Protein 4LYY (pdb70)

Secondary structure (DSSP, 8-state):
-----EEEE---HHHHHHHHHHHHHHHHHHTTT-SEE--BPTTTTS---TTGGG--SEE-----B------BSS--SS--TTSEEEEEEEEESS-HHHHHHH--GGG--SEEEEEEEEE-GGG--S----SEEEEE--S--EEBTTB-SSS-STT-SS-EEEEE-/-EEE---HHHHHHHHHHHHHHHHHHTTT-S-B--B-TTTTS---TTGGG--SSB-----EE----EESS--SS--TTSEEEEEEEEESS-HHHHHHH--GGG--SEEEEEEEEE-GGG--S----SEEEEE--S--EEBTTB-BTTBSTT-SS-EEEE-/---EE---HHHHHHHHHHHHHHHHHHTTT-SEE--B-TTTTS---TTGGG--SEE-----B------BSS--SS--TTSEEEEEEEEESS-HHHHHHH--GGG--SEEEEEEEEE-GGG--S-----EEEEE--S--EEBTTB-BTTBSTT-SS-EEE-/--EEE---HHHHHHHHHHHHHHHHHHTTT-SEE--B-TTTTS---TTGGG--SEE-----B-------BSS--SS--TT-EEEEEEEEESS-HHHHHHH--GGG--SEEEEEEEEE-GGG-SS----SEEEEE--S--EEBTTB-BTTBSTT-SS-EEEE-

CATH classification: 3.40.50.2020

Nearest PDB structures (foldseek):
  4lyy-assembly1_C  TM=1.004E+00  e=2.464E-32  Shewanella pealeana ATCC 700345
  1grv-assembly1_A  TM=9.743E-01  e=3.471E-24  Escherichia coli
  3ohp-assembly1_D  TM=9.693E-01  e=1.942E-23  Vibrio cholerae
  3acc-assembly1_A-2  TM=9.401E-01  e=2.828E-17  Thermus thermophilus HB8
  6igs-assembly2_C  TM=8.859E-01  e=1.058E-15  Francisella tularensis

Foldseek 3Di:
DDDDKWDWAFQALVVLLVLLLVLQVVVQVVCVVPQEEEEEEPDQQVLCVSNVVSHDHHYYYWYYWDPVPTHPPDDTPDQAAQAHYEYEYAEDFQCSNVVNVQCSVVSHHVYYAYEYAEYAPVRYNDDDDHDYYRDYDHPAQKAASRRDDVPPRRHHSTIIGIGTD/DDKDFQDLVVLLVLLLVLQVVVQVVCVPFQEEEEEEPDQQVLCVSNVVSHDDHYYYWYYWDDVDTHPPDDTPDQQAAHHYEYEYAEDFQCVNVVVVQCSVVSHHPYYAYAYAEYAPVRHNDDDDHDYYRYYDHPFAKAACRRDDVNPRPDHSTIIGDDD/DKDKDFQALVVLLVLLLVQQVLQQVVCVPFQEEEEEEPDQQVLCVSNVVSHDHHYYYWYYWDVQDIGPPDDTPDQAAQAHYEYEYAEDFQCRHVVNVVVSVVSHHVYYAYAYAEYAPVRHNDDDDHDYYRDYDHPFQKAACRRDDVPPRPDHSTIIGMD/DKDKAFQDLVVLLVLLLVQQVQQQVVCVVPQEEEEEEPPQQVLCVSNVVSHDHHYYYWYYWDPDVDTHPPDDTPDQQAAHHYEYEYAEDFQCVNVQVVQCSVVSHHPHYAYEYAEYADVRHNDDDDHDYYRDYDHPFQKAACRRDDVNPHRDHSTMIGMDD

B-factor: mean 31.17, std 11.78, range [14.94, 93.63]

Solvent-accessible surface area: 27746 Å² total

Sequence (644 aa):
YFQSKKHTTEVITAEEIDQKLDILAEQINAHYADSDRLLVGLLKGSSVVVFADLCRRIKGHVEIDFSSVSSRDVKILKDVQSEIQGRDVLIVEDLIDSGNTLNKVRDLLLREPKSLALCTTLLDKPERREVDVPVDFIGFTIPDEFIVGYGIDYAEQYRNLPYIAKVVPLHTTEVITAEEIDQKLLDILAEQINAHYADSDRLLVGLLKGSVVVFADLCRRIKGHHVEIDFSVSSRDVKILKDVQSEIQGRDVLIVEDLIIDSGNTLNKVRDLLLREPKSLALCTLLDKPERREVDVPVDFIGFTIPDEFIVGYGIDYAEQYRNLPYIAKVVPKHTTEVITAEEIDQKLDILAEQINAHYADSDRLLVGLLKGSVVFADLCRRIKGHVEIDFSVSSRDVKKILKDVQSEIQGRDVLIVEDLIDSGNTLNKVRDLLLREPKSLALCTLLDKPERREVDVPVDFIGFTIPDEFIVGYGIDYAEQYRNLPYIAKVVKHTTEVITAEEIDQKLDILAEQINAHYADSDRLLVGLLKGSSVVFADLCRRIKGHVEIDFSVSSYRDVKILKDVQSEIQGRDVLIVEDLIDSGNTLNKVRDLLLREPKSLALCTLLDKPERREVDVPVDFIGFTIPDEFIVGYGIDYAEQYRNLPYIAKVVP

Organism: Shewanella pealeana (strain ATCC 700345 / ANG-SQ1) (NCBI:txid398579)

Radius of gyration: 26.73 Å; Cα contacts (8 Å, |Δi|>4): 1447; chains: 4; bounding box: 70×60×70 Å

Structure (mmCIF, N/CA/C/O backbone):
data_4LYY
#
_entry.id   4LYY
#
_cell.length_a   51.514
_cell.length_b   101.173
_cell.length_c   73.844
_cell.angle_alpha   90.000
_cell.angle_beta   107.380
_cell.angle_gamma   90.000
#
_symmetry.space_group_name_H-M   'P 1 21 1'
#
loop_
_entity.id
_entity.type
_entity.pdbx_description
1 polymer 'Hypoxanthine phosphoribosyltransferase'
2 non-polymer 'PHOSPHATE ION'
3 water water
#
loop_
_atom_site.group_PDB
_atom_site.id
_atom_site.type_symbol
_atom_site.label_atom_id
_atom_site.label_alt_id
_atom_site.label_comp_id
_atom_site.label_asym_id
_atom_site.label_entity_id
_atom_site.label_seq_id
_atom_site.pdbx_PDB_ins_code
_atom_site.Cartn_x
_atom_site.Cartn_y
_atom_site.Cartn_z
_atom_site.occupancy
_atom_site.B_iso_or_equiv
_atom_site.auth_seq_id
_atom_site.auth_comp_id
_atom_site.auth_asym_id
_atom_site.auth_atom_id
_atom_site.pdbx_PDB_model_num
ATOM 1 N N . TYR A 1 19 ? 23.295 32.879 92.064 1.00 53.93 -3 TYR A N 1
ATOM 2 C CA . TYR A 1 19 ? 23.384 31.449 91.636 1.00 51.61 -3 TYR A CA 1
ATOM 3 C C . TYR A 1 19 ? 22.044 30.972 91.080 1.00 49.04 -3 TYR A C 1
ATOM 4 O O . TYR A 1 19 ? 20.978 31.195 91.681 1.00 47.32 -3 TYR A O 1
ATOM 13 N N . PHE A 1 20 ? 22.086 30.344 89.909 1.00 44.58 -2 PHE A N 1
ATOM 14 C CA . PHE A 1 20 ? 20.886 29.678 89.404 1.00 38.42 -2 PHE A CA 1
ATOM 15 C C . PHE A 1 20 ? 20.914 28.233 89.843 1.00 37.39 -2 PHE A C 1
ATOM 16 O O . PHE A 1 20 ? 21.931 27.542 89.682 1.00 40.04 -2 PHE A O 1
ATOM 24 N N . GLN A 1 21 ? 19.802 27.764 90.402 1.00 36.61 -1 GLN A N 1
ATOM 25 C CA . GLN A 1 21 ? 19.733 26.376 90.831 1.00 36.24 -1 GLN A CA 1
ATOM 26 C C . GLN A 1 21 ? 18.998 25.559 89.789 1.00 32.16 -1 GLN A C 1
ATOM 27 O O . GLN A 1 21 ? 17.819 25.790 89.550 1.00 32.12 -1 GLN A O 1
ATOM 33 N N . SER A 1 22 ? 19.733 24.658 89.136 1.00 31.85 0 SER A N 1
ATOM 34 C CA . SER A 1 22 ? 19.177 23.745 88.133 1.00 31.47 0 SER A CA 1
ATOM 35 C C . SER A 1 22 ? 18.328 22.702 88.843 1.00 29.48 0 SER A C 1
ATOM 36 O O . SER A 1 22 ? 18.553 22.450 90.027 1.00 28.36 0 SER A O 1
ATOM 47 N N . LYS A 1 24 ? 17.330 19.332 90.278 1.00 32.62 2 LYS A N 1
ATOM 48 C CA A LYS A 1 24 ? 18.202 18.286 90.808 0.50 34.48 2 LYS A CA 1
ATOM 49 C CA B LYS A 1 24 ? 18.193 18.285 90.832 0.50 34.11 2 LYS A CA 1
ATOM 50 C C . LYS A 1 24 ? 17.484 16.932 90.871 1.00 33.68 2 LYS A C 1
ATOM 51 O O . LYS A 1 24 ? 18.119 15.884 90.981 1.00 34.13 2 LYS A O 1
ATOM 62 N N . HIS A 1 25 ? 16.163 16.956 90.792 1.00 32.64 3 HIS A N 1
ATOM 63 C CA . HIS A 1 25 ? 15.399 15.706 90.753 1.00 34.19 3 HIS A CA 1
ATOM 64 C C . HIS A 1 25 ? 14.139 15.881 89.924 1.00 33.28 3 HIS A C 1
ATOM 65 O O . HIS A 1 25 ? 13.768 16.999 89.540 1.00 32.38 3 HIS A O 1
ATOM 72 N N . THR A 1 26 ? 13.472 14.765 89.659 1.00 32.71 4 THR A N 1
ATOM 73 C CA . THR A 1 26 ? 12.142 14.810 89.103 1.00 32.80 4 THR A CA 1
ATOM 74 C C . THR A 1 26 ? 11.238 13.845 89.904 1.00 31.93 4 THR A C 1
ATOM 75 O O . THR A 1 26 ? 11.670 13.251 90.894 1.00 29.77 4 THR A O 1
ATOM 79 N N . THR A 1 27 ? 9.988 13.722 89.493 1.00 34.23 5 THR A N 1
ATOM 80 C CA . THR A 1 27 ? 9.058 12.821 90.184 1.00 33.24 5 THR A CA 1
ATOM 81 C C . THR A 1 27 ? 8.503 11.877 89.141 1.00 33.76 5 THR A C 1
ATOM 82 O O . THR A 1 27 ? 8.236 12.295 88.019 1.00 35.52 5 THR A O 1
ATOM 86 N N . GLU A 1 28 ? 8.356 10.607 89.492 1.00 32.95 6 GLU A N 1
ATOM 87 C CA . GLU A 1 28 ? 7.718 9.661 88.582 1.00 34.54 6 GLU A CA 1
ATOM 88 C C . GLU A 1 28 ? 6.593 8.925 89.301 1.00 32.26 6 GLU A C 1
ATOM 89 O O . GLU A 1 28 ? 6.799 8.388 90.388 1.00 29.63 6 GLU A O 1
ATOM 95 N N . VAL A 1 29 ? 5.425 8.893 88.667 1.00 32.05 7 VAL A N 1
ATOM 96 C CA . VAL A 1 29 ? 4.230 8.254 89.243 1.00 31.67 7 VAL A CA 1
ATOM 97 C C . VAL A 1 29 ? 4.543 6.831 89.685 1.00 30.39 7 VAL A C 1
ATOM 98 O O . VAL A 1 29 ? 5.124 6.041 88.926 1.00 30.04 7 VAL A O 1
ATOM 110 N N . ILE A 1 31 ? 2.029 5.360 92.185 1.00 23.32 9 ILE A N 1
ATOM 111 C CA . ILE A 1 31 ? 0.638 4.922 92.364 1.00 22.93 9 ILE A CA 1
ATOM 112 C C . ILE A 1 31 ? -0.280 5.989 91.783 1.00 22.41 9 ILE A C 1
ATOM 113 O O . ILE A 1 31 ? -0.238 7.129 92.230 1.00 23.16 9 ILE A O 1
ATOM 118 N N . THR A 1 32 ? -1.106 5.637 90.797 1.00 21.19 10 THR A N 1
ATOM 119 C CA . THR A 1 32 ? -1.885 6.664 90.079 1.00 21.80 10 THR A CA 1
ATOM 120 C C . THR A 1 32 ? -3.071 7.102 90.912 1.00 21.56 10 THR A C 1
ATOM 121 O O . THR A 1 32 ? -3.479 6.385 91.834 1.00 20.84 10 THR A O 1
ATOM 125 N N . ALA A 1 33 ? -3.649 8.248 90.548 1.00 20.89 11 ALA A N 1
ATOM 126 C CA . ALA A 1 33 ? -4.858 8.739 91.200 1.00 20.70 11 ALA A CA 1
ATOM 127 C C . ALA A 1 33 ? -5.962 7.686 91.110 1.00 22.12 11 ALA A C 1
ATOM 128 O O . ALA A 1 33 ? -6.705 7.488 92.047 1.00 20.20 11 ALA A O 1
ATOM 130 N N . GLU A 1 34 ? -6.050 7.000 89.967 1.00 23.11 12 GLU A N 1
ATOM 131 C CA . GLU A 1 34 ? -7.082 5.980 89.810 1.00 23.68 12 GLU A CA 1
ATOM 132 C C . GLU A 1 34 ? -6.874 4.802 90.757 1.00 22.32 12 GLU A C 1
ATOM 133 O O . GLU A 1 34 ? -7.851 4.301 91.317 1.00 22.33 12 GLU A O 1
ATOM 139 N N . GLU A 1 35 ? -5.627 4.360 90.942 1.00 21.68 13 GLU A N 1
ATOM 140 C CA . GLU A 1 35 ? -5.315 3.257 91.865 1.00 22.11 13 GLU A CA 1
ATOM 141 C C . GLU A 1 35 ? -5.646 3.629 93.307 1.00 19.83 13 GLU A C 1
ATOM 142 O O . GLU A 1 35 ? -6.109 2.789 94.076 1.00 17.95 13 GLU A O 1
ATOM 148 N N . ILE A 1 36 ? -5.362 4.888 93.670 1.00 19.66 14 ILE A N 1
ATOM 149 C CA . ILE A 1 36 ? -5.704 5.398 94.995 1.00 18.69 14 ILE A CA 1
ATOM 150 C C . ILE A 1 36 ? -7.223 5.383 95.193 1.00 19.33 14 ILE A C 1
ATOM 151 O O . ILE A 1 36 ? -7.706 4.899 96.221 1.00 19.99 14 ILE A O 1
ATOM 156 N N . ASP A 1 37 ? -7.959 5.900 94.210 1.00 20.02 15 ASP A N 1
ATOM 157 C CA . ASP A 1 37 ? -9.423 5.850 94.216 1.00 22.14 15 ASP A CA 1
ATOM 158 C C . ASP A 1 37 ? -9.940 4.423 94.469 1.00 22.52 15 ASP A C 1
ATOM 159 O O . ASP A 1 37 ? -10.872 4.229 95.265 1.00 20.90 15 ASP A O 1
ATOM 164 N N . GLN A 1 38 ? -9.334 3.439 93.791 1.00 23.61 16 GLN A N 1
ATOM 165 C CA . GLN A 1 38 ? -9.707 2.024 93.952 1.00 23.19 16 GLN A CA 1
ATOM 166 C C . GLN A 1 38 ? -9.482 1.542 95.376 1.00 21.44 16 GLN A C 1
ATOM 167 O O . GLN A 1 38 ? -10.346 0.884 95.961 1.00 21.35 16 GLN A O 1
ATOM 173 N N . LYS A 1 39 ? -8.318 1.876 95.914 1.00 21.01 17 LYS A N 1
ATOM 174 C CA . LYS A 1 39 ? -7.959 1.484 97.271 1.00 21.68 17 LYS A CA 1
ATOM 175 C C . LYS A 1 39 ? -8.905 2.107 98.304 1.00 21.01 17 LYS A C 1
ATOM 176 O O . LYS A 1 39 ? -9.269 1.453 99.288 1.00 20.55 17 LYS A O 1
ATOM 182 N N . LEU A 1 40 ? -9.300 3.355 98.074 1.00 21.50 18 LEU A N 1
ATOM 183 C CA . LEU A 1 40 ? -10.238 4.037 98.979 1.00 22.54 18 LEU A CA 1
ATOM 184 C C . LEU A 1 40 ? -11.585 3.341 98.993 1.00 21.41 18 LEU A C 1
ATOM 185 O O . LEU A 1 40 ? -12.236 3.255 100.047 1.00 19.52 18 LEU A O 1
ATOM 190 N N . ASP A 1 41 ? -12.026 2.871 97.828 1.00 21.93 19 ASP A N 1
ATOM 191 C CA . ASP A 1 41 ? -13.267 2.058 97.776 1.00 24.69 19 ASP A CA 1
ATOM 192 C C . ASP A 1 41 ? -13.169 0.807 98.643 1.00 25.47 19 ASP A C 1
ATOM 193 O O . ASP A 1 41 ? -14.102 0.482 99.394 1.00 24.86 19 ASP A O 1
ATOM 198 N N . ILE A 1 42 ? -12.029 0.114 98.554 1.00 24.89 20 ILE A N 1
ATOM 199 C CA . ILE A 1 42 ? -11.767 -1.051 99.387 1.00 25.10 20 ILE A CA 1
ATOM 200 C C . ILE A 1 42 ? -11.696 -0.712 100.873 1.00 23.25 20 ILE A C 1
ATOM 201 O O . ILE A 1 42 ? -12.297 -1.393 101.702 1.00 23.12 20 ILE A O 1
ATOM 206 N N . LEU A 1 43 ? -10.937 0.325 101.221 1.00 21.25 21 LEU A N 1
ATOM 207 C CA . LEU A 1 43 ? -10.815 0.689 102.626 1.00 20.35 21 LEU A CA 1
ATOM 208 C C . LEU A 1 43 ? -12.179 1.061 103.192 1.00 19.65 21 LEU A C 1
ATOM 209 O O . LEU A 1 43 ? -12.515 0.682 104.319 1.00 19.65 21 LEU A O 1
ATOM 214 N N . ALA A 1 44 ? -12.974 1.770 102.401 1.00 19.37 22 ALA A N 1
ATOM 215 C CA . ALA A 1 44 ? -14.293 2.219 102.861 1.00 20.34 22 ALA A CA 1
ATOM 216 C C . ALA A 1 44 ? -15.204 1.004 103.106 1.00 20.58 22 ALA A C 1
ATOM 217 O O . ALA A 1 44 ? -15.923 0.969 104.092 1.00 19.30 22 ALA A O 1
ATOM 219 N N . GLU A 1 45 ? -15.155 0.013 102.211 1.00 22.99 23 GLU A N 1
ATOM 220 C CA . GLU A 1 45 ? -15.926 -1.244 102.399 1.00 25.85 23 GLU A CA 1
ATOM 221 C C . GLU A 1 45 ? -15.508 -1.898 103.712 1.00 24.27 23 GLU A C 1
ATOM 222 O O . GLU A 1 45 ? -16.354 -2.288 104.489 1.00 23.18 23 GLU A O 1
ATOM 228 N N . GLN A 1 46 ? -14.199 -1.942 103.989 1.00 24.40 24 GLN A N 1
ATOM 229 C CA . GLN A 1 46 ? -13.688 -2.561 105.222 1.00 23.96 24 GLN A CA 1
ATOM 230 C C . GLN A 1 46 ? -14.109 -1.775 106.474 1.00 21.86 24 GLN A C 1
ATOM 231 O O . GLN A 1 46 ? -14.559 -2.351 107.464 1.00 22.05 24 GLN A O 1
ATOM 237 N N . ILE A 1 47 ? -13.976 -0.451 106.422 1.00 20.41 25 ILE A N 1
ATOM 238 C CA . ILE A 1 47 ? -14.337 0.407 107.552 1.00 19.70 25 ILE A CA 1
ATOM 239 C C . ILE A 1 47 ? -15.846 0.366 107.815 1.00 19.39 25 ILE A C 1
ATOM 240 O O . ILE A 1 47 ? -16.278 0.175 108.973 1.00 19.89 25 ILE A O 1
ATOM 245 N N . ASN A 1 48 ? -16.638 0.500 106.749 1.00 19.23 26 ASN A N 1
ATOM 246 C CA . ASN A 1 48 ? -18.107 0.482 106.867 1.00 21.56 26 ASN A CA 1
ATOM 247 C C . ASN A 1 48 ? -18.599 -0.843 107.441 1.00 23.11 26 ASN A C 1
ATOM 248 O O . ASN A 1 48 ? -19.480 -0.866 108.285 1.00 26.27 26 ASN A O 1
ATOM 253 N N . ALA A 1 49 ? -17.997 -1.935 106.999 1.00 23.30 27 ALA A N 1
ATOM 254 C CA . ALA A 1 49 ? -18.315 -3.265 107.537 1.00 24.46 27 ALA A CA 1
ATOM 255 C C . ALA A 1 49 ? -17.932 -3.370 109.011 1.00 23.86 27 ALA A C 1
ATOM 256 O O . ALA A 1 49 ? -18.678 -3.907 109.832 1.00 22.96 27 ALA A O 1
ATOM 258 N N . HIS A 1 50 ? -16.757 -2.856 109.343 1.00 23.06 28 HIS A N 1
ATOM 259 C CA . HIS A 1 50 ? -16.224 -2.907 110.695 1.00 24.81 28 HIS A CA 1
ATOM 260 C C . HIS A 1 50 ? -17.088 -2.110 111.680 1.00 26.22 28 HIS A C 1
ATOM 261 O O . HIS A 1 50 ? -17.270 -2.527 112.831 1.00 27.69 28 HIS A O 1
ATOM 268 N N . TYR A 1 51 ? -17.618 -0.979 111.234 1.00 25.96 29 TYR A N 1
ATOM 269 C CA . TYR A 1 51 ? -18.479 -0.134 112.075 1.00 27.90 29 TYR A CA 1
ATOM 270 C C . TYR A 1 51 ? -19.991 -0.287 111.839 1.00 32.46 29 TYR A C 1
ATOM 271 O O . TYR A 1 51 ? -20.770 0.608 112.191 1.00 34.63 29 TYR A O 1
ATOM 280 N N . ALA A 1 52 ? -20.401 -1.415 111.266 1.00 36.24 30 ALA A N 1
ATOM 281 C CA . ALA A 1 52 ? -21.817 -1.676 110.948 1.00 39.33 30 ALA A CA 1
ATOM 282 C C . ALA A 1 52 ? -22.756 -1.439 112.145 1.00 43.72 30 ALA A C 1
ATOM 283 O O . ALA A 1 52 ? -23.816 -0.823 112.004 1.00 45.01 30 ALA A O 1
ATOM 285 N N . ASP A 1 53 ? -22.338 -1.902 113.319 1.00 45.11 31 ASP A N 1
ATOM 286 C CA . ASP A 1 53 ? -23.162 -1.844 114.523 1.00 49.78 31 ASP A CA 1
ATOM 287 C C . ASP A 1 53 ? -22.923 -0.564 115.317 1.00 49.61 31 ASP A C 1
ATOM 288 O O . ASP A 1 53 ? -23.440 -0.392 116.425 1.00 49.13 31 ASP A O 1
ATOM 293 N N . SER A 1 54 ? -22.131 0.328 114.742 1.00 48.82 32 SER A N 1
ATOM 294 C CA . SER A 1 54 ? -21.856 1.616 115.342 1.00 49.80 32 SER A CA 1
ATOM 295 C C . SER A 1 54 ? -22.682 2.660 114.606 1.00 52.73 32 SER A C 1
ATOM 296 O O . SER A 1 54 ? -22.775 2.633 113.377 1.00 55.90 32 SER A O 1
ATOM 299 N N . ASP A 1 55 ? -23.287 3.568 115.364 1.00 55.58 33 ASP A N 1
ATOM 300 C CA . ASP A 1 55 ? -24.096 4.647 114.793 1.00 60.06 33 ASP A CA 1
ATOM 301 C C . ASP A 1 55 ? -23.294 5.927 114.513 1.00 57.66 33 ASP A C 1
ATOM 302 O O . ASP A 1 55 ? -23.534 6.605 113.511 1.00 57.63 33 ASP A O 1
ATOM 307 N N . ARG A 1 56 ? -22.348 6.247 115.399 1.00 51.80 34 ARG A N 1
ATOM 308 C CA . ARG A 1 56 ? -21.515 7.446 115.264 1.00 42.68 34 ARG A CA 1
ATOM 309 C C . ARG A 1 56 ? -20.029 7.072 115.240 1.00 37.17 34 ARG A C 1
ATOM 310 O O . ARG A 1 56 ? -19.583 6.190 115.991 1.00 38.95 34 ARG A O 1
ATOM 318 N N . LEU A 1 57 ? -19.283 7.726 114.357 1.00 29.42 35 LEU A N 1
ATOM 319 C CA . LEU A 1 57 ? -17.836 7.513 114.212 1.00 25.81 35 LEU A CA 1
ATOM 320 C C . LEU A 1 57 ? -17.154 8.877 114.144 1.00 23.32 35 LEU A C 1
ATOM 321 O O . LEU A 1 57 ? -17.615 9.775 113.429 1.00 24.09 35 LEU A O 1
ATOM 326 N N . LEU A 1 58 ? -16.076 9.029 114.905 1.00 21.01 36 LEU A N 1
ATOM 327 C CA . LEU A 1 58 ? -15.266 10.228 114.858 1.00 19.98 36 LEU A CA 1
ATOM 328 C C . LEU A 1 58 ? -13.948 9.875 114.160 1.00 20.43 36 LEU A C 1
ATOM 329 O O . LEU A 1 58 ? -13.200 9.011 114.629 1.00 20.77 36 LEU A O 1
ATOM 342 N N . VAL A 1 60 ? -10.319 11.092 113.050 1.00 16.05 38 VAL A N 1
ATOM 343 C CA . VAL A 1 60 ? -9.302 12.062 113.489 1.00 16.91 38 VAL A CA 1
ATOM 344 C C . VAL A 1 60 ? -8.079 11.969 112.571 1.00 18.61 38 VAL A C 1
ATOM 345 O O . VAL A 1 60 ? -7.404 10.928 112.487 1.00 19.36 38 VAL A O 1
ATOM 349 N N . GLY A 1 61 ? -7.777 13.064 111.887 1.00 19.54 39 GLY A N 1
ATOM 350 C CA . GLY A 1 61 ? -6.618 13.072 110.998 1.00 19.31 39 GLY A CA 1
ATOM 351 C C . GLY A 1 61 ? -5.459 13.807 111.629 1.00 20.76 39 GLY A C 1
ATOM 352 O O . GLY A 1 61 ? -5.667 14.778 112.358 1.00 20.34 39 GLY A O 1
ATOM 353 N N . LEU A 1 62 ? -4.238 13.348 111.360 1.00 19.72 40 LEU A N 1
ATOM 354 C CA . LEU A 1 62 ? -3.067 14.073 111.830 1.00 21.93 40 LEU A CA 1
ATOM 355 C C . LEU A 1 62 ? -2.621 15.034 110.733 1.00 21.73 40 LEU A C 1
ATOM 356 O O . LEU A 1 62 ? -2.406 14.624 109.606 1.00 22.11 40 LEU A O 1
ATOM 361 N N . LEU A 1 63 ? -2.486 16.303 111.067 1.00 19.91 41 LEU A N 1
ATOM 362 C CA . LEU A 1 63 ? -2.019 17.317 110.111 1.00 20.49 41 LEU A CA 1
ATOM 363 C C . LEU A 1 63 ? -0.496 17.230 109.907 1.00 22.85 41 LEU A C 1
ATOM 364 O O . LEU A 1 63 ? 0.205 16.781 110.817 1.00 23.86 41 LEU A O 1
ATOM 369 N N . LYS A 1 64 ? 0.034 17.626 108.734 1.00 21.50 42 LYS A N 1
ATOM 370 C CA . LYS A 1 64 ? -0.739 18.076 107.577 1.00 22.37 42 LYS A CA 1
ATOM 371 C C . LYS A 1 64 ? -1.037 16.896 106.662 1.00 22.36 42 LYS A C 1
ATOM 372 O O . LYS A 1 64 ? -1.850 16.996 105.753 1.00 23.97 42 LYS A O 1
ATOM 378 N N . GLY A 1 65 ? -0.353 15.786 106.887 1.00 22.16 43 GLY A N 1
ATOM 379 C CA . GLY A 1 65 ? -0.271 14.738 105.865 1.00 24.48 43 GLY A CA 1
ATOM 380 C C . GLY A 1 65 ? -1.538 13.967 105.569 1.00 26.14 43 GLY A C 1
ATOM 381 O O . GLY A 1 65 ? -1.674 13.378 104.490 1.00 29.44 43 GLY A O 1
ATOM 382 N N . SER A 1 66 ? -2.473 13.966 106.513 1.00 22.57 44 SER A N 1
ATOM 383 C CA A SER A 1 66 ? -3.672 13.138 106.421 0.50 21.45 44 SER A CA 1
ATOM 384 C CA B SER A 1 66 ? -3.650 13.122 106.363 0.50 22.05 44 SER A CA 1
ATOM 385 C C . SER A 1 66 ? -4.815 13.828 105.684 1.00 20.10 44 SER A C 1
ATOM 386 O O . SER A 1 66 ? -5.816 13.198 105.394 1.00 19.75 44 SER A O 1
ATOM 391 N N . VAL A 1 67 ? -4.678 15.124 105.415 1.00 17.90 45 VAL A N 1
ATOM 392 C CA A VAL A 1 67 ? -5.819 15.922 104.962 0.50 18.48 45 VAL A CA 1
ATOM 393 C CA B VAL A 1 67 ? -5.822 15.928 104.967 0.50 18.43 45 VAL A CA 1
ATOM 394 C C . VAL A 1 67 ? -6.443 15.438 103.651 1.00 18.34 45 VAL A C 1
ATOM 395 O O . VAL A 1 67 ? -7.663 15.342 103.549 1.00 18.14 45 VAL A O 1
ATOM 402 N N . VAL A 1 68 ? -5.609 15.161 102.659 1.00 17.84 46 VAL A N 1
ATOM 403 C CA . VAL A 1 68 ? -6.128 14.716 101.354 1.00 17.34 46 VAL A CA 1
ATOM 404 C C . VAL A 1 68 ? -6.812 13.356 101.489 1.00 16.63 46 VAL A C 1
ATOM 405 O O . VAL A 1 68 ? -7.967 13.154 101.064 1.00 16.59 46 VAL A O 1
ATOM 409 N N . PHE A 1 69 ? -6.112 12.425 102.120 1.00 16.03 47 PHE A N 1
ATOM 410 C CA . PHE A 1 69 ? -6.670 11.099 102.372 1.00 16.76 47 PHE A CA 1
ATOM 411 C C . PHE A 1 69 ? -7.975 11.179 103.177 1.00 16.99 47 PHE A C 1
ATOM 412 O O . PHE A 1 69 ? -8.950 10.519 102.821 1.00 16.50 47 PHE A O 1
ATOM 428 N N . ALA A 1 71 ? -10.100 13.708 103.516 1.00 18.05 49 ALA A N 1
ATOM 429 C CA . ALA A 1 71 ? -11.136 14.308 102.665 1.00 18.62 49 ALA A CA 1
ATOM 430 C C . ALA A 1 71 ? -11.776 13.279 101.716 1.00 18.78 49 ALA A C 1
ATOM 431 O O . ALA A 1 71 ? -13.014 13.194 101.617 1.00 19.08 49 ALA A O 1
ATOM 433 N N . ASP A 1 72 ? -10.948 12.491 101.034 1.00 17.87 50 ASP A N 1
ATOM 434 C CA . ASP A 1 72 ? -11.479 11.487 100.124 1.00 18.22 50 ASP A CA 1
ATOM 435 C C . ASP A 1 72 ? -12.197 10.335 100.835 1.00 18.41 50 ASP A C 1
ATOM 436 O O . ASP A 1 72 ? -13.291 9.927 100.414 1.00 19.01 50 ASP A O 1
ATOM 441 N N . LEU A 1 73 ? -11.585 9.818 101.897 1.00 17.61 51 LEU A N 1
ATOM 442 C CA . LEU A 1 73 ? -12.129 8.666 102.603 1.00 17.68 51 LEU A CA 1
ATOM 443 C C . LEU A 1 73 ? -13.432 8.999 103.313 1.00 17.51 51 LEU A C 1
ATOM 444 O O . LEU A 1 73 ? -14.398 8.211 103.247 1.00 18.81 51 LEU A O 1
ATOM 449 N N . CYS A 1 74 ? -13.469 10.152 103.999 1.00 16.53 52 CYS A N 1
ATOM 450 C CA . CYS A 1 74 ? -14.626 10.463 104.816 1.00 17.53 52 CYS A CA 1
ATOM 451 C C . CYS A 1 74 ? -15.907 10.516 103.966 1.00 17.27 52 CYS A C 1
ATOM 452 O O . CYS A 1 74 ? -16.974 10.164 104.433 1.00 18.09 52 CYS A O 1
ATOM 455 N N . ARG A 1 75 ? -15.778 10.944 102.719 1.00 16.90 53 ARG A N 1
ATOM 456 C CA . ARG A 1 75 ? -16.915 11.000 101.789 1.00 18.51 53 ARG A CA 1
ATOM 457 C C . ARG A 1 75 ? -17.466 9.634 101.400 1.00 20.67 53 ARG A C 1
ATOM 458 O O . ARG A 1 75 ? -18.535 9.560 100.800 1.00 22.59 53 ARG A O 1
ATOM 466 N N . ARG A 1 76 ? -16.767 8.557 101.775 1.00 19.58 54 ARG A N 1
ATOM 467 C CA . ARG A 1 76 ? -17.226 7.207 101.485 1.00 20.01 54 ARG A CA 1
ATOM 468 C C . ARG A 1 76 ? -17.649 6.456 102.722 1.00 19.72 54 ARG A C 1
ATOM 469 O O . ARG A 1 76 ? -18.032 5.316 102.624 1.00 20.47 54 ARG A O 1
ATOM 477 N N . ILE A 1 77 ? -17.544 7.077 103.889 1.00 19.22 55 ILE A N 1
ATOM 478 C CA . ILE A 1 77 ? -17.928 6.376 105.126 1.00 20.90 55 ILE A CA 1
ATOM 479 C C . ILE A 1 77 ? -19.377 6.645 105.470 1.00 21.99 55 ILE A C 1
ATOM 480 O O . ILE A 1 77 ? -19.841 7.787 105.421 1.00 23.22 55 ILE A O 1
ATOM 485 N N . LYS A 1 78 ? -20.098 5.588 105.820 1.00 22.99 56 LYS A N 1
ATOM 486 C CA . LYS A 1 78 ? -21.537 5.714 106.033 1.00 25.91 56 LYS A CA 1
ATOM 487 C C . LYS A 1 78 ? -21.861 6.078 107.481 1.00 26.61 56 LYS A C 1
ATOM 488 O O . LYS A 1 78 ? -21.015 5.928 108.374 1.00 27.13 56 LYS A O 1
ATOM 494 N N . GLY A 1 79 ? -23.072 6.588 107.706 1.00 27.51 57 GLY A N 1
ATOM 495 C CA . GLY A 1 79 ? -23.564 6.836 109.062 1.00 27.86 57 GLY A CA 1
ATOM 496 C C . GLY A 1 79 ? -23.315 8.235 109.585 1.00 27.58 57 GLY A C 1
ATOM 497 O O . GLY A 1 79 ? -23.045 9.156 108.816 1.00 27.59 57 GLY A O 1
ATOM 498 N N . HIS A 1 80 ? -23.429 8.411 110.892 1.00 26.84 58 HIS A N 1
ATOM 499 C CA . HIS A 1 80 ? -23.162 9.712 111.466 1.00 31.25 58 HIS A CA 1
ATOM 500 C C . HIS A 1 80 ? -21.653 9.782 111.637 1.00 31.48 58 HIS A C 1
ATOM 501 O O . HIS A 1 80 ? -21.049 9.028 112.404 1.00 35.37 58 HIS A O 1
ATOM 508 N N . VAL A 1 81 ? -21.043 10.619 110.822 1.00 26.77 59 VAL A N 1
ATOM 509 C CA . VAL A 1 81 ? -19.608 10.734 110.803 1.00 24.57 59 VAL A CA 1
ATOM 510 C C . VAL A 1 81 ? -19.297 12.161 111.225 1.00 23.53 59 VAL A C 1
ATOM 511 O O . VAL A 1 81 ? -19.924 13.115 110.734 1.00 21.80 59 VAL A O 1
ATOM 515 N N . GLU A 1 82 ? -18.352 12.280 112.153 1.00 23.01 60 GLU A N 1
ATOM 516 C CA . GLU A 1 82 ? -17.741 13.572 112.499 1.00 23.90 60 GLU A CA 1
ATOM 517 C C . GLU A 1 82 ? -16.256 13.499 112.196 1.00 21.59 60 GLU A C 1
ATOM 518 O O . GLU A 1 82 ? -15.666 12.409 112.213 1.00 20.66 60 GLU A O 1
ATOM 524 N N . ILE A 1 83 ? -15.641 14.648 111.892 1.00 21.32 61 ILE A N 1
ATOM 525 C CA . ILE A 1 83 ? -14.212 14.642 111.570 1.00 21.48 61 ILE A CA 1
ATOM 526 C C . ILE A 1 83 ? -13.506 15.636 112.497 1.00 20.05 61 ILE A C 1
ATOM 527 O O . ILE A 1 83 ? -14.101 16.605 112.969 1.00 20.70 61 ILE A O 1
ATOM 532 N N . ASP A 1 84 ? -12.248 15.387 112.794 1.00 20.22 62 ASP A N 1
ATOM 533 C CA . ASP A 1 84 ? -11.467 16.340 113.596 1.00 20.90 62 ASP A CA 1
ATOM 534 C C . ASP A 1 84 ? -10.018 16.113 113.235 1.00 20.17 62 ASP A C 1
ATOM 535 O O . ASP A 1 84 ? -9.710 15.186 112.497 1.00 19.48 62 ASP A O 1
ATOM 540 N N . PHE A 1 85 ? -9.127 16.955 113.761 1.00 19.89 63 PHE A N 1
ATOM 541 C CA . PHE A 1 85 ? -7.709 16.909 113.399 1.00 19.34 63 PHE A CA 1
ATOM 542 C C . PHE A 1 85 ? -6.858 17.184 114.629 1.00 20.36 63 PHE A C 1
ATOM 543 O O . PHE A 1 85 ? -7.300 17.871 115.554 1.00 21.01 63 PHE A O 1
ATOM 559 N N A SER A 1 87 ? -2.556 18.151 115.537 0.50 23.23 65 SER A N 1
ATOM 560 N N B SER A 1 87 ? -2.544 18.147 115.526 0.50 20.65 65 SER A N 1
ATOM 561 C CA A SER A 1 87 ? -1.199 18.409 115.083 0.50 24.38 65 SER A CA 1
ATOM 562 C CA B SER A 1 87 ? -1.192 18.399 115.036 0.50 19.33 65 SER A CA 1
ATOM 563 C C A SER A 1 87 ? -0.273 17.985 116.209 0.50 22.92 65 SER A C 1
ATOM 564 C C B SER A 1 87 ? -0.244 18.028 116.168 0.50 20.57 65 SER A C 1
ATOM 565 O O A SER A 1 87 ? -0.420 18.436 117.355 0.50 21.79 65 SER A O 1
ATOM 566 O O B SER A 1 87 ? -0.356 18.555 117.280 0.50 19.88 65 SER A O 1
ATOM 571 N N . VAL A 1 88 ? 0.654 17.089 115.895 1.00 21.49 66 VAL A N 1
ATOM 572 C CA . VAL A 1 88 ? 1.660 16.685 116.884 1.00 22.70 66 VAL A CA 1
ATOM 573 C C . VAL A 1 88 ? 3.064 16.769 116.289 1.00 26.13 66 VAL A C 1
ATOM 574 O O . VAL A 1 88 ? 3.230 16.719 115.069 1.00 26.50 66 VAL A O 1
ATOM 578 N N . SER A 1 89 ? 4.074 16.893 117.146 1.00 29.51 67 SER A N 1
ATOM 579 C CA . SER A 1 89 ? 5.463 16.912 116.684 1.00 37.64 67 SER A CA 1
ATOM 580 C C . SER A 1 89 ? 5.953 15.477 116.561 1.00 43.03 67 SER A C 1
ATOM 581 O O . SER A 1 89 ? 5.576 14.624 117.365 1.00 48.55 67 SER A O 1
ATOM 584 N N . SER A 1 90 ? 6.794 15.217 115.566 1.00 46.46 68 SER A N 1
ATOM 585 C CA . SER A 1 90 ? 7.324 13.867 115.305 1.00 49.06 68 SER A CA 1
ATOM 586 C C . SER A 1 90 ? 8.186 13.321 116.451 1.00 46.25 68 SER A C 1
ATOM 587 O O . SER A 1 90 ? 8.878 14.081 117.134 1.00 47.22 68 SER A O 1
ATOM 590 N N . ARG A 1 99 ? 13.045 13.975 120.364 1.00 63.76 77 ARG A N 1
ATOM 591 C CA . ARG A 1 99 ? 11.835 14.772 120.538 1.00 61.54 77 ARG A CA 1
ATOM 592 C C . ARG A 1 99 ? 10.692 13.903 121.043 1.00 56.01 77 ARG A C 1
ATOM 593 O O . ARG A 1 99 ? 10.420 12.841 120.473 1.00 52.12 77 ARG A O 1
ATOM 601 N N . ASP A 1 100 ? 10.040 14.352 122.118 1.00 53.56 78 ASP A N 1
ATOM 602 C CA . ASP A 1 100 ? 8.791 13.749 122.580 1.00 53.22 78 ASP A CA 1
ATOM 603 C C . ASP A 1 100 ? 7.724 14.127 121.581 1.00 50.32 78 ASP A C 1
ATOM 604 O O . ASP A 1 100 ? 7.898 15.078 120.805 1.00 49.98 78 ASP A O 1
ATOM 609 N N . VAL A 1 101 ? 6.617 13.399 121.592 1.00 46.10 79 VAL A N 1
ATOM 610 C CA . VAL A 1 101 ? 5.482 13.817 120.797 1.00 42.42 79 VAL A CA 1
ATOM 611 C C . VAL A 1 101 ? 4.723 14.877 121.593 1.00 37.87 79 VAL A C 1
ATOM 612 O O . VAL A 1 101 ? 4.123 14.569 122.629 1.00 40.81 79 VAL A O 1
ATOM 616 N N . LYS A 1 102 ? 4.796 16.117 121.099 1.00 31.11 80 LYS A N 1
ATOM 617 C CA . LYS A 1 102 ? 4.103 17.277 121.675 1.00 29.19 80 LYS A CA 1
ATOM 618 C C . LYS A 1 102 ? 2.833 17.542 120.878 1.00 26.48 80 LYS A C 1
ATOM 619 O O . LYS A 1 102 ? 2.815 17.408 119.644 1.00 26.21 80 LYS A O 1
ATOM 625 N N . ILE A 1 103 ? 1.775 17.930 121.584 1.00 24.32 81 ILE A N 1
ATOM 626 C CA . ILE A 1 103 ? 0.510 18.273 120.960 1.00 21.90 81 ILE A CA 1
ATOM 627 C C . ILE A 1 103 ? 0.551 19.747 120.642 1.00 22.10 81 ILE A C 1
ATOM 628 O O . ILE A 1 103 ? 0.533 20.590 121.548 1.00 21.91 81 ILE A O 1
ATOM 633 N N . LEU A 1 104 ? 0.616 20.058 119.346 1.00 22.25 82 LEU A N 1
ATOM 634 C CA . LEU A 1 104 ? 0.533 21.416 118.846 1.00 21.51 82 LEU A CA 1
ATOM 635 C C . LEU A 1 104 ? -0.917 21.855 118.698 1.00 21.14 82 LEU A C 1
ATOM 636 O O . LEU A 1 104 ? -1.233 23.013 118.909 1.00 23.98 82 LEU A O 1
ATOM 641 N N . LYS A 1 105 ? -1.802 20.933 118.334 1.00 18.57 83 LYS A N 1
ATOM 642 C CA . LYS A 1 105 ? -3.230 21.216 118.353 1.00 19.09 83 LYS A CA 1
ATOM 643 C C . LYS A 1 105 ? -3.911 19.903 118.693 1.00 18.99 83 LYS A C 1
ATOM 644 O O . LYS A 1 105 ? -3.705 18.890 118.014 1.00 19.21 83 LYS A O 1
ATOM 650 N N . ASP A 1 106 ? -4.708 19.935 119.750 1.00 19.09 84 ASP A N 1
ATOM 651 C CA . ASP A 1 106 ? -5.458 18.776 120.196 1.00 19.68 84 ASP A CA 1
ATOM 652 C C . ASP A 1 106 ? -6.767 18.704 119.407 1.00 19.73 84 ASP A C 1
ATOM 653 O O . ASP A 1 106 ? -7.164 19.674 118.752 1.00 19.93 84 ASP A O 1
ATOM 658 N N . VAL A 1 107 ? -7.439 17.563 119.497 1.00 19.51 85 VAL A N 1
ATOM 659 C CA . VAL A 1 107 ? -8.779 17.430 118.893 1.00 23.30 85 VAL A CA 1
ATOM 660 C C . VAL A 1 107 ? -9.727 18.405 119.590 1.00 27.37 85 VAL A C 1
ATOM 661 O O . VAL A 1 107 ? -9.517 18.750 120.761 1.00 29.39 85 VAL A O 1
ATOM 665 N N . GLN A 1 108 ? -10.731 18.886 118.872 1.00 30.97 86 GLN A N 1
ATOM 666 C CA . GLN A 1 108 ? -11.717 19.756 119.490 1.00 33.75 86 GLN A CA 1
ATOM 667 C C . GLN A 1 108 ? -12.895 18.974 120.078 1.00 35.06 86 GLN A C 1
ATOM 668 O O . GLN A 1 108 ? -13.650 19.509 120.880 1.00 36.56 86 GLN A O 1
ATOM 674 N N . SER A 1 109 ? -13.030 17.708 119.686 1.00 35.31 87 SER A N 1
ATOM 675 C CA . SER A 1 109 ? -14.162 16.854 120.101 1.00 35.89 87 SER A CA 1
ATOM 676 C C . SER A 1 109 ? -13.843 16.081 121.371 1.00 35.26 87 SER A C 1
ATOM 677 O O . SER A 1 109 ? -12.685 15.769 121.632 1.00 31.87 87 SER A O 1
ATOM 680 N N . GLU A 1 110 ? -14.865 15.753 122.165 1.00 36.29 88 GLU A N 1
ATOM 681 C CA . GLU A 1 110 ? -14.675 14.788 123.248 1.00 37.17 88 GLU A CA 1
ATOM 682 C C . GLU A 1 110 ? -14.444 13.383 122.666 1.00 34.41 88 GLU A C 1
ATOM 683 O O . GLU A 1 110 ? -15.025 13.025 121.641 1.00 38.50 88 GLU A O 1
ATOM 689 N N . ILE A 1 111 ? -13.584 12.604 123.310 1.00 28.50 89 ILE A N 1
ATOM 690 C CA . ILE A 1 111 ? -13.201 11.265 122.861 1.00 28.48 89 ILE A CA 1
ATOM 691 C C . ILE A 1 111 ? -13.864 10.160 123.709 1.00 27.44 89 ILE A C 1
ATOM 692 O O . ILE A 1 111 ? -14.159 9.045 123.212 1.00 25.87 89 ILE A O 1
ATOM 697 N N . GLN A 1 112 ? -14.090 10.448 124.990 1.00 26.89 90 GLN A N 1
ATOM 698 C CA . GLN A 1 112 ? -14.529 9.394 125.913 1.00 27.12 90 GLN A CA 1
ATOM 699 C C . GLN A 1 112 ? -15.863 8.769 125.483 1.00 27.23 90 GLN A C 1
ATOM 700 O O . GLN A 1 112 ? -16.807 9.474 125.140 1.00 28.32 90 GLN A O 1
ATOM 706 N N . GLY A 1 113 ? -15.912 7.445 125.483 1.00 26.84 91 GLY A N 1
ATOM 707 C CA . GLY A 1 113 ? -17.130 6.722 125.107 1.00 27.97 91 GLY A CA 1
ATOM 708 C C . GLY A 1 113 ? -17.485 6.749 123.628 1.00 28.23 91 GLY A C 1
ATOM 709 O O . GLY A 1 113 ? -18.586 6.323 123.259 1.00 28.07 91 GLY A O 1
ATOM 710 N N . ARG A 1 114 ? -16.566 7.222 122.778 1.00 27.11 92 ARG A N 1
ATOM 711 C CA . ARG A 1 114 ? -16.816 7.317 121.325 1.00 26.64 92 ARG A CA 1
ATOM 712 C C . ARG A 1 114 ? -16.007 6.322 120.511 1.00 23.85 92 ARG A C 1
ATOM 713 O O . ARG A 1 114 ? -14.950 5.870 120.952 1.00 23.39 92 ARG A O 1
ATOM 721 N N . ASP A 1 115 ? -16.509 5.976 119.323 1.00 22.05 93 ASP A N 1
ATOM 722 C CA . ASP A 1 115 ? -15.757 5.137 118.398 1.00 23.51 93 ASP A CA 1
ATOM 723 C C . ASP A 1 115 ? -14.876 6.060 117.566 1.00 21.60 93 ASP A C 1
ATOM 724 O O . ASP A 1 115 ? -15.366 6.995 116.935 1.00 22.17 93 ASP A O 1
ATOM 729 N N . VAL A 1 116 ? -13.579 5.813 117.615 1.00 20.92 94 VAL A N 1
ATOM 730 C CA . VAL A 1 116 ? -12.624 6.750 117.058 1.00 20.16 94 VAL A CA 1
ATOM 731 C C . VAL A 1 116 ? -11.743 6.021 116.069 1.00 19.44 94 VAL A C 1
ATOM 732 O O . VAL A 1 116 ? -11.241 4.926 116.360 1.00 19.82 94 VAL A O 1
ATOM 736 N N . LEU A 1 117 ? -11.575 6.632 114.893 1.00 18.35 95 LEU A N 1
ATOM 737 C CA . LEU A 1 117 ? -10.713 6.101 113.864 1.00 18.12 95 LEU A CA 1
ATOM 738 C C . LEU A 1 117 ? -9.623 7.150 113.528 1.00 17.98 95 LEU A C 1
ATOM 739 O O . LEU A 1 117 ? -9.946 8.218 113.068 1.00 18.63 95 LEU A O 1
ATOM 744 N N . ILE A 1 118 ? -8.360 6.827 113.798 1.00 18.92 96 ILE A N 1
ATOM 745 C CA . ILE A 1 118 ? -7.252 7.714 113.438 1.00 20.03 96 ILE A CA 1
ATOM 746 C C . ILE A 1 118 ? -6.892 7.432 112.008 1.00 20.33 96 ILE A C 1
ATOM 747 O O . ILE A 1 118 ? -6.722 6.265 111.605 1.00 20.82 96 ILE A O 1
ATOM 752 N N . VAL A 1 119 ? -6.748 8.505 111.232 1.00 20.71 97 VAL A N 1
ATOM 753 C CA . VAL A 1 119 ? -6.519 8.365 109.815 1.00 20.53 97 VAL A CA 1
ATOM 754 C C . VAL A 1 119 ? -5.189 9.037 109.488 1.00 21.87 97 VAL A C 1
ATOM 755 O O . VAL A 1 119 ? -5.004 10.209 109.801 1.00 20.99 97 VAL A O 1
ATOM 759 N N . GLU A 1 120 ? -4.272 8.284 108.881 1.00 21.04 98 GLU A N 1
ATOM 760 C CA . GLU A 1 120 ? -2.901 8.766 108.645 1.00 25.03 98 GLU A CA 1
ATOM 761 C C . GLU A 1 120 ? -2.459 8.423 107.210 1.00 23.02 98 GLU A C 1
ATOM 762 O O . GLU A 1 120 ? -2.867 7.401 106.655 1.00 21.80 98 GLU A O 1
ATOM 768 N N . ASP A 1 121 ? -1.637 9.264 106.587 1.00 23.18 99 ASP A N 1
ATOM 769 C CA . ASP A 1 121 ? -1.260 8.967 105.204 1.00 25.34 99 ASP A CA 1
ATOM 770 C C . ASP A 1 121 ? -0.269 7.809 105.130 1.00 25.26 99 ASP A C 1
ATOM 771 O O . ASP A 1 121 ? -0.416 6.915 104.299 1.00 25.56 99 ASP A O 1
ATOM 776 N N . LEU A 1 122 ? 0.728 7.820 106.011 1.00 25.34 100 LEU A N 1
ATOM 777 C CA . LEU A 1 122 ? 1.828 6.870 105.906 1.00 26.12 100 LEU A CA 1
ATOM 778 C C . LEU A 1 122 ? 2.302 6.443 107.273 1.00 24.71 100 LEU A C 1
ATOM 779 O O . LEU A 1 122 ? 2.479 7.280 108.154 1.00 26.23 100 LEU A O 1
ATOM 784 N N . ILE A 1 123 ? 2.500 5.145 107.459 1.00 22.85 101 ILE A N 1
ATOM 785 C CA . ILE A 1 123 ? 3.187 4.671 108.655 1.00 23.42 101 ILE A CA 1
ATOM 786 C C . ILE A 1 123 ? 4.510 4.073 108.218 1.00 24.26 101 ILE A C 1
ATOM 787 O O . ILE A 1 123 ? 4.538 3.233 107.321 1.00 24.78 101 ILE A O 1
ATOM 792 N N . ASP A 1 124 ? 5.597 4.545 108.817 1.00 24.86 102 ASP A N 1
ATOM 793 C CA . ASP A 1 124 ? 6.892 3.916 108.592 1.00 28.00 102 ASP A CA 1
ATOM 794 C C . ASP A 1 124 ? 7.418 3.354 109.907 1.00 27.68 102 ASP A C 1
ATOM 795 O O . ASP A 1 124 ? 7.199 2.171 110.185 1.00 26.03 102 ASP A O 1
ATOM 800 N N . SER A 1 125 ? 8.053 4.187 110.734 1.00 29.36 103 SER A N 1
ATOM 801 C CA . SER A 1 125 ? 8.588 3.725 112.014 1.00 30.32 103 SER A CA 1
ATOM 802 C C . SER A 1 125 ? 7.474 3.333 112.989 1.00 30.04 103 SER A C 1
ATOM 803 O O . SER A 1 125 ? 7.639 2.402 113.775 1.00 29.89 103 SER A O 1
ATOM 806 N N . GLY A 1 126 ? 6.348 4.049 112.923 1.00 28.56 104 GLY A N 1
ATOM 807 C CA . GLY A 1 126 ? 5.243 3.839 113.851 1.00 27.75 104 GLY A CA 1
ATOM 808 C C . GLY A 1 126 ? 5.360 4.662 115.119 1.00 28.52 104 GLY A C 1
ATOM 809 O O . GLY A 1 126 ? 4.415 4.725 115.914 1.00 29.98 104 GLY A O 1
ATOM 810 N N . ASN A 1 127 ? 6.509 5.307 115.303 1.00 28.64 105 ASN A N 1
ATOM 811 C CA . ASN A 1 127 ? 6.816 5.968 116.563 1.00 31.88 105 ASN A CA 1
ATOM 812 C C . ASN A 1 127 ? 5.775 7.026 116.900 1.00 29.21 105 ASN A C 1
ATOM 813 O O . ASN A 1 127 ? 5.215 6.986 117.979 1.00 31.56 105 ASN A O 1
ATOM 818 N N . THR A 1 128 ? 5.463 7.907 115.953 1.00 26.79 106 THR A N 1
ATOM 819 C CA . THR A 1 128 ? 4.477 8.985 116.192 1.00 26.73 106 THR A CA 1
ATOM 820 C C . THR A 1 128 ? 3.070 8.466 116.442 1.00 26.38 106 THR A C 1
ATOM 821 O O . THR A 1 128 ? 2.441 8.829 117.436 1.00 23.70 106 THR A O 1
ATOM 825 N N . LEU A 1 129 ? 2.589 7.603 115.543 1.00 25.91 107 LEU A N 1
ATOM 826 C CA . LEU A 1 129 ? 1.284 7.001 115.679 1.00 26.32 107 LEU A CA 1
ATOM 827 C C . LEU A 1 129 ? 1.147 6.265 117.028 1.00 24.45 107 LEU A C 1
ATOM 828 O O . LEU A 1 129 ? 0.095 6.324 117.673 1.00 24.60 107 LEU A O 1
ATOM 833 N N . ASN A 1 130 ? 2.196 5.573 117.461 1.00 23.71 108 ASN A N 1
ATOM 834 C CA . ASN A 1 130 ? 2.102 4.833 118.723 1.00 25.31 108 ASN A CA 1
ATOM 835 C C . ASN A 1 130 ? 1.910 5.777 119.921 1.00 24.83 108 ASN A C 1
ATOM 836 O O . ASN A 1 130 ? 1.132 5.481 120.837 1.00 23.89 108 ASN A O 1
ATOM 841 N N . LYS A 1 131 ? 2.588 6.918 119.881 1.00 23.86 109 LYS A N 1
ATOM 842 C CA . LYS A 1 131 ? 2.482 7.891 120.970 1.00 25.79 109 LYS A CA 1
ATOM 843 C C . LYS A 1 131 ? 1.120 8.577 120.952 1.00 23.37 109 LYS A C 1
ATOM 844 O O . LYS A 1 131 ? 0.524 8.785 122.008 1.00 23.34 109 LYS A O 1
ATOM 850 N N . VAL A 1 132 ? 0.609 8.861 119.753 1.00 21.58 110 VAL A N 1
ATOM 851 C CA . VAL A 1 132 ? -0.737 9.415 119.609 1.00 22.49 110 VAL A CA 1
ATOM 852 C C . VAL A 1 132 ? -1.802 8.422 120.083 1.00 22.30 110 VAL A C 1
ATOM 853 O O . VAL A 1 132 ? -2.737 8.805 120.798 1.00 22.69 110 VAL A O 1
ATOM 857 N N . ARG A 1 133 ? -1.645 7.152 119.707 1.00 21.35 111 ARG A N 1
ATOM 858 C CA . ARG A 1 133 ? -2.558 6.099 120.170 1.00 22.76 111 ARG A CA 1
ATOM 859 C C . ARG A 1 133 ? -2.592 6.077 121.711 1.00 22.77 111 ARG A C 1
ATOM 860 O O . ARG A 1 133 ? -3.671 6.096 122.338 1.00 22.40 111 ARG A O 1
ATOM 868 N N . ASP A 1 134 ? -1.413 6.062 122.316 1.00 23.13 112 ASP A N 1
ATOM 869 C CA . ASP A 1 134 ? -1.314 5.982 123.779 1.00 25.34 112 ASP A CA 1
ATOM 870 C C . ASP A 1 134 ? -1.989 7.175 124.459 1.00 23.90 112 ASP A C 1
ATOM 871 O O . ASP A 1 134 ? -2.676 7.004 125.454 1.00 23.63 112 ASP A O 1
ATOM 884 N N . LEU A 1 136 ? -4.463 9.094 123.247 1.00 22.90 114 LEU A N 1
ATOM 885 C CA . LEU A 1 136 ? -5.914 8.995 123.065 1.00 22.76 114 LEU A CA 1
ATOM 886 C C . LEU A 1 136 ? -6.569 7.915 123.921 1.00 22.80 114 LEU A C 1
ATOM 887 O O . LEU A 1 136 ? -7.693 8.098 124.387 1.00 22.99 114 LEU A O 1
ATOM 892 N N . LEU A 1 137 ? -5.867 6.803 124.109 1.00 23.34 115 LEU A N 1
ATOM 893 C CA . LEU A 1 137 ? -6.377 5.687 124.909 1.00 23.95 115 LEU A CA 1
ATOM 894 C C . LEU A 1 137 ? -6.643 6.119 126.342 1.00 23.41 115 LEU A C 1
ATOM 895 O O . LEU A 1 137 ? -7.568 5.614 126.973 1.00 22.95 115 LEU A O 1
ATOM 900 N N . LEU A 1 138 ? -5.853 7.081 126.831 1.00 24.53 116 LEU A N 1
ATOM 901 C CA . LEU A 1 138 ? -6.062 7.662 128.162 1.00 25.35 116 LEU A CA 1
ATOM 902 C C . LEU A 1 138 ? -7.432 8.290 128.339 1.00 26.84 116 LEU A C 1
ATOM 903 O O . LEU A 1 138 ? -7.947 8.370 129.463 1.00 27.59 116 LEU A O 1
ATOM 908 N N . ARG A 1 139 ? -8.011 8.736 127.236 1.00 24.33 117 ARG A N 1
ATOM 909 C CA . ARG A 1 139 ? -9.306 9.403 127.257 1.00 24.17 117 ARG A CA 1
ATOM 910 C C . ARG A 1 139 ? -10.457 8.399 127.170 1.00 24.34 117 ARG A C 1
ATOM 911 O O . ARG A 1 139 ? -11.631 8.783 127.125 1.00 23.93 117 ARG A O 1
ATOM 919 N N . GLU A 1 140 ? -10.097 7.118 127.134 1.00 24.45 118 GLU A N 1
ATOM 920 C CA . GLU A 1 140 ? -11.045 6.001 127.205 1.00 26.12 118 GLU A CA 1
ATOM 921 C C . GLU A 1 140 ? -12.128 6.097 126.127 1.00 25.03 118 GLU A C 1
ATOM 922 O O . GLU A 1 140 ? -13.331 6.124 126.424 1.00 24.64 118 GLU A O 1
ATOM 928 N N . PRO A 1 141 ? -11.698 6.157 124.851 1.00 22.37 119 PRO A N 1
ATOM 929 C CA . PRO A 1 141 ? -12.697 5.977 123.802 1.00 21.63 119 PRO A CA 1
ATOM 930 C C . PRO A 1 141 ? -13.377 4.621 123.940 1.00 23.49 119 PRO A C 1
ATOM 931 O O . PRO A 1 141 ? -12.777 3.693 124.496 1.00 24.36 119 PRO A O 1
ATOM 935 N N . LYS A 1 142 ? -14.615 4.511 123.462 1.00 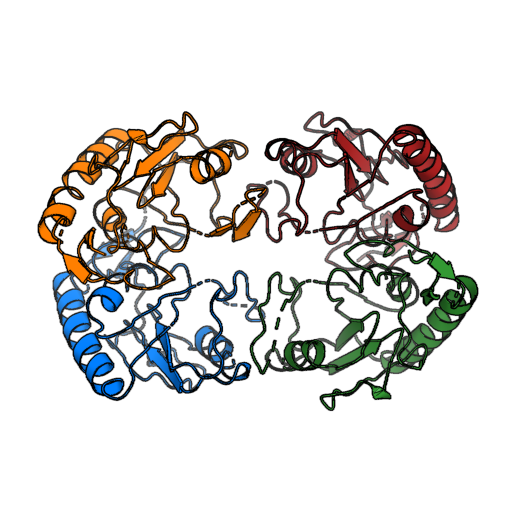24.14 120 LYS A N 1
ATOM 936 C CA . LYS A 1 142 ? -15.304 3.209 123.375 1.00 26.19 120 LYS A CA 1
ATOM 937 C C . LYS A 1 142 ? -14.474 2.247 122.527 1.00 26.99 120 LYS A C 1
ATOM 938 O O . LYS A 1 142 ? -14.309 1.075 122.866 1.00 28.51 120 LYS A O 1
ATOM 944 N N . SER A 1 143 ? -13.945 2.754 121.418 1.00 26.15 121 SER A N 1
ATOM 945 C CA . SER A 1 143 ? -13.014 1.994 120.591 1.00 25.01 121 SER A CA 1
ATOM 946 C C . SER A 1 143 ? -12.053 2.955 119.890 1.00 23.86 121 SER A C 1
ATOM 947 O O . SER A 1 143 ? -12.394 4.130 119.634 1.00 23.52 121 SER A O 1
ATOM 950 N N . LEU A 1 144 ? -10.857 2.444 119.593 1.00 22.85 122 LEU A N 1
ATOM 951 C CA . LEU A 1 144 ? -9.831 3.204 118.910 1.00 22.23 122 LEU A CA 1
ATOM 952 C C . LEU A 1 144 ? -9.254 2.322 117.812 1.00 23.91 122 LEU A C 1
ATOM 953 O O . LEU A 1 144 ? -8.825 1.187 118.075 1.00 25.36 122 LEU A O 1
ATOM 958 N N . ALA A 1 145 ? -9.299 2.817 116.576 1.00 21.90 123 ALA A N 1
ATOM 959 C CA . ALA A 1 145 ? -8.723 2.080 115.445 1.00 21.74 123 ALA A CA 1
ATOM 960 C C . ALA A 1 145 ? -7.852 3.016 114.620 1.00 20.87 123 ALA A C 1
ATOM 961 O O . ALA A 1 145 ? -7.997 4.235 114.710 1.00 19.11 123 ALA A O 1
ATOM 963 N N . LEU A 1 146 ? -6.973 2.431 113.816 1.00 21.52 124 LEU A N 1
ATOM 964 C CA . LEU A 1 146 ? -5.982 3.177 113.046 1.00 23.71 124 LEU A CA 1
ATOM 965 C C . LEU A 1 146 ? -6.078 2.759 111.599 1.00 23.51 124 LEU A C 1
ATOM 966 O O . LEU A 1 146 ? -6.159 1.563 111.305 1.00 24.80 124 LEU A O 1
ATOM 971 N N . CYS A 1 147 ? -6.052 3.742 110.699 1.00 22.91 125 CYS A N 1
ATOM 972 C CA . CYS A 1 147 ? -6.148 3.493 109.271 1.00 2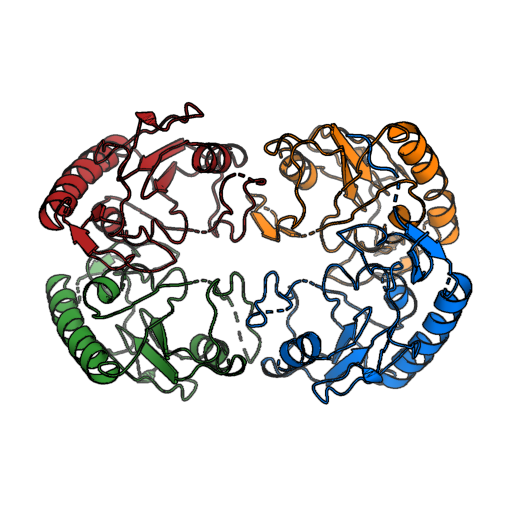0.89 125 CYS A CA 1
ATOM 973 C C . CYS A 1 147 ? -5.031 4.289 108.622 1.00 20.80 125 CYS A C 1
ATOM 974 O O . CYS A 1 147 ? -4.917 5.496 108.858 1.00 20.88 125 CYS A O 1
ATOM 977 N N . THR A 1 148 ? -4.216 3.602 107.835 1.00 21.40 126 THR A N 1
ATOM 978 C CA A THR A 1 148 ? -3.147 4.256 107.063 0.50 22.02 126 THR A CA 1
ATOM 979 C CA B THR A 1 148 ? -3.127 4.234 107.079 0.50 21.74 126 THR A CA 1
ATOM 980 C C . THR A 1 148 ? -3.255 3.902 105.591 1.00 21.99 126 THR A C 1
ATOM 981 O O . THR A 1 148 ? -3.424 2.744 105.232 1.00 23.45 126 THR A O 1
ATOM 988 N N . LEU A 1 149 ? -3.160 4.911 104.725 1.00 21.52 127 LEU A N 1
ATOM 989 C CA . LEU A 1 149 ? -3.179 4.621 103.285 1.00 21.12 127 LEU A CA 1
ATOM 990 C C . LEU A 1 149 ? -1.942 3.828 102.839 1.00 21.33 127 LEU A C 1
ATOM 991 O O . LEU A 1 149 ? -2.046 2.907 102.031 1.00 21.68 127 LEU A O 1
ATOM 996 N N . LEU A 1 150 ? -0.776 4.225 103.345 1.00 21.21 128 LEU A N 1
ATOM 997 C CA . LEU A 1 150 ? 0.496 3.617 102.956 1.00 21.80 128 LEU A CA 1
ATOM 998 C C . LEU A 1 150 ? 1.229 3.050 104.159 1.00 22.31 128 LEU A C 1
ATOM 999 O O . LEU A 1 150 ? 1.234 3.639 105.232 1.00 23.76 128 LEU A O 1
ATOM 1004 N N . ASP A 1 151 ? 1.866 1.900 103.967 1.00 22.47 129 ASP A N 1
ATOM 1005 C CA . ASP A 1 151 ? 2.621 1.274 105.037 1.00 23.29 129 ASP A CA 1
ATOM 1006 C C . ASP A 1 151 ? 3.948 0.791 104.473 1.00 23.21 129 ASP A C 1
ATOM 1007 O O . ASP A 1 151 ? 3.975 0.119 103.428 1.00 22.95 129 ASP A O 1
ATOM 1012 N N . LYS A 1 152 ? 5.033 1.178 105.149 1.00 23.88 130 LYS A N 1
ATOM 1013 C CA . LYS A 1 152 ? 6.374 0.640 104.906 1.00 25.25 130 LYS A CA 1
ATOM 1014 C C . LYS A 1 152 ? 6.725 -0.309 106.064 1.00 26.11 130 LYS A C 1
ATOM 1015 O O . LYS A 1 152 ? 7.314 0.105 107.059 1.00 24.68 130 LYS A O 1
ATOM 1021 N N . PRO A 1 153 ? 6.315 -1.586 105.966 1.00 29.34 131 PRO A N 1
ATOM 1022 C CA . PRO A 1 153 ? 6.484 -2.482 107.126 1.00 31.32 131 PRO A CA 1
ATOM 1023 C C . PRO A 1 153 ? 7.949 -2.716 107.504 1.00 33.13 131 PRO A C 1
ATOM 1024 O O . PRO A 1 153 ? 8.247 -3.018 108.662 1.00 34.02 131 PRO A O 1
ATOM 1028 N N . GLU A 1 154 ? 8.833 -2.554 106.524 1.00 34.53 132 GLU A N 1
ATOM 1029 C CA . GLU A 1 154 ? 10.277 -2.684 106.697 1.00 42.54 132 GLU A CA 1
ATOM 1030 C C . GLU A 1 154 ? 10.809 -1.684 107.717 1.00 41.70 132 GLU A C 1
ATOM 1031 O O . GLU A 1 154 ? 11.754 -1.979 108.457 1.00 41.63 132 GLU A O 1
ATOM 1037 N N . ARG A 1 155 ? 10.204 -0.499 107.748 1.00 37.35 133 ARG A N 1
ATOM 1038 C CA . ARG A 1 155 ? 10.690 0.583 108.597 1.00 36.20 133 ARG A CA 1
ATOM 1039 C C . ARG A 1 155 ? 10.224 0.527 110.053 1.00 33.49 133 ARG A C 1
ATOM 1040 O O . ARG A 1 155 ? 10.678 1.316 110.884 1.00 33.60 133 ARG A O 1
ATOM 1048 N N . ARG A 1 156 ? 9.339 -0.415 110.371 1.00 32.34 134 ARG A N 1
ATOM 1049 C CA . ARG A 1 156 ? 8.709 -0.443 111.698 1.00 32.25 134 ARG A CA 1
ATOM 1050 C C . ARG A 1 156 ? 9.701 -0.579 112.868 1.00 35.92 134 ARG A C 1
ATOM 1051 O O . ARG A 1 156 ? 10.579 -1.445 112.859 1.00 35.59 134 ARG A O 1
ATOM 1059 N N . GLU A 1 157 ? 9.540 0.277 113.874 1.00 35.60 135 GLU A N 1
ATOM 1060 C CA . GLU A 1 157 ? 10.408 0.275 115.055 1.00 38.50 135 GLU A CA 1
ATOM 1061 C C . GLU A 1 157 ? 9.638 -0.014 116.338 1.00 38.39 135 GLU A C 1
ATOM 1062 O O . GLU A 1 157 ? 10.223 -0.373 117.360 1.00 40.00 135 GLU A O 1
ATOM 1068 N N . VAL A 1 158 ? 8.321 0.132 116.285 1.00 33.72 136 VAL A N 1
ATOM 1069 C CA . VAL A 1 158 ? 7.479 -0.187 117.425 1.00 34.81 136 VAL A CA 1
ATOM 1070 C C . VAL A 1 158 ? 6.205 -0.878 116.927 1.00 36.29 136 VAL A C 1
ATOM 1071 O O . VAL A 1 158 ? 5.700 -0.540 115.860 1.00 35.91 136 VAL A O 1
ATOM 1075 N N . ASP A 1 159 ? 5.710 -1.853 117.684 1.00 38.36 137 ASP A N 1
ATOM 1076 C CA . ASP A 1 159 ? 4.582 -2.677 117.244 1.00 45.04 137 ASP A CA 1
ATOM 1077 C C . ASP A 1 159 ? 3.215 -2.009 117.477 1.00 43.76 137 ASP A C 1
ATOM 1078 O O . ASP A 1 159 ? 2.480 -2.363 118.400 1.00 46.40 137 ASP A O 1
ATOM 1083 N N . VAL A 1 160 ? 2.868 -1.057 116.625 1.00 39.52 138 VAL A N 1
ATOM 1084 C CA . VAL A 1 160 ? 1.579 -0.382 116.756 1.00 35.29 138 VAL A CA 1
ATOM 1085 C C . VAL A 1 160 ? 0.512 -1.089 115.896 1.00 33.10 138 VAL A C 1
ATOM 1086 O O . VAL A 1 160 ? 0.760 -1.406 114.734 1.00 31.55 138 VAL A O 1
ATOM 1090 N N . PRO A 1 161 ? -0.651 -1.407 116.492 1.00 31.75 139 PRO A N 1
ATOM 1091 C CA . PRO A 1 161 ? -1.653 -2.160 115.728 1.00 31.48 139 PRO A CA 1
ATOM 1092 C C . PRO A 1 161 ? -2.376 -1.254 114.745 1.00 30.97 139 PRO A C 1
ATOM 1093 O O . PRO A 1 161 ? -2.921 -0.217 115.137 1.00 30.69 139 PRO A O 1
ATOM 1097 N N . VAL A 1 162 ? -2.345 -1.625 113.473 1.00 29.66 140 VAL A N 1
ATOM 1098 C CA . VAL A 1 162 ? -3.021 -0.850 112.444 1.00 28.28 140 VAL A CA 1
ATOM 1099 C C . VAL A 1 162 ? -4.148 -1.701 111.872 1.00 26.65 140 VAL A C 1
ATOM 1100 O O . VAL A 1 162 ? -3.910 -2.793 111.369 1.00 27.59 140 VAL A O 1
ATOM 1104 N N . ASP A 1 163 ? -5.364 -1.193 111.982 1.00 24.37 141 ASP A N 1
ATOM 1105 C CA . ASP A 1 163 ? -6.567 -1.954 111.659 1.00 24.86 141 ASP A CA 1
ATOM 1106 C C . ASP A 1 163 ? -6.856 -2.020 110.158 1.00 22.97 141 ASP A C 1
ATOM 1107 O O . ASP A 1 163 ? -7.373 -3.029 109.658 1.00 22.52 141 ASP A O 1
ATOM 1112 N N . PHE A 1 164 ? -6.558 -0.939 109.441 1.00 21.11 142 PHE A N 1
ATOM 1113 C CA . PHE A 1 164 ? -6.886 -0.829 108.018 1.00 21.38 142 PHE A CA 1
ATOM 1114 C C . PHE A 1 164 ? -5.673 -0.264 107.287 1.00 23.18 142 PHE A C 1
ATOM 1115 O O . PHE A 1 164 ? -5.174 0.785 107.658 1.00 23.33 142 PHE A O 1
ATOM 1123 N N . ILE A 1 165 ? -5.210 -0.974 106.264 1.00 24.63 143 ILE A N 1
ATOM 1124 C CA . ILE A 1 165 ? -4.018 -0.592 105.516 1.00 26.14 143 ILE A CA 1
ATOM 1125 C C . ILE A 1 165 ? -4.340 -0.576 104.034 1.00 24.86 143 ILE A C 1
ATOM 1126 O O . ILE A 1 165 ? -4.894 -1.542 103.511 1.00 25.56 143 ILE A O 1
ATOM 1131 N N . GLY A 1 166 ? -4.001 0.519 103.362 1.00 24.99 144 GLY A N 1
ATOM 1132 C CA . GLY A 1 166 ? -4.178 0.611 101.922 1.00 23.87 144 GLY A CA 1
ATOM 1133 C C . GLY A 1 166 ? -3.109 -0.149 101.160 1.00 24.19 144 GLY A C 1
ATOM 1134 O O . GLY A 1 166 ? -3.280 -1.316 100.819 1.00 26.76 144 GLY A O 1
ATOM 1135 N N . PHE A 1 167 ? -1.990 0.514 100.898 1.00 22.91 145 PHE A N 1
ATOM 1136 C CA . PHE A 1 167 ? -0.932 -0.067 100.088 1.00 23.22 145 PHE A CA 1
ATOM 1137 C C . PHE A 1 167 ? 0.244 -0.424 100.963 1.00 25.14 145 PHE A C 1
ATOM 1138 O O . PHE A 1 167 ? 0.604 0.331 101.875 1.00 24.66 145 PHE A O 1
ATOM 1146 N N . THR A 1 168 ? 0.841 -1.583 100.697 1.00 25.91 146 THR A N 1
ATOM 1147 C CA . THR A 1 168 ? 2.128 -1.892 101.274 1.00 26.98 146 THR A CA 1
ATOM 1148 C C . THR A 1 168 ? 3.167 -1.527 100.226 1.00 28.36 146 THR A C 1
ATOM 1149 O O . THR A 1 168 ? 3.096 -2.009 99.096 1.00 30.49 146 THR A O 1
ATOM 1153 N N . ILE A 1 169 ? 4.115 -0.680 100.616 1.00 27.70 147 ILE A N 1
ATOM 1154 C CA . ILE A 1 169 ? 5.135 -0.136 99.703 1.00 29.63 147 ILE A CA 1
ATOM 1155 C C . ILE A 1 169 ? 6.564 -0.355 100.219 1.00 30.78 147 ILE A C 1
ATOM 1156 O O . ILE A 1 169 ? 6.783 -0.487 101.427 1.00 29.97 147 ILE A O 1
ATOM 1161 N N . PRO A 1 170 ? 7.554 -0.413 99.300 1.00 34.14 148 PRO A N 1
ATOM 1162 C CA . PRO A 1 170 ? 8.930 -0.494 99.781 1.00 33.95 148 PRO A CA 1
ATOM 1163 C C . PRO A 1 170 ? 9.401 0.860 100.313 1.00 34.29 148 PRO A C 1
ATOM 1164 O O . PRO A 1 170 ? 8.716 1.878 100.141 1.00 34.25 148 PRO A O 1
ATOM 1168 N N . ASP A 1 171 ? 10.561 0.877 100.959 1.00 35.46 149 ASP A N 1
ATOM 1169 C CA . ASP A 1 171 ? 11.076 2.099 101.549 1.00 37.08 149 ASP A CA 1
ATOM 1170 C C . ASP A 1 171 ? 11.650 3.051 100.483 1.00 37.77 149 ASP A C 1
ATOM 1171 O O . ASP A 1 171 ? 12.847 3.295 100.450 1.00 40.14 149 ASP A O 1
ATOM 1176 N N . GLU A 1 172 ? 10.773 3.581 99.634 1.00 36.29 150 GLU A N 1
ATOM 1177 C CA . GLU A 1 172 ? 11.160 4.502 98.568 1.00 37.33 150 GLU A CA 1
ATOM 1178 C C . GLU A 1 172 ? 10.980 5.944 99.038 1.00 33.74 150 GLU A C 1
ATOM 1179 O O . GLU A 1 172 ? 10.215 6.220 99.959 1.00 32.13 150 GLU A O 1
ATOM 1185 N N . PHE A 1 173 ? 11.696 6.859 98.398 1.00 31.75 151 PHE A N 1
ATOM 1186 C CA . PHE A 1 173 ? 11.536 8.284 98.639 1.00 31.37 151 PHE A CA 1
ATOM 1187 C C . PHE A 1 173 ? 10.255 8.714 97.914 1.00 31.94 151 PHE A C 1
ATOM 1188 O O . PHE A 1 173 ? 10.262 8.942 96.693 1.00 32.03 151 PHE A O 1
ATOM 1196 N N . ILE A 1 174 ? 9.155 8.830 98.653 1.00 32.24 152 ILE A N 1
ATOM 1197 C CA . ILE A 1 174 ? 7.858 9.114 98.019 1.00 30.70 152 ILE A CA 1
ATOM 1198 C C . ILE A 1 174 ? 7.192 10.438 98.445 1.00 26.47 152 ILE A C 1
ATOM 1199 O O . ILE A 1 174 ? 7.407 10.947 99.556 1.00 26.65 152 ILE A O 1
ATOM 1204 N N . VAL A 1 175 ? 6.399 10.985 97.531 1.00 23.75 153 VAL A N 1
ATOM 1205 C CA . VAL A 1 175 ? 5.675 12.228 97.761 1.00 22.66 153 VAL A CA 1
ATOM 1206 C C . VAL A 1 175 ? 4.304 12.143 97.108 1.00 21.25 153 VAL A C 1
ATOM 1207 O O . VAL A 1 175 ? 4.055 11.267 96.264 1.00 22.42 153 VAL A O 1
ATOM 1211 N N . GLY A 1 176 ? 3.418 13.053 97.486 1.00 19.18 154 GLY A N 1
ATOM 1212 C CA . GLY A 1 176 ? 2.143 13.181 96.796 1.00 18.17 154 GLY A CA 1
ATOM 1213 C C . GLY A 1 176 ? 1.016 12.781 97.715 1.00 18.18 154 GLY A C 1
ATOM 1214 O O . GLY A 1 176 ? 1.248 12.138 98.721 1.00 17.50 154 GLY A O 1
ATOM 1215 N N . TYR A 1 177 ? -0.198 13.191 97.353 1.00 18.96 155 TYR A N 1
ATOM 1216 C CA . TYR A 1 177 ? -1.412 12.792 98.071 1.00 20.12 155 TYR A CA 1
ATOM 1217 C C . TYR A 1 177 ? -1.256 13.021 99.568 1.00 20.91 155 TYR A C 1
ATOM 1218 O O . TYR A 1 177 ? -1.548 12.144 100.392 1.00 21.49 155 TYR A O 1
ATOM 1227 N N . GLY A 1 178 ? -0.765 14.210 99.908 1.00 23.25 156 GLY A N 1
ATOM 1228 C CA . GLY A 1 178 ? -0.551 14.598 101.295 1.00 23.10 156 GLY A CA 1
ATOM 1229 C C . GLY A 1 178 ? 0.876 14.511 101.812 1.00 25.52 156 GLY A C 1
ATOM 1230 O O . GLY A 1 178 ? 1.188 15.089 102.851 1.00 29.00 156 GLY A O 1
ATOM 1231 N N . ILE A 1 179 ? 1.740 13.778 101.111 1.00 23.33 157 ILE A N 1
ATOM 1232 C CA . ILE A 1 179 ? 3.120 13.619 101.556 1.00 24.98 157 ILE A CA 1
ATOM 1233 C C . ILE A 1 179 ? 3.991 14.655 100.865 1.00 24.27 157 ILE A C 1
ATOM 1234 O O . ILE A 1 179 ? 3.980 14.766 99.639 1.00 23.71 157 ILE A O 1
ATOM 1239 N N . ASP A 1 180 ? 4.749 15.410 101.654 1.00 24.74 158 ASP A N 1
ATOM 1240 C CA . ASP A 1 180 ? 5.595 16.455 101.100 1.00 26.92 158 ASP A CA 1
ATOM 1241 C C . ASP A 1 180 ? 7.054 16.023 101.016 1.00 28.43 158 ASP A C 1
ATOM 1242 O O . ASP A 1 180 ? 7.471 15.067 101.660 1.00 28.79 158 ASP A O 1
ATOM 1247 N N . TYR A 1 181 ? 7.816 16.770 100.226 1.00 30.74 159 TYR A N 1
ATOM 1248 C CA . TYR A 1 181 ? 9.252 16.844 100.397 1.00 33.18 159 TYR A CA 1
ATOM 1249 C C . TYR A 1 181 ? 9.612 18.325 100.492 1.00 34.34 159 TYR A C 1
ATOM 1250 O O . TYR A 1 181 ? 9.396 19.093 99.537 1.00 34.94 159 TYR A O 1
ATOM 1259 N N . ALA A 1 182 ? 10.134 18.729 101.649 1.00 38.29 160 ALA A N 1
ATOM 1260 C CA . ALA A 1 182 ? 10.492 20.126 101.888 1.00 40.26 160 ALA A CA 1
ATOM 1261 C C . ALA A 1 182 ? 9.284 21.005 101.611 1.00 39.85 160 ALA A C 1
ATOM 1262 O O . ALA A 1 182 ? 9.378 21.982 100.863 1.00 38.70 160 ALA A O 1
ATOM 1264 N N . GLU A 1 183 ? 8.142 20.616 102.183 1.00 41.87 161 GLU A N 1
ATOM 1265 C CA . GLU A 1 183 ? 6.849 21.249 101.897 1.00 44.18 161 GLU A CA 1
ATOM 1266 C C . GLU A 1 183 ? 6.612 21.488 100.390 1.00 43.87 161 GLU A C 1
ATOM 1267 O O . GLU A 1 183 ? 6.188 22.569 99.964 1.00 49.88 161 GLU A O 1
ATOM 1273 N N . GLN A 1 184 ? 6.932 20.492 99.573 1.00 33.47 162 GLN A N 1
ATOM 1274 C CA . GLN A 1 184 ? 6.527 20.535 98.179 1.00 28.11 162 GLN A CA 1
ATOM 1275 C C . GLN A 1 184 ? 5.860 19.206 97.899 1.00 22.94 162 GLN A C 1
ATOM 1276 O O . GLN A 1 184 ? 6.103 18.234 98.601 1.00 22.12 162 GLN A O 1
ATOM 1282 N N . TYR A 1 185 ? 5.013 19.181 96.875 1.00 21.86 163 TYR A N 1
ATOM 1283 C CA . TYR A 1 185 ? 4.412 17.958 96.329 1.00 21.14 163 TYR A CA 1
ATOM 1284 C C . TYR A 1 185 ? 3.241 17.403 97.115 1.00 20.91 163 TYR A C 1
ATOM 1285 O O . TYR A 1 185 ? 2.728 16.362 96.739 1.00 21.08 163 TYR A O 1
ATOM 1294 N N . ARG A 1 186 ? 2.841 18.060 98.203 1.00 19.86 164 ARG A N 1
ATOM 1295 C CA . ARG A 1 186 ? 1.708 17.562 99.000 1.00 21.72 164 ARG A CA 1
ATOM 1296 C C . ARG A 1 186 ? 0.419 17.480 98.181 1.00 20.69 164 ARG A C 1
ATOM 1297 O O . ARG A 1 186 ? -0.453 16.658 98.456 1.00 20.20 164 ARG A O 1
ATOM 1305 N N . ASN A 1 187 ? 0.284 18.362 97.202 1.00 19.48 165 ASN A N 1
ATOM 1306 C CA . ASN A 1 187 ? -0.921 18.428 96.390 1.00 21.58 165 ASN A CA 1
ATOM 1307 C C . ASN A 1 187 ? -0.934 17.576 95.118 1.00 23.11 165 ASN A C 1
ATOM 1308 O O . ASN A 1 187 ? -1.872 17.684 94.334 1.00 24.74 165 ASN A O 1
ATOM 1313 N N . LEU A 1 188 ? 0.096 16.774 94.872 1.00 21.82 166 LEU A N 1
ATOM 1314 C CA . LEU A 1 188 ? 0.029 15.847 93.738 1.00 22.36 166 LEU A CA 1
ATOM 1315 C C . LEU A 1 188 ? -1.128 14.885 93.937 1.00 21.02 166 LEU A C 1
ATOM 1316 O O . LEU A 1 188 ? -1.301 14.353 95.022 1.00 21.47 166 LEU A O 1
ATOM 1321 N N . PRO A 1 189 ? -1.924 14.660 92.883 1.00 20.36 167 PRO A N 1
ATOM 1322 C CA . PRO A 1 189 ? -3.094 13.773 92.991 1.00 19.93 167 PRO A CA 1
ATOM 1323 C C . PRO A 1 189 ? -2.706 12.281 92.934 1.00 20.15 167 PRO A C 1
ATOM 1324 O O . PRO A 1 189 ? -3.556 11.398 93.124 1.00 21.19 167 PRO A O 1
ATOM 1328 N N . TYR A 1 190 ? -1.428 12.011 92.726 1.00 21.39 168 TYR A N 1
ATOM 1329 C CA . TYR A 1 190 ? -0.914 10.644 92.706 1.00 22.60 168 TYR A CA 1
ATOM 1330 C C . TYR A 1 190 ? 0.269 10.556 93.670 1.00 22.99 168 TYR A C 1
ATOM 1331 O O . TYR A 1 190 ? 0.751 11.577 94.178 1.00 21.46 168 TYR A O 1
ATOM 1340 N N . ILE A 1 191 ? 0.762 9.345 93.882 1.00 21.92 169 ILE A N 1
ATOM 1341 C CA . ILE A 1 191 ? 1.958 9.128 94.680 1.00 21.22 169 ILE A CA 1
ATOM 1342 C C . ILE A 1 191 ? 3.132 8.872 93.745 1.00 23.18 169 ILE A C 1
ATOM 1343 O O . ILE A 1 191 ? 3.046 8.021 92.845 1.00 23.33 169 ILE A O 1
ATOM 1348 N N . ALA A 1 192 ? 4.208 9.644 93.943 1.00 23.41 170 ALA A N 1
ATOM 1349 C CA . ALA A 1 192 ? 5.377 9.582 93.072 1.00 24.09 170 ALA A CA 1
ATOM 1350 C C . ALA A 1 192 ? 6.639 9.287 93.872 1.00 25.07 170 ALA A C 1
ATOM 1351 O O . ALA A 1 192 ? 6.707 9.559 95.078 1.00 24.49 170 ALA A O 1
ATOM 1353 N N . LYS A 1 193 ? 7.656 8.724 93.223 1.00 25.67 171 LYS A N 1
ATOM 1354 C CA . LYS A 1 193 ? 8.923 8.674 93.923 1.00 29.07 171 LYS A CA 1
ATOM 1355 C C . LYS A 1 193 ? 9.743 9.831 93.384 1.00 28.18 171 LYS A C 1
ATOM 1356 O O . LYS A 1 193 ? 9.556 10.242 92.242 1.00 27.95 171 LYS A O 1
ATOM 1362 N N . VAL A 1 194 ? 10.579 10.383 94.242 1.00 27.41 172 VAL A N 1
ATOM 1363 C CA . VAL A 1 194 ? 11.446 11.490 93.867 1.00 28.03 172 VAL A CA 1
ATOM 1364 C C . VAL A 1 194 ? 12.710 10.830 93.351 1.00 29.96 172 VAL A C 1
ATOM 1365 O O . VAL A 1 194 ? 13.332 10.055 94.075 1.00 29.97 172 VAL A O 1
ATOM 1369 N N . VAL A 1 195 ? 13.065 11.111 92.097 1.00 32.34 173 VAL A N 1
ATOM 1370 C CA . VAL A 1 195 ? 14.206 10.450 91.444 1.00 34.66 173 VAL A CA 1
ATOM 1371 C C . VAL A 1 195 ? 15.295 11.470 91.027 1.00 37.36 173 VAL A C 1
ATOM 1372 O O . VAL A 1 195 ? 14.983 12.459 90.370 1.00 34.57 173 VAL A O 1
ATOM 1376 N N . PRO A 1 196 ? 16.568 11.244 91.434 1.00 42.02 174 PRO A N 1
ATOM 1377 C CA . PRO A 1 196 ? 17.657 12.147 90.994 1.00 43.84 174 PRO A CA 1
ATOM 1378 C C . PRO A 1 196 ? 17.839 12.117 89.471 1.00 43.70 174 PRO A C 1
ATOM 1379 O O . PRO A 1 196 ? 17.442 11.154 88.830 1.00 41.81 174 PRO A O 1
ATOM 1383 N N . LEU A 1 197 ? 18.423 13.172 88.899 1.00 48.64 175 LEU A N 1
ATOM 1384 C CA . LEU A 1 197 ? 18.710 13.207 87.455 1.00 50.73 175 LEU A CA 1
ATOM 1385 C C . LEU A 1 197 ? 19.566 12.022 87.003 1.00 54.00 175 LEU A C 1
ATOM 1386 O O . LEU A 1 197 ? 19.332 11.453 85.938 1.00 55.88 175 LEU A O 1
ATOM 1391 N N . HIS B 1 25 ? -35.726 17.873 110.622 1.00 51.52 3 HIS B N 1
ATOM 1392 C CA . HIS B 1 25 ? -35.242 18.334 109.286 1.00 52.71 3 HIS B CA 1
ATOM 1393 C C . HIS B 1 25 ? -34.949 17.176 108.326 1.00 50.64 3 HIS B C 1
ATOM 1394 O O . HIS B 1 25 ? -34.773 16.033 108.746 1.00 51.33 3 HIS B O 1
ATOM 1401 N N . THR B 1 26 ? -34.890 17.478 107.032 1.00 48.40 4 THR B N 1
ATOM 1402 C CA . THR B 1 26 ? -34.262 16.558 106.081 1.00 45.96 4 THR B CA 1
ATOM 1403 C C . THR B 1 26 ? -33.268 17.305 105.179 1.00 43.31 4 THR B C 1
ATOM 1404 O O . THR B 1 26 ? -33.099 18.515 105.316 1.00 43.55 4 THR B O 1
ATOM 1408 N N . THR B 1 27 ? -32.595 16.574 104.291 1.00 41.36 5 THR B N 1
ATOM 1409 C CA . THR B 1 27 ? -31.649 17.185 103.355 1.00 40.73 5 THR B CA 1
ATOM 1410 C C . THR B 1 27 ? -32.015 16.866 101.907 1.00 39.47 5 THR B C 1
ATOM 1411 O O . THR B 1 27 ? -32.650 15.844 101.614 1.00 39.27 5 THR B O 1
ATOM 1415 N N . GLU B 1 28 ? -31.609 17.761 101.012 1.00 37.63 6 GLU B N 1
ATOM 1416 C CA . GLU B 1 28 ? -31.912 17.680 99.600 1.00 39.07 6 GLU B CA 1
ATOM 1417 C C . GLU B 1 28 ? -30.732 18.314 98.862 1.00 36.95 6 GLU B C 1
ATOM 1418 O O . GLU B 1 28 ? -30.299 19.417 99.219 1.00 34.03 6 GLU B O 1
ATOM 1424 N N . VAL B 1 29 ? -30.214 17.607 97.854 1.00 35.87 7 VAL B N 1
ATOM 1425 C CA . VAL B 1 29 ? -29.063 18.086 97.074 1.00 34.93 7 VAL B CA 1
ATOM 1426 C C . VAL B 1 29 ? -29.371 19.450 96.471 1.00 33.95 7 VAL B C 1
ATOM 1427 O O . VAL B 1 29 ? -30.436 19.655 95.878 1.00 35.88 7 VAL B O 1
ATOM 1439 N N . ILE B 1 31 ? -26.227 21.396 95.298 1.00 25.82 9 ILE B N 1
ATOM 1440 C CA . ILE B 1 31 ? -25.139 21.367 94.325 1.00 25.31 9 ILE B CA 1
ATOM 1441 C C . ILE B 1 31 ? -24.523 19.975 94.355 1.00 25.91 9 ILE B C 1
ATOM 1442 O O . ILE B 1 31 ? -24.048 19.528 95.402 1.00 25.28 9 ILE B O 1
ATOM 1447 N N . THR B 1 32 ? -24.526 19.286 93.211 1.00 25.44 10 THR B N 1
ATOM 1448 C CA . THR B 1 32 ? -24.065 17.892 93.170 1.00 25.65 10 THR B CA 1
ATOM 1449 C C . THR B 1 32 ? -22.548 17.831 93.216 1.00 25.03 10 THR B C 1
ATOM 1450 O O . THR B 1 32 ? -21.881 18.827 92.896 1.00 23.32 10 THR B O 1
ATOM 1454 N N . ALA B 1 33 ? -22.018 16.664 93.597 1.00 25.10 11 ALA B N 1
ATOM 1455 C CA . ALA B 1 33 ? -20.563 16.416 93.565 1.00 25.83 11 ALA B CA 1
ATOM 1456 C C . ALA B 1 33 ? -19.983 16.688 92.180 1.00 25.55 11 ALA B C 1
ATOM 1457 O O . ALA B 1 33 ? -18.878 17.203 92.065 1.00 24.74 11 ALA B O 1
ATOM 1459 N N . GLU B 1 34 ? -20.719 16.310 91.128 1.00 25.52 12 GLU B N 1
ATOM 1460 C CA . GLU B 1 34 ? -20.255 16.563 89.764 1.00 26.50 12 GLU B CA 1
ATOM 1461 C C . GLU B 1 34 ? -20.198 18.085 89.474 1.00 23.64 12 GLU B C 1
ATOM 1462 O O . GLU B 1 34 ? -19.253 18.566 88.842 1.00 23.52 12 GLU B O 1
ATOM 1468 N N . GLU B 1 35 ? -21.209 18.828 89.923 1.00 22.81 13 GLU B N 1
ATOM 1469 C CA . GLU B 1 35 ? -21.246 20.283 89.742 1.00 23.37 13 GLU B CA 1
ATOM 1470 C C . GLU B 1 35 ? -20.072 20.955 90.471 1.00 22.02 13 GLU B C 1
ATOM 1471 O O . GLU B 1 35 ? -19.449 21.876 89.947 1.00 21.71 13 GLU B O 1
ATOM 1477 N N . ILE B 1 36 ? -19.772 20.465 91.667 1.00 21.70 14 ILE B N 1
ATOM 1478 C CA . ILE B 1 36 ? -18.653 21.014 92.439 1.00 21.24 14 ILE B CA 1
ATOM 1479 C C . ILE B 1 36 ? -17.357 20.761 91.681 1.00 21.15 14 ILE B C 1
ATOM 1480 O O . ILE B 1 36 ? -16.547 21.684 91.477 1.00 20.48 14 ILE B O 1
ATOM 1485 N N . ASP B 1 37 ? -17.190 19.512 91.245 1.00 21.80 15 ASP B N 1
ATOM 1486 C CA . ASP B 1 37 ? -16.053 19.107 90.434 1.00 24.79 15 ASP B CA 1
ATOM 1487 C C . ASP B 1 37 ? -15.840 20.000 89.197 1.00 23.74 15 ASP B C 1
ATOM 1488 O O . ASP B 1 37 ? -14.708 20.405 88.906 1.00 22.88 15 ASP B O 1
ATOM 1493 N N . GLN B 1 38 ? -16.919 20.305 88.470 1.00 22.45 16 GLN B N 1
ATOM 1494 C CA . GLN B 1 38 ? -16.819 21.151 87.282 1.00 21.09 16 GLN B CA 1
ATOM 1495 C C . GLN B 1 38 ? -16.349 22.545 87.669 1.00 20.65 16 GLN B C 1
ATOM 1496 O O . GLN B 1 38 ? -15.432 23.115 87.033 1.00 19.62 16 GLN B O 1
ATOM 1502 N N . LYS B 1 39 ? -16.909 23.056 88.763 1.00 19.12 17 LYS B N 1
ATOM 1503 C CA . LYS B 1 39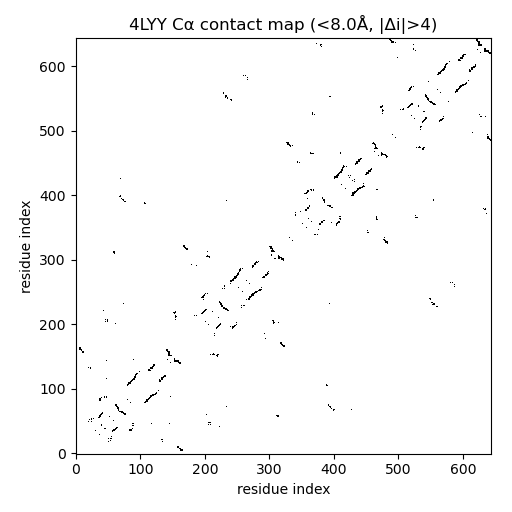 ? -16.557 24.396 89.213 1.00 19.59 17 LYS B CA 1
ATOM 1504 C C . LYS B 1 39 ? -15.102 24.447 89.699 1.00 19.47 17 LYS B C 1
ATOM 1505 O O . LYS B 1 39 ? -14.430 25.451 89.487 1.00 18.93 17 LYS B O 1
ATOM 1511 N N . LEU B 1 40 ? -14.613 23.375 90.326 1.00 20.41 18 LEU B N 1
ATOM 1512 C CA A LEU B 1 40 ? -13.223 23.359 90.801 0.50 22.26 18 LEU B CA 1
ATOM 1513 C CA B LEU B 1 40 ? -13.219 23.323 90.792 0.50 21.38 18 LEU B CA 1
ATOM 1514 C C . LEU B 1 40 ? -12.234 23.493 89.643 1.00 21.05 18 LEU B C 1
ATOM 1515 O O . LEU B 1 40 ? -11.176 24.115 89.792 1.00 19.00 18 LEU B O 1
ATOM 1524 N N . ASP B 1 41 ? -12.579 22.915 88.495 1.00 22.53 19 ASP B N 1
ATOM 1525 C CA . ASP B 1 41 ? -11.782 23.115 87.269 1.00 24.27 19 ASP B CA 1
ATOM 1526 C C . ASP B 1 41 ? -11.755 24.585 86.805 1.00 22.16 19 ASP B C 1
ATOM 1527 O O . ASP B 1 41 ? -10.714 25.089 86.364 1.00 20.43 19 ASP B O 1
ATOM 1532 N N . ILE B 1 42 ? -12.907 25.250 86.879 1.00 20.85 20 ILE B N 1
ATOM 1533 C CA . ILE B 1 42 ? -13.029 26.672 86.559 1.00 22.13 20 ILE B CA 1
ATOM 1534 C C . ILE B 1 42 ? -12.165 27.512 87.506 1.00 20.68 20 ILE B C 1
ATOM 1535 O O . ILE B 1 42 ? -11.391 28.377 87.059 1.00 19.62 20 ILE B O 1
ATOM 1540 N N . LEU B 1 43 ? -12.321 27.257 88.802 1.00 19.42 21 LEU B N 1
ATOM 1541 C CA . LEU B 1 43 ? -11.550 27.984 89.835 1.00 19.14 21 LEU B CA 1
ATOM 1542 C C . LEU B 1 43 ? -10.047 27.764 89.645 1.00 18.78 21 LEU B C 1
ATOM 1543 O O . LEU B 1 43 ? -9.256 28.730 89.691 1.00 19.16 21 LEU B O 1
ATOM 1548 N N . ALA B 1 44 ? -9.669 26.505 89.409 1.00 17.58 22 ALA B N 1
ATOM 1549 C CA . ALA B 1 44 ? -8.266 26.151 89.187 1.00 18.28 22 ALA B CA 1
ATOM 1550 C C . ALA B 1 44 ? -7.678 26.879 87.977 1.00 20.02 22 ALA B C 1
ATOM 1551 O O . ALA B 1 44 ? -6.543 27.357 88.034 1.00 19.67 22 ALA B O 1
ATOM 1553 N N . GLU B 1 45 ? -8.449 27.001 86.898 1.00 20.51 23 GLU B N 1
ATOM 1554 C CA . GLU B 1 45 ? -7.956 27.735 85.739 1.00 22.44 23 GLU B CA 1
ATOM 1555 C C . GLU B 1 45 ? -7.719 29.218 86.091 1.00 23.12 23 GLU B C 1
ATOM 1556 O O . GLU B 1 45 ? -6.703 29.795 85.710 1.00 24.48 23 GLU B O 1
ATOM 1562 N N . GLN B 1 46 ? -8.614 29.814 86.866 1.00 23.27 24 GLN B N 1
ATOM 1563 C CA . GLN B 1 46 ? -8.439 31.218 87.280 1.00 23.71 24 GLN B CA 1
ATOM 1564 C C . GLN B 1 46 ? -7.240 31.397 88.182 1.00 21.44 24 GLN B C 1
ATOM 1565 O O . GLN B 1 46 ? -6.478 32.354 88.011 1.00 21.23 24 GLN B O 1
ATOM 1571 N N . ILE B 1 47 ? -7.078 30.490 89.141 1.00 19.00 25 ILE B N 1
ATOM 1572 C CA . ILE B 1 47 ? -5.982 30.564 90.105 1.00 18.78 25 ILE B CA 1
ATOM 1573 C C . ILE B 1 47 ? -4.652 30.317 89.396 1.00 19.98 25 ILE B C 1
ATOM 1574 O O . ILE B 1 47 ? -3.682 31.042 89.611 1.00 21.49 25 ILE B O 1
ATOM 1579 N N . ASN B 1 48 ? -4.629 29.312 88.527 1.00 20.58 26 ASN B N 1
ATOM 1580 C CA . ASN B 1 48 ? -3.429 28.954 87.813 1.00 23.27 26 ASN B CA 1
ATOM 1581 C C . ASN B 1 48 ? -2.971 30.106 86.921 1.00 24.86 26 ASN B C 1
ATOM 1582 O O . ASN B 1 48 ? -1.769 30.343 86.818 1.00 27.02 26 ASN B O 1
ATOM 1587 N N . ALA B 1 49 ? -3.915 30.826 86.301 1.00 24.84 27 ALA B N 1
ATOM 1588 C CA . ALA B 1 49 ? -3.556 31.999 85.462 1.00 27.13 27 ALA B CA 1
ATOM 1589 C C . ALA B 1 49 ? -3.021 33.151 86.320 1.00 28.69 27 ALA B C 1
AT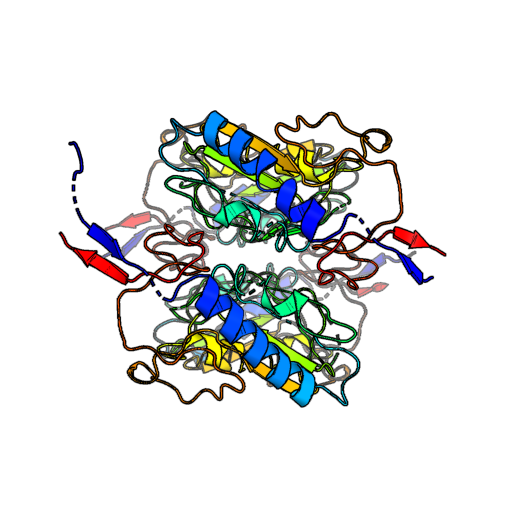OM 1590 O O . ALA B 1 49 ? -2.038 33.818 85.956 1.00 30.06 27 ALA B O 1
ATOM 1592 N N . HIS B 1 50 ? -3.686 33.390 87.444 1.00 27.56 28 HIS B N 1
ATOM 1593 C CA . HIS B 1 50 ? -3.292 34.439 88.387 1.00 29.72 28 HIS B CA 1
ATOM 1594 C C . HIS B 1 50 ? -1.904 34.202 88.979 1.00 30.32 28 HIS B C 1
ATOM 1595 O O . HIS B 1 50 ? -1.183 35.164 89.230 1.00 35.82 28 HIS B O 1
ATOM 1602 N N . TYR B 1 51 ? -1.519 32.947 89.212 1.00 29.03 29 TYR B N 1
ATOM 1603 C CA . TYR B 1 51 ? -0.237 32.672 89.852 1.00 32.06 29 TYR B CA 1
ATOM 1604 C C . TYR B 1 51 ? 0.814 32.038 88.961 1.00 39.76 29 TYR B C 1
ATOM 1605 O O . TYR B 1 51 ? 1.757 31.430 89.472 1.00 42.17 29 TYR B O 1
ATOM 1614 N N . ALA B 1 52 ? 0.651 32.163 87.645 1.00 44.92 30 ALA B N 1
ATOM 1615 C CA . ALA B 1 52 ? 1.568 31.531 86.694 1.00 48.63 30 ALA B CA 1
ATOM 1616 C C . ALA B 1 52 ? 3.013 31.940 86.977 1.00 56.25 30 ALA B C 1
ATOM 1617 O O . ALA B 1 52 ? 3.931 31.133 86.831 1.00 60.83 30 ALA B O 1
ATOM 1619 N N . ASP B 1 53 ? 3.185 33.182 87.432 1.00 59.12 31 ASP B N 1
ATOM 1620 C CA . ASP B 1 53 ? 4.496 33.777 87.681 1.00 62.36 31 ASP B CA 1
ATOM 1621 C C . ASP B 1 53 ? 4.974 33.636 89.130 1.00 58.67 31 ASP B C 1
ATOM 1622 O O . ASP B 1 53 ? 5.890 34.353 89.539 1.00 62.12 31 ASP B O 1
ATOM 1627 N N . SER B 1 54 ? 4.383 32.729 89.907 1.00 52.50 32 SER B N 1
ATOM 1628 C CA . SER B 1 54 ? 4.739 32.654 91.326 1.00 50.63 32 SER B CA 1
ATOM 1629 C C . SER B 1 54 ? 5.787 31.590 91.659 1.00 49.44 32 SER B C 1
ATOM 1630 O O . SER B 1 54 ? 5.745 30.474 91.152 1.00 50.89 32 SER B O 1
ATOM 1633 N N . ASP B 1 55 ? 6.715 31.958 92.535 1.00 49.65 33 ASP B N 1
ATOM 1634 C CA . ASP B 1 55 ? 7.841 31.114 92.922 1.00 51.42 33 ASP B CA 1
ATOM 1635 C C . ASP B 1 55 ? 7.382 30.040 93.916 1.00 49.65 33 ASP B C 1
ATOM 1636 O O . ASP B 1 55 ? 7.831 28.889 93.876 1.00 46.59 33 ASP B O 1
ATOM 1641 N N . ARG B 1 56 ? 6.482 30.442 94.811 1.00 48.28 34 ARG B N 1
ATOM 1642 C CA . ARG B 1 56 ? 5.939 29.585 95.849 1.00 48.10 34 ARG B CA 1
ATOM 1643 C C . ARG B 1 56 ? 4.503 30.031 96.095 1.00 43.33 34 ARG B C 1
ATOM 1644 O O . ARG B 1 56 ? 4.255 31.214 96.355 1.00 50.76 34 ARG B O 1
ATOM 1652 N N . LEU B 1 57 ? 3.549 29.117 96.007 1.00 31.42 35 LEU B N 1
ATOM 1653 C CA . LEU B 1 57 ? 2.205 29.470 96.448 1.00 26.14 35 LEU B CA 1
ATOM 1654 C C . LEU B 1 57 ? 1.911 28.707 97.723 1.00 23.83 35 LEU B C 1
ATOM 1655 O O . LEU B 1 57 ? 2.163 27.504 97.789 1.00 23.48 35 LEU B O 1
ATOM 1660 N N . LEU B 1 58 ? 1.409 29.413 98.737 1.00 20.87 36 LEU B N 1
ATOM 1661 C CA . LEU B 1 58 ? 0.955 28.770 99.969 1.00 19.52 36 LEU B CA 1
ATOM 1662 C C . LEU B 1 58 ? -0.549 28.896 100.074 1.00 19.76 36 LEU B C 1
ATOM 1663 O O . LEU B 1 58 ? -1.080 30.017 100.076 1.00 20.23 36 LEU B O 1
ATOM 1676 N N . VAL B 1 60 ? -3.800 28.370 102.315 1.00 18.03 38 VAL B N 1
ATOM 1677 C CA . VAL B 1 60 ? -4.086 28.250 103.747 1.00 18.09 38 VAL B CA 1
ATOM 1678 C C . VAL B 1 60 ? -5.577 28.070 103.941 1.00 18.28 38 VAL B C 1
ATOM 1679 O O . VAL B 1 60 ? -6.372 28.905 103.489 1.00 18.16 38 VAL B O 1
ATOM 1683 N N . GLY B 1 61 ? -5.976 26.978 104.585 1.00 19.76 39 GLY B N 1
ATOM 1684 C CA . GLY B 1 61 ? -7.399 26.782 104.909 1.00 21.17 39 GLY B CA 1
ATOM 1685 C C . GLY B 1 61 ? -7.717 26.957 106.386 1.00 22.72 39 GLY B C 1
ATOM 1686 O O . GLY B 1 61 ? -6.839 26.793 107.221 1.00 24.73 39 GLY B O 1
ATOM 1687 N N . LEU B 1 62 ? -8.965 27.310 106.709 1.00 19.95 40 LEU B N 1
ATOM 1688 C CA . LEU B 1 62 ? -9.400 27.343 108.105 1.00 21.31 40 LEU B CA 1
ATOM 1689 C C . LEU B 1 62 ? -10.009 25.995 108.460 1.00 21.73 40 LEU B C 1
ATOM 1690 O O . LEU B 1 62 ? -10.880 25.508 107.744 1.00 22.30 40 LEU B O 1
ATOM 1695 N N . LEU B 1 63 ? -9.551 25.386 109.555 1.00 19.75 41 LEU B N 1
ATOM 1696 C CA . LEU B 1 63 ? -10.194 24.167 110.068 1.00 21.14 41 LEU B CA 1
ATOM 1697 C C . LEU B 1 63 ? -11.547 24.482 110.707 1.00 24.37 41 LEU B C 1
ATOM 1698 O O . LEU B 1 63 ? -11.706 25.539 111.321 1.00 26.28 41 LEU B O 1
ATOM 1703 N N . LYS B 1 64 ? -12.538 23.597 110.581 1.00 22.44 42 LYS B N 1
ATOM 1704 C CA . LYS B 1 64 ? -12.457 22.319 109.875 1.00 23.08 42 LYS B CA 1
ATOM 1705 C C . LYS B 1 64 ? -13.086 22.393 108.486 1.00 22.21 42 LYS B C 1
ATOM 1706 O O . LYS B 1 64 ? -12.867 21.514 107.646 1.00 24.21 42 LYS B O 1
ATOM 1712 N N . GLY B 1 65 ? -13.864 23.437 108.256 1.00 21.71 43 GLY B N 1
ATOM 1713 C CA . GLY B 1 65 ? -14.734 23.507 107.082 1.00 24.02 43 GLY B CA 1
ATOM 1714 C C . GLY B 1 65 ? -14.039 23.500 105.735 1.00 25.03 43 GLY B C 1
ATOM 1715 O O . GLY B 1 65 ? -14.614 23.057 104.744 1.00 30.33 43 GLY B O 1
ATOM 1716 N N . SER B 1 66 ? -12.813 23.994 105.672 1.00 21.57 44 SER B N 1
ATOM 1717 C CA . SER B 1 66 ? -12.173 24.150 104.365 1.00 21.32 44 SER B CA 1
ATOM 1718 C C . SER B 1 66 ? -11.437 22.897 103.876 1.00 20.24 44 SER B C 1
ATOM 1719 O O . SER B 1 66 ? -10.928 22.878 102.741 1.00 21.40 44 SER B O 1
ATOM 1722 N N . VAL B 1 67 ? -11.361 21.855 104.703 1.00 18.95 45 VAL B N 1
ATOM 1723 C CA A VAL B 1 67 ? -10.462 20.723 104.422 0.50 18.40 45 VAL B CA 1
ATOM 1724 C CA B VAL B 1 67 ? -10.453 20.742 104.421 0.50 19.01 45 VAL B CA 1
ATOM 1725 C C . VAL B 1 67 ? -10.809 19.983 103.133 1.00 18.03 45 VAL B C 1
ATOM 1726 O O . VAL B 1 67 ? -9.921 19.621 102.366 1.00 17.25 45 VAL B O 1
ATOM 1733 N N . VAL B 1 68 ? -12.102 19.764 102.892 1.00 18.19 46 VAL B N 1
ATOM 1734 C CA . VAL B 1 68 ? -12.519 19.012 101.701 1.00 17.12 46 VAL B CA 1
ATOM 1735 C C . VAL B 1 68 ? -12.280 19.835 100.437 1.00 17.41 46 VAL B C 1
ATOM 1736 O O . VAL B 1 68 ? -11.682 19.362 99.469 1.00 17.43 46 VAL B O 1
ATOM 1740 N N . PHE B 1 69 ? -12.716 21.095 100.477 1.00 16.68 47 PHE B N 1
ATOM 1741 C CA . PHE B 1 69 ? -12.502 21.986 99.352 1.00 16.34 47 PHE B CA 1
ATOM 1742 C C . PHE B 1 69 ? -11.006 22.127 99.071 1.00 17.13 47 PHE B C 1
ATOM 1743 O O . PHE B 1 69 ? -10.558 22.048 97.916 1.00 16.96 47 PHE B O 1
ATOM 1759 N N . ALA B 1 71 ? -8.573 20.036 99.814 1.00 17.54 49 ALA B N 1
ATOM 1760 C CA . ALA B 1 71 ? -8.024 18.782 99.289 1.00 17.91 49 ALA B CA 1
ATOM 1761 C C . ALA B 1 71 ? -8.289 18.677 97.791 1.00 17.51 49 ALA B C 1
ATOM 1762 O O . ALA B 1 71 ? -7.380 18.345 97.000 1.00 18.44 49 ALA B O 1
ATOM 1764 N N . ASP B 1 72 ? -9.509 18.983 97.387 1.00 16.40 50 ASP B N 1
ATOM 1765 C CA . ASP B 1 72 ? -9.841 18.870 95.971 1.00 16.81 50 ASP B CA 1
ATOM 1766 C C . ASP B 1 72 ? -9.172 19.940 95.120 1.00 16.55 50 ASP B C 1
ATOM 1767 O O . ASP B 1 72 ? -8.689 19.647 94.023 1.00 17.06 50 ASP B O 1
ATOM 1772 N N . LEU B 1 73 ? -9.178 21.179 95.606 1.00 15.65 51 LEU B N 1
ATOM 1773 C CA . LEU B 1 73 ? -8.679 22.290 94.814 1.00 15.79 51 LEU B CA 1
ATOM 1774 C C . LEU B 1 73 ? -7.174 22.206 94.652 1.00 17.08 51 LEU B C 1
ATOM 1775 O O . LEU B 1 73 ? -6.679 22.441 93.557 1.00 18.58 51 LEU B O 1
ATOM 1780 N N . CYS B 1 74 ? -6.452 21.844 95.727 1.00 16.24 52 CYS B N 1
ATOM 1781 C CA . CYS B 1 74 ? -5.001 21.937 95.692 1.00 17.59 52 CYS B CA 1
ATOM 1782 C C . CYS B 1 74 ? -4.469 20.964 94.645 1.00 17.72 52 CYS B C 1
ATOM 1783 O O . CYS B 1 74 ? -3.443 21.222 94.006 1.00 17.15 52 CYS B O 1
ATOM 1786 N N . ARG B 1 75 ? -5.195 19.862 94.424 1.00 17.47 53 ARG B N 1
ATOM 1787 C CA . ARG B 1 75 ? -4.729 18.858 93.460 1.00 17.26 53 ARG B CA 1
ATOM 1788 C C . ARG B 1 75 ? -4.824 19.308 91.999 1.00 19.67 53 ARG B C 1
ATOM 1789 O O . ARG B 1 75 ? -4.403 18.578 91.096 1.00 21.77 53 ARG B O 1
ATOM 1797 N N . ARG B 1 76 ? -5.431 20.460 91.774 1.00 18.71 54 ARG B N 1
ATOM 1798 C CA . ARG B 1 76 ? -5.602 20.993 90.437 1.00 18.95 54 ARG B CA 1
ATOM 1799 C C . ARG B 1 76 ? -4.738 22.224 90.211 1.00 18.62 54 ARG B C 1
ATOM 1800 O O . ARG B 1 76 ? -4.782 22.822 89.147 1.00 19.64 54 ARG B O 1
ATOM 1808 N N . ILE B 1 77 ? -3.971 22.614 91.221 1.00 18.89 55 ILE B N 1
ATOM 1809 C CA . ILE B 1 77 ? -3.187 23.860 91.142 1.00 20.21 55 ILE B CA 1
ATOM 1810 C C . ILE B 1 77 ? -1.773 23.506 90.731 1.00 22.46 55 ILE B C 1
ATOM 1811 O O . ILE B 1 77 ? -1.157 22.615 91.331 1.00 22.27 55 ILE B O 1
ATOM 1816 N N . LYS B 1 78 ? -1.259 24.203 89.707 1.00 24.96 56 LYS B N 1
ATOM 1817 C CA . LYS B 1 78 ? 0.084 23.938 89.174 1.00 27.57 56 LYS B CA 1
ATOM 1818 C C . LYS B 1 78 ? 1.185 24.658 89.942 1.00 29.39 56 LYS B C 1
ATOM 1819 O O . LYS B 1 78 ? 0.928 25.604 90.687 1.00 28.75 56 LYS B O 1
ATOM 1825 N N . GLY B 1 79 ? 2.419 24.197 89.740 1.00 30.26 57 GLY B N 1
ATOM 1826 C CA . GLY B 1 79 ? 3.604 24.854 90.284 1.00 31.93 57 GLY B CA 1
ATOM 1827 C C . GLY B 1 79 ? 3.980 24.347 91.657 1.00 31.12 57 GLY B C 1
ATOM 1828 O O . GLY B 1 79 ? 3.509 23.289 92.086 1.00 29.17 57 GLY B O 1
ATOM 1829 N N . HIS B 1 80 ? 4.852 25.101 92.323 1.00 30.93 58 HIS B N 1
ATOM 1830 C CA A HIS B 1 80 ? 5.299 24.773 93.656 0.50 31.96 58 HIS B CA 1
ATOM 1831 C CA B HIS B 1 80 ? 5.310 24.774 93.668 0.50 31.24 58 HIS B CA 1
ATOM 1832 C C . HIS B 1 80 ? 4.181 25.177 94.619 1.00 31.39 58 HIS B C 1
ATOM 1833 O O . HIS B 1 80 ? 3.886 26.359 94.798 1.00 36.14 58 HIS B O 1
ATOM 1846 N N . VAL B 1 81 ? 3.522 24.197 95.206 1.00 26.71 59 VAL B N 1
ATOM 1847 C CA . VAL B 1 81 ? 2.392 24.521 96.075 1.00 23.97 59 VAL B CA 1
ATOM 1848 C C . VAL B 1 81 ? 2.664 23.905 97.428 1.00 24.57 59 VAL B C 1
ATOM 1849 O O . VAL B 1 81 ? 3.071 22.752 97.501 1.00 25.54 59 VAL B O 1
ATOM 1853 N N . GLU B 1 82 ? 2.450 24.687 98.487 1.00 24.39 60 GLU B N 1
ATOM 1854 C CA . GLU B 1 82 ? 2.409 24.153 99.849 1.00 25.05 60 GLU B CA 1
ATOM 1855 C C . GLU B 1 82 ? 1.009 24.413 100.387 1.00 22.29 60 GLU B C 1
ATOM 1856 O O . GLU B 1 82 ? 0.324 25.351 99.952 1.00 19.78 60 GLU B O 1
ATOM 1862 N N . ILE B 1 83 ? 0.549 23.576 101.315 1.00 22.47 61 ILE B N 1
ATOM 1863 C CA . ILE B 1 83 ? -0.741 23.797 101.944 1.00 21.91 61 ILE B CA 1
ATOM 1864 C C . ILE B 1 83 ? -0.473 23.927 103.437 1.00 22.83 61 ILE B C 1
ATOM 1865 O O . ILE B 1 83 ? 0.537 23.413 103.940 1.00 23.67 61 ILE B O 1
ATOM 1870 N N . ASP B 1 84 ? -1.354 24.639 104.126 1.00 20.88 62 ASP B N 1
ATOM 1871 C CA . ASP B 1 84 ? -1.269 24.785 105.585 1.00 20.82 62 ASP B CA 1
ATOM 1872 C C . ASP B 1 84 ? -2.660 25.128 106.092 1.00 19.91 62 ASP B C 1
ATOM 1873 O O . ASP B 1 84 ? -3.580 25.415 105.297 1.00 20.59 62 ASP B O 1
ATOM 1878 N N . PHE B 1 85 ? -2.821 25.133 107.410 1.00 19.64 63 PHE B N 1
ATOM 1879 C CA . PHE B 1 85 ? -4.132 25.236 108.025 1.00 21.58 63 PHE B CA 1
ATOM 1880 C C . PHE B 1 85 ? -4.052 26.107 109.265 1.00 21.62 63 PHE B C 1
ATOM 1881 O O . PHE B 1 85 ? -3.004 26.180 109.905 1.00 22.46 63 PHE B O 1
ATOM 1897 N N . SER B 1 87 ? -6.581 27.223 112.806 1.00 20.46 65 SER B N 1
ATOM 1898 C CA . SER B 1 87 ? -7.830 27.036 113.558 1.00 20.92 65 SER B CA 1
ATOM 1899 C C . SER B 1 87 ? -8.067 28.304 114.367 1.00 20.77 65 SER B C 1
ATOM 1900 O O . SER B 1 87 ? -7.216 28.705 115.170 1.00 20.90 65 SER B O 1
ATOM 1903 N N . VAL B 1 88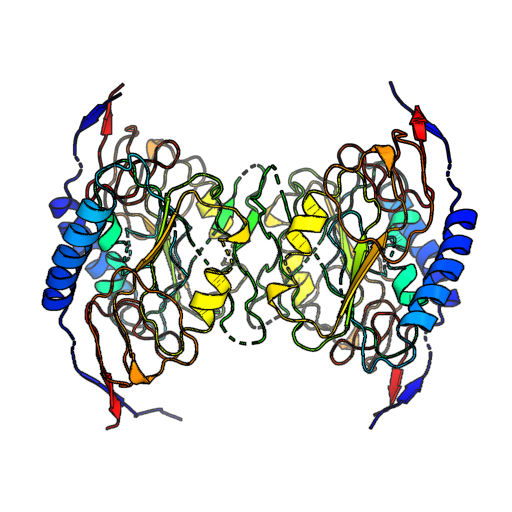 ? -9.200 28.950 114.127 1.00 21.26 66 VAL B N 1
ATOM 1904 C CA . VAL B 1 88 ? -9.506 30.190 114.832 1.00 24.29 66 VAL B CA 1
ATOM 1905 C C . VAL B 1 88 ? -10.894 30.072 115.440 1.00 28.57 66 VAL B C 1
ATOM 1906 O O . VAL B 1 88 ? -11.723 29.302 114.968 1.00 29.44 66 VAL B O 1
ATOM 1910 N N . SER B 1 89 ? -11.149 30.792 116.516 1.00 32.53 67 SER B N 1
ATOM 1911 C CA . SER B 1 89 ? -12.476 30.742 117.099 1.00 41.41 67 SER B CA 1
ATOM 1912 C C . SER B 1 89 ? -12.927 32.131 117.445 1.00 50.44 67 SER B C 1
ATOM 1913 O O . SER B 1 89 ? -12.173 32.905 118.062 1.00 48.07 67 SER B O 1
ATOM 1916 N N . SER B 1 90 ? -14.154 32.434 117.021 1.00 57.38 68 SER B N 1
ATOM 1917 C CA . SER B 1 90 ? -14.850 33.674 117.360 1.00 60.58 68 SER B CA 1
ATOM 1918 C C . SER B 1 90 ? -15.377 33.586 118.786 1.00 61.86 68 SER B C 1
ATOM 1919 O O . SER B 1 90 ? -15.036 34.411 119.624 1.00 61.85 68 SER B O 1
ATOM 1922 N N . ARG B 1 99 ? -17.122 38.558 120.229 1.00 64.67 77 ARG B N 1
ATOM 1923 C CA . ARG B 1 99 ? -15.936 37.866 120.731 1.00 63.85 77 ARG B CA 1
ATOM 1924 C C . ARG B 1 99 ? -14.786 37.945 119.716 1.00 56.46 77 ARG B C 1
ATOM 1925 O O . ARG B 1 99 ? -15.020 37.895 118.505 1.00 55.06 77 ARG B O 1
ATOM 1933 N N . ASP B 1 100 ? -13.553 38.068 120.215 1.00 50.07 78 ASP B N 1
ATOM 1934 C CA . ASP B 1 100 ? -12.365 38.211 119.364 1.00 46.71 78 ASP B CA 1
ATOM 1935 C C . ASP B 1 100 ? -12.105 36.951 118.568 1.00 42.70 78 ASP B C 1
ATOM 1936 O O . ASP B 1 100 ? -12.489 35.849 118.977 1.00 44.09 78 ASP B O 1
ATOM 1941 N N . VAL B 1 101 ? -11.410 37.100 117.454 1.00 36.12 79 VAL B N 1
ATOM 1942 C CA . VAL B 1 101 ? -10.933 35.934 116.728 1.00 33.43 79 VAL B CA 1
ATOM 1943 C C . VAL B 1 101 ? -9.575 35.501 117.298 1.00 34.24 79 VAL B C 1
ATOM 1944 O O . VAL B 1 101 ? -8.538 36.115 116.989 1.00 37.38 79 VAL B O 1
ATOM 1948 N N . LYS B 1 102 ? -9.598 34.444 118.112 1.00 29.45 80 LYS B N 1
ATOM 1949 C CA . LYS B 1 102 ? -8.395 33.879 118.738 1.00 28.09 80 LYS B CA 1
ATOM 1950 C C . LYS B 1 102 ? -7.832 32.750 117.893 1.00 25.00 80 LYS B C 1
ATOM 1951 O O . LYS B 1 102 ? -8.591 31.961 117.300 1.00 22.79 80 LYS B O 1
ATOM 1957 N N . ILE B 1 103 ? -6.506 32.667 117.889 1.00 22.27 81 ILE B N 1
ATOM 1958 C CA . ILE B 1 103 ? -5.789 31.679 117.085 1.00 21.96 81 ILE B CA 1
ATOM 1959 C C . ILE B 1 103 ? -5.515 30.475 117.957 1.00 21.34 81 ILE B C 1
ATOM 1960 O O . ILE B 1 103 ? -4.702 30.552 118.893 1.00 20.09 81 ILE B O 1
ATOM 1965 N N . LEU B 1 104 ? -6.230 29.389 117.660 1.00 21.82 82 LEU B N 1
ATOM 1966 C CA . LEU B 1 104 ? -6.065 28.107 118.335 1.00 22.37 82 LEU B CA 1
ATOM 1967 C C . LEU B 1 104 ? -4.884 27.319 117.769 1.00 20.15 82 LEU B C 1
ATOM 1968 O O . LEU B 1 104 ? -4.181 26.614 118.504 1.00 20.57 82 LEU B O 1
ATOM 1973 N N . LYS B 1 105 ? -4.645 27.484 116.478 1.00 18.26 83 LYS B N 1
ATOM 1974 C CA . LYS B 1 105 ? -3.485 26.904 115.810 1.00 19.75 83 LYS B CA 1
ATOM 1975 C C . LYS B 1 105 ? -3.132 27.824 114.651 1.00 19.96 83 LYS B C 1
ATOM 1976 O O . LYS B 1 105 ? -3.952 28.059 113.778 1.00 19.85 83 LYS B O 1
ATOM 1982 N N . ASP B 1 106 ? -1.911 28.361 114.666 1.00 19.86 84 ASP B N 1
ATOM 1983 C CA . ASP B 1 106 ? -1.465 29.239 113.598 1.00 19.80 84 ASP B CA 1
ATOM 1984 C C . ASP B 1 106 ? -0.927 28.370 112.483 1.00 19.83 84 ASP B C 1
ATOM 1985 O O . ASP B 1 106 ? -0.767 27.154 112.658 1.00 20.44 84 ASP B O 1
ATOM 1990 N N . VAL B 1 107 ? -0.599 28.994 111.352 1.00 20.69 85 VAL B N 1
ATOM 1991 C CA . VAL B 1 107 ? 0.083 28.267 110.285 1.00 25.17 85 VAL B CA 1
ATOM 1992 C C . VAL B 1 107 ? 1.461 27.801 110.758 1.00 27.00 85 VAL B C 1
ATOM 1993 O O . VAL B 1 107 ? 2.059 28.429 111.624 1.00 29.75 85 VAL B O 1
ATOM 1997 N N . GLN B 1 108 ? 1.949 26.682 110.233 1.00 27.52 86 GLN B N 1
ATOM 1998 C CA . GLN B 1 108 ? 3.333 26.271 110.521 1.00 30.85 86 GLN B CA 1
ATOM 1999 C C . GLN B 1 108 ? 4.307 26.920 109.530 1.00 30.75 86 GLN B C 1
ATOM 2000 O O . GLN B 1 108 ? 5.461 27.218 109.854 1.00 32.93 86 GLN B O 1
ATOM 2006 N N . SER B 1 109 ? 3.824 27.137 108.316 1.00 28.50 87 SER B N 1
ATOM 2007 C CA . SER B 1 109 ? 4.640 27.639 107.212 1.00 29.89 87 SER B CA 1
ATOM 2008 C C . SER B 1 109 ? 4.900 29.136 107.303 1.00 31.02 87 SER B C 1
ATOM 2009 O O . SER B 1 109 ? 4.120 29.892 107.897 1.00 29.19 87 SER B O 1
ATOM 2012 N N . GLU B 1 110 ? 6.007 29.556 106.696 1.00 32.92 88 GLU B N 1
ATOM 2013 C CA . GLU B 1 110 ? 6.364 30.966 106.601 1.00 35.71 88 GLU B CA 1
ATOM 2014 C C . GLU B 1 110 ? 5.481 31.705 105.582 1.00 31.78 88 GLU B C 1
ATOM 2015 O O . GLU B 1 110 ? 5.145 31.162 104.527 1.00 30.72 88 GLU B O 1
ATOM 2021 N N . ILE B 1 111 ? 5.064 32.918 105.945 1.00 29.84 89 ILE B N 1
ATOM 2022 C CA . ILE B 1 111 ? 4.186 33.783 105.131 1.00 28.87 89 ILE B CA 1
ATOM 2023 C C . ILE B 1 111 ? 4.996 34.905 104.441 1.00 30.33 89 ILE B C 1
ATOM 2024 O O . ILE B 1 111 ? 4.735 35.276 103.288 1.00 29.60 89 ILE B O 1
ATOM 2029 N N . GLN B 1 112 ? 5.995 35.434 105.144 1.00 29.26 90 GLN B N 1
ATOM 2030 C CA . GLN B 1 112 ? 6.759 36.597 104.662 1.00 30.29 90 GLN B CA 1
ATOM 2031 C C . GLN B 1 112 ? 7.365 36.403 103.279 1.00 29.18 90 GLN B C 1
ATOM 2032 O O . GLN B 1 112 ? 8.051 35.417 103.028 1.00 29.02 90 GLN B O 1
ATOM 2038 N N . GLY B 1 113 ? 7.061 37.321 102.365 1.00 29.33 91 GLY B N 1
ATOM 2039 C CA . GLY B 1 113 ? 7.634 37.270 101.018 1.00 30.69 91 GLY B CA 1
ATOM 2040 C C . GLY B 1 113 ? 7.039 36.218 100.081 1.00 31.44 91 GLY B C 1
ATOM 2041 O O . GLY B 1 113 ? 7.517 36.051 98.953 1.00 32.40 91 GLY B O 1
ATOM 2042 N N . ARG B 1 114 ? 5.989 35.529 100.522 1.00 30.35 92 ARG B N 1
ATOM 2043 C CA . ARG B 1 114 ? 5.361 34.471 99.699 1.00 30.33 92 ARG B CA 1
ATOM 2044 C C . ARG B 1 114 ? 3.989 34.845 99.174 1.00 25.28 92 ARG B C 1
ATOM 2045 O O . ARG B 1 114 ? 3.304 35.675 99.763 1.00 23.69 92 ARG B O 1
ATOM 2053 N N . ASP B 1 115 ? 3.583 34.224 98.070 1.00 23.98 93 ASP B N 1
ATOM 2054 C CA . ASP B 1 115 ? 2.214 34.365 97.591 1.00 22.69 93 ASP B CA 1
ATOM 2055 C C . ASP B 1 115 ? 1.320 33.433 98.388 1.00 20.03 93 ASP B C 1
ATOM 2056 O O . ASP B 1 115 ? 1.598 32.222 98.514 1.00 20.36 93 ASP B O 1
ATOM 2061 N N . VAL B 1 116 ? 0.265 34.004 98.961 1.00 18.59 94 VAL B N 1
ATOM 2062 C CA . VAL B 1 116 ? -0.605 33.272 99.857 1.00 18.08 94 VAL B CA 1
ATOM 2063 C C . VAL B 1 116 ? -2.045 33.321 99.356 1.00 17.83 94 VAL B C 1
ATOM 2064 O O . VAL B 1 116 ? -2.565 34.407 99.021 1.00 17.52 94 VAL B O 1
ATOM 2068 N N . LEU B 1 117 ? -2.693 32.154 99.340 1.00 16.46 95 LEU B N 1
ATOM 2069 C CA . LEU B 1 117 ? -4.103 32.083 98.965 1.00 17.61 95 LEU B CA 1
ATOM 2070 C C . LEU B 1 117 ? -4.910 31.475 100.126 1.00 18.36 95 LEU B C 1
ATOM 2071 O O . LEU B 1 117 ? -4.668 30.334 100.518 1.00 18.90 95 LEU B O 1
ATOM 2076 N N . ILE B 1 118 ? -5.818 32.255 100.697 1.00 18.81 96 ILE B N 1
ATOM 2077 C CA . ILE B 1 118 ? -6.697 31.747 101.764 1.00 18.45 96 ILE B CA 1
ATOM 2078 C C . ILE B 1 118 ? -7.824 31.007 101.054 1.00 18.87 96 ILE B C 1
ATOM 2079 O O . ILE B 1 118 ? -8.437 31.543 100.118 1.00 18.31 96 ILE B O 1
ATOM 2084 N N . VAL B 1 119 ? -8.074 29.778 101.494 1.00 18.13 97 VAL B N 1
ATOM 2085 C CA . VAL B 1 119 ? -9.083 28.914 100.860 1.00 18.88 97 VAL B CA 1
ATOM 2086 C C . VAL B 1 119 ? -10.207 28.627 101.865 1.00 21.01 97 VAL B C 1
ATOM 2087 O O . VAL B 1 119 ? -9.955 28.072 102.928 1.00 22.59 97 VAL B O 1
ATOM 2091 N N . GLU B 1 120 ? -11.439 28.976 101.519 1.00 20.78 98 GLU B N 1
ATOM 2092 C CA . GLU B 1 120 ? -12.550 28.919 102.483 1.00 24.23 98 GLU B CA 1
ATOM 2093 C C . GLU B 1 120 ? -13.718 28.177 101.830 1.00 22.20 98 GLU B C 1
ATOM 2094 O O . GLU B 1 120 ? -13.934 28.346 100.634 1.00 20.69 98 GLU B O 1
ATOM 2100 N N . ASP B 1 121 ? -14.496 27.388 102.579 1.00 21.72 99 ASP B N 1
ATOM 2101 C CA . ASP B 1 121 ? -15.676 26.743 101.942 1.00 24.15 99 ASP B CA 1
ATOM 2102 C C . ASP B 1 121 ? -16.823 27.723 101.673 1.00 24.09 99 ASP B C 1
ATOM 2103 O O . ASP B 1 121 ? -17.483 27.652 100.640 1.00 24.74 99 ASP B O 1
ATOM 2108 N N . LEU B 1 122 ? -17.068 28.629 102.610 1.00 24.57 100 LEU B N 1
ATOM 2109 C CA . LEU B 1 122 ? -18.217 29.527 102.516 1.00 24.69 100 LEU B CA 1
ATOM 2110 C C . LEU B 1 122 ? -17.955 30.886 103.161 1.00 24.54 100 LEU B C 1
ATOM 2111 O O . LEU B 1 122 ? -17.426 30.959 104.270 1.00 23.59 100 LEU B O 1
ATOM 2116 N N . ILE B 1 123 ? -18.316 31.958 102.460 1.00 23.88 101 ILE B N 1
ATOM 2117 C CA A ILE B 1 123 ? -18.295 33.298 103.056 0.50 23.98 101 ILE B CA 1
ATOM 2118 C CA B ILE B 1 123 ? -18.295 33.283 103.062 0.50 25.08 101 ILE B CA 1
ATOM 2119 C C . ILE B 1 123 ? -19.713 33.824 103.165 1.00 25.78 101 ILE B C 1
ATOM 2120 O O . ILE B 1 123 ? -20.428 33.944 102.141 1.00 25.33 101 ILE B O 1
ATOM 2129 N N . ASP B 1 124 ? -20.128 34.113 104.391 1.00 27.50 102 ASP B N 1
ATOM 2130 C CA . ASP B 1 124 ? -21.426 34.747 104.602 1.00 28.79 102 ASP B CA 1
ATOM 2131 C C . ASP B 1 124 ? -21.249 36.144 105.220 1.00 28.04 102 ASP B C 1
ATOM 2132 O O . ASP B 1 124 ? -21.260 37.134 104.482 1.00 28.24 102 ASP B O 1
ATOM 2137 N N . SER B 1 125 ? -21.047 36.233 106.532 1.00 27.15 103 SER B N 1
ATOM 2138 C CA . SER B 1 125 ? -20.830 37.543 107.167 1.00 27.19 103 SER B CA 1
ATOM 2139 C C . SER B 1 125 ? -19.481 38.146 106.766 1.00 27.10 103 SER B C 1
ATOM 2140 O O . SER B 1 125 ? -19.369 39.366 106.614 1.00 28.32 103 SER B O 1
ATOM 2143 N N . GLY B 1 126 ? -18.467 37.284 106.634 1.00 24.46 104 GLY B N 1
ATOM 2144 C CA . GLY B 1 126 ? -17.098 37.718 106.311 1.00 25.23 104 GLY B CA 1
ATOM 2145 C C . GLY B 1 126 ? -16.265 38.124 107.526 1.00 25.44 104 GLY B C 1
ATOM 2146 O O . GLY B 1 126 ? -15.061 38.393 107.394 1.00 24.25 104 GLY B O 1
ATOM 2147 N N . ASN B 1 127 ? -16.905 38.177 108.697 1.00 25.61 105 ASN B N 1
ATOM 2148 C CA . ASN B 1 127 ? -16.278 38.692 109.926 1.00 29.36 105 ASN B CA 1
ATOM 2149 C C . ASN B 1 127 ? -14.972 37.968 110.250 1.00 28.17 105 ASN B C 1
ATOM 2150 O O . ASN B 1 127 ? -13.927 38.593 110.407 1.00 28.25 105 ASN B O 1
ATOM 2155 N N . THR B 1 128 ? -15.031 36.643 110.318 1.00 28.10 106 THR B N 1
ATOM 2156 C CA . THR B 1 128 ? -13.856 35.856 110.692 1.00 27.13 106 THR B CA 1
ATOM 2157 C C . THR B 1 128 ? -12.762 35.935 109.633 1.00 25.09 106 THR B C 1
ATOM 2158 O O . THR B 1 128 ? -11.576 36.118 109.953 1.00 24.70 106 THR B O 1
ATOM 2162 N N . LEU B 1 129 ? -13.146 35.818 108.366 1.00 23.73 107 LEU B N 1
ATOM 2163 C CA . LEU B 1 129 ? -12.159 35.920 107.288 1.00 25.66 107 LEU B CA 1
ATOM 2164 C C . LEU B 1 129 ? -11.467 37.265 107.238 1.00 24.04 107 LEU B C 1
ATOM 2165 O O . LEU B 1 129 ? -10.280 37.343 106.906 1.00 24.54 107 LEU B O 1
ATOM 2170 N N . ASN B 1 130 ? -12.212 38.324 107.525 1.00 22.58 108 ASN B N 1
ATOM 2171 C CA . ASN B 1 130 ? -11.616 39.651 107.540 1.00 23.38 108 ASN B CA 1
ATOM 2172 C C . ASN B 1 130 ? -10.541 39.768 108.626 1.00 22.65 108 ASN B C 1
ATOM 2173 O O . ASN B 1 130 ? -9.474 40.352 108.384 1.00 22.12 108 ASN B O 1
ATOM 2178 N N . LYS B 1 131 ? -10.802 39.207 109.807 1.00 20.85 109 LYS B N 1
ATOM 2179 C CA . LYS B 1 131 ? -9.796 39.242 110.897 1.00 23.84 109 LYS B CA 1
ATOM 2180 C C . LYS B 1 131 ? -8.576 38.372 110.551 1.00 22.04 109 LYS B C 1
ATOM 2181 O O . LYS B 1 131 ? -7.422 38.753 110.826 1.00 22.72 109 LYS B O 1
ATOM 2187 N N . VAL B 1 132 ? -8.821 37.231 109.913 1.00 21.20 110 VAL B N 1
ATOM 2188 C CA . VAL B 1 132 ? -7.745 36.329 109.501 1.00 22.28 110 VAL B CA 1
ATOM 2189 C C . VAL B 1 132 ? -6.858 36.991 108.439 1.00 22.51 110 VAL B C 1
ATOM 2190 O O . VAL B 1 132 ? -5.629 36.960 108.535 1.00 22.16 110 VAL B O 1
ATOM 2194 N N . ARG B 1 133 ? -7.490 37.631 107.466 1.00 22.17 111 ARG B N 1
ATOM 2195 C CA . ARG B 1 133 ? -6.760 38.289 106.388 1.00 24.14 111 ARG B CA 1
ATOM 2196 C C . ARG B 1 133 ? -5.860 39.387 106.977 1.00 23.70 111 ARG B C 1
ATOM 2197 O O . ARG B 1 133 ? -4.692 39.486 106.616 1.00 24.39 111 ARG B O 1
ATOM 2205 N N . ASP B 1 134 ? -6.419 40.176 107.890 1.00 22.99 112 ASP B N 1
ATOM 2206 C CA . ASP B 1 134 ? -5.680 41.217 108.601 1.00 25.21 112 ASP B CA 1
ATOM 2207 C C . ASP B 1 134 ? -4.453 40.669 109.365 1.00 22.95 112 ASP B C 1
ATOM 2208 O O . ASP B 1 134 ? -3.361 41.233 109.270 1.00 22.36 112 ASP B O 1
ATOM 2221 N N . LEU B 1 136 ? -2.856 37.835 108.761 1.00 22.48 114 LEU B N 1
ATOM 2222 C CA . LEU B 1 136 ? -1.856 37.378 107.779 1.00 22.80 114 LEU B CA 1
ATOM 2223 C C . LEU B 1 136 ? -1.143 38.533 107.052 1.00 23.97 114 LEU B C 1
ATOM 2224 O O . LEU B 1 136 ? 0.049 38.419 106.723 1.00 25.67 114 LEU B O 1
ATOM 2229 N N . LEU B 1 137 ? -1.852 39.638 106.819 1.00 22.85 115 LEU B N 1
ATOM 2230 C CA . LEU B 1 137 ? -1.220 40.820 106.203 1.00 25.12 115 LEU B CA 1
ATOM 2231 C C . LEU B 1 137 ? -0.090 41.392 107.044 1.00 27.71 115 LEU B C 1
ATOM 2232 O O . LEU B 1 137 ? 0.841 41.972 106.497 1.00 27.46 115 LEU B O 1
ATOM 2237 N N . LEU B 1 138 ? -0.166 41.217 108.366 1.00 28.73 116 LEU B N 1
ATOM 2238 C CA . LEU B 1 138 ? 0.909 41.679 109.266 1.00 29.96 116 LEU B CA 1
ATOM 2239 C C . LEU B 1 138 ? 2.241 41.003 108.996 1.00 30.62 116 LEU B C 1
ATOM 2240 O O . LEU B 1 138 ? 3.304 41.569 109.271 1.00 33.21 116 LEU B O 1
ATOM 2245 N N . ARG B 1 139 ? 2.177 39.798 108.445 1.00 28.77 117 ARG B N 1
ATOM 2246 C CA . ARG B 1 139 ? 3.365 39.004 108.163 1.00 29.54 117 ARG B CA 1
ATOM 2247 C C . ARG B 1 139 ? 3.974 39.296 106.817 1.00 29.92 117 ARG B C 1
ATOM 2248 O O . ARG B 1 139 ? 4.876 38.581 106.386 1.00 29.84 117 ARG B O 1
ATOM 2256 N N . GLU B 1 140 ? 3.457 40.329 106.147 1.00 28.00 118 GLU B N 1
ATOM 2257 C CA . GLU B 1 140 ? 4.006 40.830 104.886 1.00 28.57 118 GLU B CA 1
ATOM 2258 C C . GLU B 1 140 ? 4.193 39.776 103.793 1.00 26.87 118 GLU B C 1
ATOM 2259 O O . GLU B 1 140 ? 5.283 39.619 103.246 1.00 26.89 118 GLU B O 1
ATOM 2265 N N . PRO B 1 141 ? 3.108 39.052 103.458 1.00 24.51 119 PRO B N 1
ATOM 2266 C CA . PRO B 1 141 ? 3.197 38.201 102.272 1.00 24.49 119 PRO B CA 1
ATOM 2267 C C . PRO B 1 141 ? 3.466 39.042 101.021 1.00 25.94 119 PRO B C 1
ATOM 2268 O O . PRO B 1 141 ? 3.110 40.227 100.977 1.00 26.15 119 PRO B O 1
ATOM 2272 N N . LYS B 1 142 ? 4.093 38.435 100.016 1.00 26.60 120 LYS B N 1
ATOM 2273 C CA . LYS B 1 142 ? 4.242 39.068 98.694 1.00 27.50 120 LYS B CA 1
ATOM 2274 C C . LYS B 1 142 ? 2.870 39.471 98.151 1.00 26.78 120 LYS B C 1
ATOM 2275 O O . LYS B 1 142 ? 2.695 40.560 97.627 1.00 25.71 120 LYS B O 1
ATOM 2281 N N . SER B 1 143 ? 1.889 38.583 98.293 1.00 24.77 121 SER B N 1
ATOM 2282 C CA . SER B 1 143 ? 0.513 38.867 97.891 1.00 24.97 121 SER B CA 1
ATOM 2283 C C . SER B 1 143 ? -0.444 38.020 98.726 1.00 22.44 121 SER B C 1
ATOM 2284 O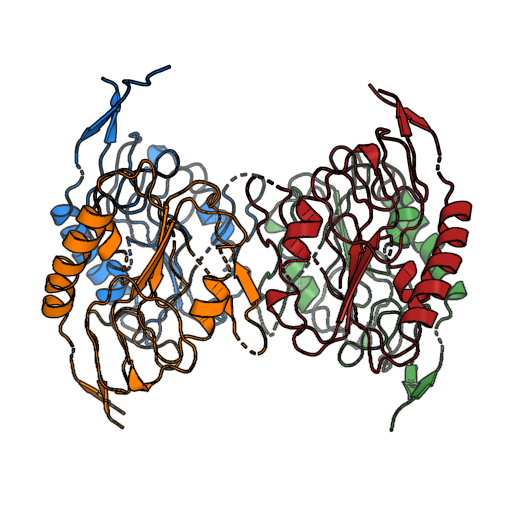 O . SER B 1 143 ? -0.071 36.950 99.217 1.00 21.89 121 SER B O 1
ATOM 2287 N N . LEU B 1 144 ? -1.669 38.508 98.900 1.00 20.50 122 LEU B N 1
ATOM 2288 C CA . LEU B 1 144 ? -2.654 37.762 99.688 1.00 21.01 122 LEU B CA 1
ATOM 2289 C C . LEU B 1 144 ? -3.949 37.834 98.927 1.00 21.90 122 LEU B C 1
ATOM 2290 O O . LEU B 1 144 ? -4.361 38.925 98.498 1.00 23.06 122 LEU B O 1
ATOM 2295 N N . ALA B 1 145 ? -4.573 36.675 98.735 1.00 21.26 123 ALA B N 1
ATOM 2296 C CA . ALA B 1 145 ? -5.834 36.588 98.005 1.00 19.18 123 ALA B CA 1
ATOM 2297 C C . ALA B 1 145 ? -6.738 35.575 98.700 1.00 18.86 123 ALA B C 1
ATOM 2298 O O . ALA B 1 145 ? -6.272 34.772 99.529 1.00 19.34 123 ALA B O 1
ATOM 2300 N N . LEU B 1 146 ? -8.015 35.607 98.354 1.00 18.33 124 LEU B N 1
ATOM 2301 C CA . LEU B 1 146 ? -9.020 34.777 99.024 1.00 19.01 124 LEU B CA 1
ATOM 2302 C C . LEU B 1 146 ? -9.843 34.058 97.978 1.00 20.27 124 LEU B C 1
ATOM 2303 O O . LEU B 1 146 ? -10.281 34.670 96.997 1.00 21.43 124 LEU B O 1
ATOM 2308 N N . CYS B 1 147 ? -10.072 32.760 98.200 1.00 21.23 125 CYS B N 1
ATOM 2309 C CA . CYS B 1 147 ? -10.901 31.943 97.334 1.00 20.49 125 CYS B CA 1
ATOM 2310 C C . CYS B 1 147 ? -11.979 31.299 98.222 1.00 19.52 125 CYS B C 1
ATOM 2311 O O . CYS B 1 147 ? -11.666 30.755 99.273 1.00 19.81 125 CYS B O 1
ATOM 2314 N N . THR B 1 148 ? -13.239 31.398 97.817 1.00 18.43 126 THR B N 1
ATOM 2315 C CA . THR B 1 148 ? -14.302 30.695 98.509 1.00 18.87 126 THR B CA 1
ATOM 2316 C C . THR B 1 148 ? -15.111 29.877 97.542 1.00 19.39 126 THR B C 1
ATOM 2317 O O . THR B 1 148 ? -15.439 30.354 96.454 1.00 21.94 126 THR B O 1
ATOM 2321 N N . LEU B 1 149 ? -15.493 28.676 97.958 1.00 18.69 127 LEU B N 1
ATOM 2322 C CA . LEU B 1 149 ? -16.349 27.857 97.088 1.00 20.29 127 LEU B CA 1
ATOM 2323 C C . LEU B 1 149 ? -17.744 28.465 96.958 1.00 21.41 127 LEU B C 1
ATOM 2324 O O . LEU B 1 149 ? -18.307 28.530 95.867 1.00 22.59 127 LEU B O 1
ATOM 2329 N N . LEU B 1 150 ? -18.302 28.871 98.088 1.00 22.81 128 LEU B N 1
ATOM 2330 C CA . LEU B 1 150 ? -19.624 29.481 98.135 1.00 22.25 128 LEU B CA 1
ATOM 2331 C C . LEU B 1 150 ? -19.572 30.895 98.695 1.00 22.07 128 LEU B C 1
ATOM 2332 O O . LEU B 1 150 ? -18.859 31.150 99.649 1.00 21.59 128 LEU B O 1
ATOM 2337 N N . ASP B 1 151 ? -20.389 31.779 98.126 1.00 23.07 129 ASP B N 1
ATOM 2338 C CA . ASP B 1 151 ? -20.561 33.128 98.622 1.00 26.38 129 ASP B CA 1
ATOM 2339 C C . ASP B 1 151 ? -22.051 33.428 98.796 1.00 27.97 129 ASP B C 1
ATOM 2340 O O . ASP B 1 151 ? -22.859 33.184 97.885 1.00 27.37 129 ASP B O 1
ATOM 2345 N N . LYS B 1 152 ? -22.411 33.930 99.974 1.00 26.91 130 LYS B N 1
ATOM 2346 C CA . LYS B 1 152 ? -23.743 34.482 100.211 1.00 28.46 130 LYS B CA 1
ATOM 2347 C C . LYS B 1 152 ? -23.590 35.987 100.342 1.00 28.70 130 LYS B C 1
ATOM 2348 O O . LYS B 1 152 ? -23.411 36.479 101.454 1.00 27.23 130 LYS B O 1
ATOM 2354 N N . PRO B 1 153 ? -23.624 36.723 99.208 1.00 30.46 131 PRO B N 1
ATOM 2355 C CA . PRO B 1 153 ? -23.354 38.161 99.263 1.00 33.05 131 PRO B CA 1
ATOM 2356 C C . PRO B 1 153 ? -24.347 38.920 100.147 1.00 34.48 131 PRO B C 1
ATOM 2357 O O . PRO B 1 153 ? -23.964 39.900 100.789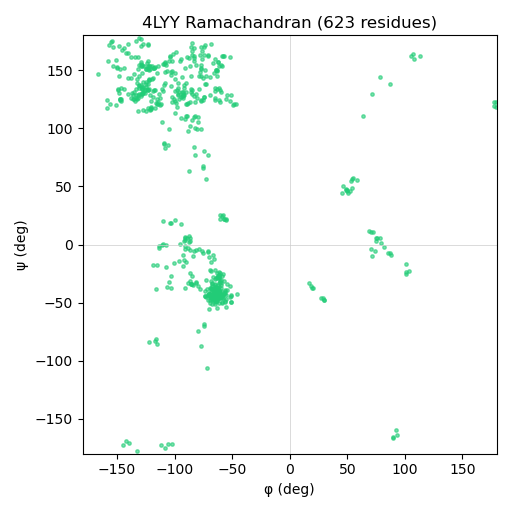 1.00 33.61 131 PRO B O 1
ATOM 2361 N N . GLU B 1 154 ? -25.596 38.461 100.214 1.00 37.67 132 GLU B N 1
ATOM 2362 C CA . GLU B 1 154 ? -26.611 39.185 101.004 1.00 40.67 132 GLU B CA 1
ATOM 2363 C C . GLU B 1 154 ? -26.355 39.117 102.522 1.00 37.37 132 GLU B C 1
ATOM 2364 O O . GLU B 1 154 ? -26.919 39.888 103.275 1.00 38.61 132 GLU B O 1
ATOM 2370 N N . ARG B 1 155 ? -25.482 38.207 102.952 1.00 34.17 133 ARG B N 1
ATOM 2371 C CA . ARG B 1 155 ? -25.146 38.043 104.370 1.00 30.93 133 ARG B CA 1
ATOM 2372 C C . ARG B 1 155 ? -23.936 38.888 104.821 1.00 29.36 133 ARG B C 1
ATOM 2373 O O . ARG B 1 155 ? -23.587 38.891 105.996 1.00 30.02 133 ARG B O 1
ATOM 2381 N N . ARG B 1 156 ? -23.292 39.591 103.891 1.00 29.84 134 ARG B N 1
ATOM 2382 C CA . ARG B 1 156 ? -22.059 40.327 104.182 1.00 29.59 134 ARG B CA 1
ATOM 2383 C C . ARG B 1 156 ? -22.244 41.420 105.237 1.00 29.38 134 ARG B C 1
ATOM 2384 O O . ARG B 1 156 ? -23.110 42.273 105.115 1.00 30.12 134 ARG B O 1
ATOM 2392 N N . GLU B 1 157 ? -21.452 41.351 106.298 1.00 28.25 135 GLU B N 1
ATOM 2393 C CA . GLU B 1 157 ? -21.442 42.389 107.334 1.00 31.08 135 GLU B CA 1
ATOM 2394 C C . GLU B 1 157 ? -20.115 43.161 107.395 1.00 29.47 135 GLU B C 1
ATOM 2395 O O . GLU B 1 157 ? -19.955 44.095 108.198 1.00 29.73 135 GLU B O 1
ATOM 2401 N N . VAL B 1 158 ? -19.155 42.762 106.578 1.00 28.93 136 VAL B N 1
ATOM 2402 C CA . VAL B 1 158 ? -17.855 43.450 106.510 1.00 30.72 136 VAL B CA 1
ATOM 2403 C C . VAL B 1 158 ? -17.327 43.339 105.070 1.00 32.90 136 VAL B C 1
ATOM 2404 O O . VAL B 1 158 ? -17.524 42.321 104.405 1.00 35.14 136 VAL B O 1
ATOM 2408 N N . ASP B 1 159 ? -16.652 44.375 104.595 1.00 31.98 137 ASP B N 1
ATOM 2409 C CA . ASP B 1 159 ? -16.153 44.393 103.217 1.00 33.56 137 ASP B CA 1
ATOM 2410 C C . ASP B 1 159 ? -14.806 43.663 103.059 1.00 34.03 137 ASP B C 1
ATOM 2411 O O . ASP B 1 159 ? -13.724 44.279 103.071 1.00 35.58 137 ASP B O 1
ATOM 2416 N N . VAL B 1 160 ? -14.853 42.350 102.904 1.00 31.28 138 VAL B N 1
ATOM 2417 C CA . VAL B 1 160 ? -13.611 41.622 102.697 1.00 29.57 138 VAL B CA 1
ATOM 2418 C C . VAL B 1 160 ? -13.408 41.325 101.203 1.00 27.93 138 VAL B C 1
ATOM 2419 O O . VAL B 1 160 ? -14.343 40.882 100.524 1.00 26.12 138 VAL B O 1
ATOM 2423 N N . PRO B 1 161 ? -12.192 41.596 100.673 1.00 27.88 139 PRO B N 1
ATOM 2424 C CA . PRO B 1 161 ? -12.032 41.349 99.236 1.00 27.72 139 PRO B CA 1
ATOM 2425 C C . PRO B 1 161 ? -11.926 39.852 98.924 1.00 26.69 139 PRO B C 1
ATOM 2426 O O . PRO B 1 161 ? -11.113 39.149 99.535 1.00 26.82 139 PRO B O 1
ATOM 2430 N N . VAL B 1 162 ? -12.763 39.369 98.018 1.00 25.13 140 VAL B N 1
ATOM 2431 C CA . VAL B 1 162 ? -12.721 37.952 97.626 1.00 25.52 140 VAL B CA 1
ATOM 2432 C C . VAL B 1 162 ? -12.307 37.899 96.170 1.00 27.07 140 VAL B C 1
ATOM 2433 O O . VAL B 1 162 ? -12.978 38.498 95.312 1.00 27.11 140 VAL B O 1
ATOM 2437 N N . ASP B 1 163 ? -11.212 37.191 95.892 1.00 24.89 141 ASP B N 1
ATOM 2438 C CA . ASP B 1 163 ? -10.643 37.147 94.548 1.00 25.32 141 ASP B CA 1
ATOM 2439 C C . ASP B 1 163 ? -11.246 36.085 93.624 1.00 23.52 141 ASP B C 1
ATOM 2440 O O . ASP B 1 163 ? -11.335 36.294 92.399 1.00 22.90 141 ASP B O 1
ATOM 2445 N N . PHE B 1 164 ? -11.639 34.946 94.195 1.00 21.22 142 PHE B N 1
ATOM 2446 C CA . PHE B 1 164 ? -12.128 33.816 93.414 1.00 21.69 142 PHE B CA 1
ATOM 2447 C C . PHE B 1 164 ? -13.366 33.250 94.111 1.00 23.23 142 PHE B C 1
ATOM 2448 O O . PHE B 1 164 ? -13.308 32.935 95.300 1.00 23.95 142 PHE B O 1
ATOM 2456 N N . ILE B 1 165 ? -14.474 33.147 93.385 1.00 21.85 143 ILE B N 1
ATOM 2457 C CA . ILE B 1 165 ? -15.716 32.630 93.956 1.00 21.38 143 ILE B CA 1
ATOM 2458 C C . ILE B 1 165 ? -16.260 31.524 93.057 1.00 21.09 143 ILE B C 1
ATOM 2459 O O . ILE B 1 165 ? -16.314 31.698 91.843 1.00 22.64 143 ILE B O 1
ATOM 2464 N N . GLY B 1 166 ? -16.663 30.404 93.659 1.00 19.36 144 GLY B N 1
ATOM 2465 C CA . GLY B 1 166 ? -17.213 29.253 92.939 1.00 20.77 144 GLY B CA 1
ATOM 2466 C C . GLY B 1 166 ? -18.669 29.526 92.604 1.00 22.50 144 GLY B C 1
ATOM 2467 O O . GLY B 1 166 ? -18.992 29.836 91.459 1.00 25.30 144 GLY B O 1
ATOM 2468 N N . PHE B 1 167 ? -19.535 29.447 93.615 1.00 21.06 145 PHE B N 1
ATOM 2469 C CA . PHE B 1 167 ? -20.981 29.603 93.430 1.00 22.48 145 PHE B CA 1
ATOM 2470 C C . PHE B 1 167 ? -21.484 30.754 94.295 1.00 23.89 145 PHE B C 1
ATOM 2471 O O . PHE B 1 167 ? -21.114 30.866 95.462 1.00 24.63 145 PHE B O 1
ATOM 2479 N N . THR B 1 168 ? -22.301 31.618 93.706 1.00 24.39 146 THR B N 1
ATOM 2480 C CA . THR B 1 168 ? -22.963 32.685 94.441 1.00 27.40 146 THR B CA 1
ATOM 2481 C C . THR B 1 168 ? -24.349 32.172 94.721 1.00 27.55 146 THR B C 1
ATOM 2482 O O . THR B 1 168 ? -25.086 31.823 93.784 1.00 29.33 146 THR B O 1
ATOM 2486 N N . ILE B 1 169 ? -24.699 32.105 96.004 1.00 26.42 147 ILE B N 1
ATOM 2487 C CA . ILE B 1 169 ? -25.920 31.417 96.432 1.00 28.01 147 ILE B CA 1
ATOM 2488 C C . ILE B 1 169 ? -26.806 32.288 97.327 1.00 29.75 147 ILE B C 1
ATOM 2489 O O . ILE B 1 169 ? -26.314 33.202 97.997 1.00 28.26 147 ILE B O 1
ATOM 2494 N N . PRO B 1 170 ? -28.122 31.997 97.346 1.00 33.02 148 PRO B N 1
ATOM 2495 C CA . PRO B 1 170 ? -28.963 32.710 98.292 1.00 32.69 148 PRO B CA 1
ATOM 2496 C C . PRO B 1 170 ? -28.690 32.186 99.691 1.00 33.47 148 PRO B C 1
ATOM 2497 O O . PRO B 1 170 ? -27.959 31.191 99.867 1.00 31.46 148 PRO B O 1
ATOM 2501 N N . ASP B 1 171 ? -29.257 32.860 100.678 1.00 33.99 149 ASP B N 1
ATOM 2502 C CA . ASP B 1 171 ? -29.036 32.499 102.064 1.00 36.06 149 ASP B CA 1
ATOM 2503 C C . ASP B 1 171 ? -29.770 31.205 102.478 1.00 37.42 149 ASP B C 1
ATOM 2504 O O . ASP B 1 171 ? -30.542 31.195 103.435 1.00 39.28 149 ASP B O 1
ATOM 2509 N N . GLU B 1 172 ? -29.512 30.111 101.768 1.00 36.24 150 GLU B N 1
ATOM 2510 C CA . GLU B 1 172 ? -30.097 28.820 102.127 1.00 39.83 150 GLU B CA 1
ATOM 2511 C C . GLU B 1 172 ? -29.364 28.207 103.311 1.00 37.43 150 GLU B C 1
ATOM 2512 O O . GLU B 1 172 ? -28.162 28.431 103.492 1.00 35.53 150 GLU B O 1
ATOM 2518 N N . PHE B 1 173 ? -30.083 27.417 104.098 1.00 35.89 151 PHE B N 1
ATOM 2519 C CA . PHE B 1 173 ? -29.501 26.664 105.203 1.00 37.49 151 PHE B CA 1
ATOM 2520 C C . PHE B 1 173 ? -28.843 25.416 104.606 1.00 35.16 151 PHE B C 1
ATOM 2521 O O . PHE B 1 173 ? -29.525 24.523 104.109 1.00 35.51 151 PHE B O 1
ATOM 2529 N N . ILE B 1 174 ? -27.511 25.372 104.617 1.00 32.47 152 ILE B N 1
ATOM 2530 C CA . ILE B 1 174 ? -26.809 24.360 103.833 1.00 30.94 152 ILE B CA 1
ATOM 2531 C C . ILE B 1 174 ? -25.771 23.576 104.629 1.00 29.18 152 ILE B C 1
ATOM 2532 O O . ILE B 1 174 ? -25.235 24.055 105.640 1.00 28.42 152 ILE B O 1
ATOM 2537 N N . VAL B 1 175 ? -25.499 22.369 104.146 1.00 28.07 153 VAL B N 1
ATOM 2538 C CA . VAL B 1 175 ? -24.516 21.472 104.756 1.00 25.92 153 VAL B CA 1
ATOM 2539 C C . VAL B 1 175 ? -23.807 20.698 103.655 1.00 24.28 153 VAL B C 1
ATOM 2540 O O . VAL B 1 175 ? -24.214 20.744 102.492 1.00 25.88 153 VAL B O 1
ATOM 2544 N N . GLY B 1 176 ? -22.728 20.008 104.021 1.00 21.63 154 GLY B N 1
ATOM 2545 C CA . GLY B 1 176 ? -22.034 19.133 103.075 1.00 20.84 154 GLY B CA 1
ATOM 2546 C C . GLY B 1 176 ? -20.718 19.718 102.632 1.00 20.36 154 GLY B C 1
ATOM 2547 O O . GLY B 1 176 ? -20.452 20.917 102.830 1.00 20.92 154 GLY B O 1
ATOM 2548 N N . TYR B 1 177 ? -19.874 18.870 102.046 1.00 20.47 155 TYR B N 1
ATOM 2549 C CA . TYR B 1 177 ? -18.614 19.328 101.465 1.00 20.18 155 TYR B CA 1
ATOM 2550 C C . TYR B 1 177 ? -17.813 20.194 102.452 1.00 19.89 155 TYR B C 1
ATOM 2551 O O . TYR B 1 177 ? -17.285 21.271 102.093 1.00 19.95 155 TYR B O 1
ATOM 2560 N N . GLY B 1 178 ? -17.764 19.725 103.701 1.00 20.07 156 GLY B N 1
ATOM 2561 C CA . GLY B 1 178 ? -17.018 20.387 104.775 1.00 20.99 156 GLY B CA 1
ATOM 2562 C C . GLY B 1 178 ? -17.855 21.224 105.737 1.00 22.58 156 GLY B C 1
ATOM 2563 O O . GLY B 1 178 ? -17.445 21.452 106.882 1.00 22.75 156 GLY B O 1
ATOM 2564 N N . ILE B 1 179 ? -19.023 21.688 105.284 1.00 21.88 157 ILE B N 1
ATOM 2565 C CA . ILE B 1 179 ? -19.897 22.544 106.117 1.00 22.68 157 ILE B CA 1
ATOM 2566 C C . ILE B 1 179 ? -20.773 21.655 106.986 1.00 22.72 157 ILE B C 1
ATOM 2567 O O . ILE B 1 179 ? -21.392 20.708 106.485 1.00 22.89 157 ILE B O 1
ATOM 2572 N N . ASP B 1 180 ? -20.828 21.965 108.287 1.00 22.51 158 ASP B N 1
ATOM 2573 C CA . ASP B 1 180 ? -21.572 21.152 109.245 1.00 24.83 158 ASP B CA 1
ATOM 2574 C C . ASP B 1 180 ? -22.898 21.775 109.667 1.00 25.88 158 ASP B C 1
ATOM 2575 O O . ASP B 1 180 ? -23.120 22.987 109.500 1.00 27.78 158 ASP B O 1
ATOM 2580 N N . TYR B 1 181 ? -23.760 20.931 110.220 1.00 28.21 159 TYR B N 1
ATOM 2581 C CA . TYR B 1 181 ? -24.792 21.390 111.150 1.00 33.66 159 TYR B CA 1
ATOM 2582 C C . TYR B 1 181 ? -24.567 20.604 112.415 1.00 33.27 159 TYR B C 1
ATOM 2583 O O . TYR B 1 181 ? -24.640 19.361 112.398 1.00 32.01 159 TYR B O 1
ATOM 2592 N N . ALA B 1 182 ? -24.247 21.339 113.486 1.00 34.94 160 ALA B N 1
ATOM 2593 C CA . ALA B 1 182 ? -23.864 20.767 114.784 1.00 34.99 160 ALA B CA 1
ATOM 2594 C C . ALA B 1 182 ? -22.845 19.628 114.641 1.00 33.50 160 ALA B C 1
ATOM 2595 O O . ALA B 1 182 ? -23.012 18.537 115.198 1.00 32.20 160 ALA B O 1
ATOM 2597 N N . GLU B 1 183 ? -21.782 19.912 113.884 1.00 32.60 161 GLU B N 1
ATOM 2598 C CA . GLU B 1 183 ? -20.713 18.951 113.574 1.00 32.33 161 GLU B CA 1
ATOM 2599 C C . GLU B 1 183 ? -21.061 17.793 112.621 1.00 31.46 161 GLU B C 1
ATOM 2600 O O . GLU B 1 183 ? -20.169 17.018 112.283 1.00 31.69 161 GLU B O 1
ATOM 2606 N N . GLN B 1 184 ? -22.322 17.675 112.186 1.00 31.06 162 GLN B N 1
ATOM 2607 C CA . GLN B 1 184 ? -22.744 16.615 111.249 1.00 30.04 162 GLN B CA 1
ATOM 2608 C C . GLN B 1 184 ? -22.713 17.087 109.795 1.00 27.02 162 GLN B C 1
ATOM 2609 O O . GLN B 1 184 ? -22.730 18.289 109.536 1.00 27.87 162 GLN B O 1
ATOM 2615 N N . TYR B 1 185 ? -22.659 16.122 108.869 1.00 25.00 163 TYR B N 1
ATOM 2616 C CA . TYR B 1 185 ? -22.791 16.339 107.405 1.00 24.63 163 TYR B CA 1
ATOM 2617 C C . TYR B 1 185 ? -21.542 16.867 106.694 1.00 22.11 163 TYR B C 1
ATOM 2618 O O . TYR B 1 185 ? -21.597 17.174 105.495 1.00 22.29 163 TYR B O 1
ATOM 2627 N N . ARG B 1 186 ? -20.425 16.987 107.406 1.00 20.91 164 ARG B N 1
ATOM 2628 C CA . ARG B 1 186 ? -19.224 17.538 106.774 1.00 21.23 164 ARG B CA 1
ATOM 2629 C C . ARG B 1 186 ? -18.741 16.623 105.655 1.00 21.60 164 ARG B C 1
ATOM 2630 O O . ARG B 1 186 ? -18.138 17.090 104.713 1.00 22.60 164 ARG B O 1
ATOM 2638 N N . ASN B 1 187 ? -19.003 15.326 105.779 1.00 20.50 165 ASN B N 1
ATOM 2639 C CA . ASN B 1 187 ? -18.486 14.346 104.828 1.00 21.18 165 ASN B CA 1
ATOM 2640 C C . ASN B 1 187 ? -19.419 14.061 103.653 1.00 22.12 165 ASN B C 1
ATOM 2641 O O . ASN B 1 187 ? -19.147 13.170 102.836 1.00 22.40 165 ASN B O 1
ATOM 2646 N N . LEU B 1 188 ? -20.523 14.807 103.552 1.00 23.11 166 LEU B N 1
ATOM 2647 C CA . LEU B 1 188 ? -21.395 14.674 102.367 1.00 24.34 166 LEU B CA 1
ATOM 2648 C C . LEU B 1 188 ? -20.617 15.144 101.149 1.00 23.76 166 LEU B C 1
ATOM 2649 O O . LEU B 1 188 ? -19.973 16.189 101.171 1.00 22.95 166 LEU B O 1
ATOM 2654 N N . PRO B 1 189 ? -20.646 14.347 100.083 1.00 24.08 167 PRO B N 1
ATOM 2655 C CA . PRO B 1 189 ? -19.843 14.704 98.912 1.00 23.54 167 PRO B CA 1
ATOM 2656 C C . PRO B 1 189 ? -20.469 15.842 98.091 1.00 23.79 167 PRO B C 1
ATOM 2657 O O . PRO B 1 189 ? -19.862 16.310 97.135 1.00 26.54 167 PRO B O 1
ATOM 2661 N N . TYR B 1 190 ? -21.673 16.271 98.451 1.00 23.92 168 TYR B N 1
ATOM 2662 C CA . TYR B 1 190 ? -22.392 17.326 97.723 1.00 24.11 168 TYR B CA 1
ATOM 2663 C C . TYR B 1 190 ? -22.859 18.367 98.727 1.00 24.27 168 TYR B C 1
ATOM 2664 O O . TYR B 1 190 ? -22.765 18.157 99.950 1.00 24.24 168 TYR B O 1
ATOM 2673 N N . ILE B 1 191 ? -23.371 19.483 98.214 1.00 24.49 169 ILE B N 1
ATOM 2674 C CA . ILE B 1 191 ? -23.909 20.538 99.058 1.00 26.03 169 ILE B CA 1
ATOM 2675 C C . ILE B 1 191 ? -25.420 20.380 99.082 1.00 26.57 169 ILE B C 1
ATOM 2676 O O . ILE B 1 191 ? -26.066 20.338 98.033 1.00 28.22 169 ILE B O 1
ATOM 2681 N N . ALA B 1 192 ? -25.953 20.253 100.289 1.00 26.23 170 ALA B N 1
ATOM 2682 C CA . ALA B 1 192 ? -27.354 19.979 100.511 1.00 27.87 170 ALA B CA 1
ATOM 2683 C C . ALA B 1 192 ? -27.998 21.155 101.207 1.00 29.79 170 ALA B C 1
ATOM 2684 O O . ALA B 1 192 ? -27.356 21.853 101.998 1.00 29.31 170 ALA B O 1
ATOM 2686 N N . LYS B 1 193 ? -29.270 21.379 100.902 1.00 30.74 171 LYS B N 1
ATOM 2687 C CA . LYS B 1 193 ? -30.076 22.296 101.682 1.00 34.41 171 LYS B CA 1
ATOM 2688 C C . LYS B 1 193 ? -30.738 21.509 102.812 1.00 36.29 171 LYS B C 1
ATOM 2689 O O . LYS B 1 193 ? -31.172 20.377 102.611 1.00 34.27 171 LYS B O 1
ATOM 2695 N N . VAL B 1 194 ? -30.766 22.109 104.001 1.00 37.88 172 VAL B N 1
ATOM 2696 C CA . VAL B 1 194 ? -31.485 21.550 105.136 1.00 40.09 172 VAL B CA 1
ATOM 2697 C C . VAL B 1 194 ? -32.899 22.116 105.080 1.00 42.77 172 VAL B C 1
ATOM 2698 O O . VAL B 1 194 ? -33.086 23.336 105.095 1.00 41.77 172 VAL B O 1
ATOM 2702 N N . VAL B 1 195 ? -33.878 21.220 104.995 1.00 48.17 173 VAL B N 1
ATOM 2703 C CA . VAL B 1 195 ? -35.289 21.596 104.924 1.00 55.53 173 VAL B CA 1
ATOM 2704 C C . VAL B 1 195 ? -35.997 21.184 106.218 1.00 60.89 173 VAL B C 1
ATOM 2705 O O . VAL B 1 195 ? -36.247 19.992 106.431 1.00 59.95 173 VAL B O 1
ATOM 2709 N N . PRO B 1 196 ? -36.308 22.164 107.091 1.00 66.66 174 PRO B N 1
ATOM 2710 C CA . PRO B 1 196 ? -37.000 21.872 108.340 1.00 69.40 174 PRO B CA 1
ATOM 2711 C C . PRO B 1 196 ? -38.512 21.972 108.181 1.00 71.25 174 PRO B C 1
ATOM 2712 O O . PRO B 1 196 ? -39.199 20.955 108.238 1.00 74.19 174 PRO B O 1
ATOM 2716 N N . LYS C 1 24 ? -21.758 41.920 146.877 1.00 75.02 2 LYS C N 1
ATOM 2717 C CA . LYS C 1 24 ? -22.291 40.918 147.848 1.00 73.34 2 LYS C CA 1
ATOM 2718 C C . LYS C 1 24 ? -21.180 40.306 148.720 1.00 70.56 2 LYS C C 1
ATOM 2719 O O . LYS C 1 24 ? -21.348 40.157 149.935 1.00 72.66 2 LYS C O 1
ATOM 2725 N N . HIS C 1 25 ? -20.053 39.967 148.096 1.00 65.34 3 HIS C N 1
ATOM 2726 C CA . HIS C 1 25 ? -18.945 39.318 148.800 1.00 61.09 3 HIS C CA 1
ATOM 2727 C C . HIS C 1 25 ? -17.771 40.257 149.074 1.00 54.08 3 HIS C C 1
ATOM 2728 O O . HIS C 1 25 ? -17.609 41.278 148.410 1.00 52.54 3 HIS C O 1
ATOM 2735 N N . THR C 1 26 ? -16.963 39.907 150.070 1.00 49.58 4 THR C N 1
ATOM 2736 C CA . THR C 1 26 ? -15.700 40.596 150.312 1.00 47.26 4 THR C CA 1
ATOM 2737 C C . THR C 1 26 ? -14.590 39.554 150.533 1.00 43.64 4 THR C C 1
ATOM 2738 O O . THR C 1 26 ? -14.857 38.355 150.547 1.00 42.83 4 THR C O 1
ATOM 2742 N N . THR C 1 27 ? -13.353 40.014 150.673 1.00 42.02 5 THR C N 1
ATOM 2743 C CA . THR C 1 27 ? -12.227 39.104 150.891 1.00 39.11 5 THR C CA 1
ATOM 2744 C C . THR C 1 27 ? -11.585 39.416 152.232 1.00 38.65 5 THR C C 1
ATOM 2745 O O . THR C 1 27 ? -11.524 40.576 152.643 1.00 38.92 5 THR C O 1
ATOM 2749 N N . GLU C 1 28 ? -11.132 38.377 152.927 1.00 38.64 6 GLU C N 1
ATOM 2750 C CA . GLU C 1 28 ? -10.389 38.554 154.177 1.00 40.37 6 GLU C CA 1
ATOM 2751 C C . GLU C 1 28 ? -9.130 37.705 154.117 1.00 33.07 6 GLU C C 1
ATOM 2752 O O . GLU C 1 28 ? -9.195 36.554 153.694 1.00 30.12 6 GLU C O 1
ATOM 2758 N N . VAL C 1 29 ? -8.000 38.261 154.558 1.00 31.22 7 VAL C N 1
ATOM 2759 C CA . VAL C 1 29 ? -6.719 37.538 154.521 1.00 29.64 7 VAL C CA 1
ATOM 2760 C C . VAL C 1 29 ? -6.804 36.243 155.334 1.00 28.04 7 VAL C C 1
ATOM 2761 O O . VAL C 1 29 ? -7.276 36.255 156.475 1.00 27.85 7 VAL C O 1
ATOM 2773 N N . ILE C 1 31 ? -4.023 33.481 154.617 1.00 22.42 9 ILE C N 1
ATOM 2774 C CA . ILE C 1 31 ? -2.618 33.178 154.761 1.00 20.38 9 ILE C CA 1
ATOM 2775 C C . ILE C 1 31 ? -1.845 34.379 154.231 1.00 20.30 9 ILE C C 1
ATOM 2776 O O . ILE C 1 31 ? -1.973 34.741 153.056 1.00 20.73 9 ILE C O 1
ATOM 2781 N N . THR C 1 32 ? -1.038 34.994 155.081 1.00 20.68 10 THR C N 1
ATOM 2782 C CA . THR C 1 32 ? -0.395 36.245 154.699 1.00 20.14 10 THR C CA 1
ATOM 2783 C C . THR C 1 32 ? 0.756 36.013 153.707 1.00 19.75 10 THR C C 1
ATOM 2784 O O . THR C 1 32 ? 1.285 34.893 153.598 1.00 18.98 10 THR C O 1
ATOM 2788 N N . ALA C 1 33 ? 1.175 37.080 153.023 1.00 20.70 11 ALA C N 1
ATOM 2789 C CA . ALA C 1 33 ? 2.323 36.995 152.121 1.00 20.90 11 ALA C CA 1
ATOM 2790 C C . ALA C 1 33 ? 3.562 36.481 152.861 1.00 21.02 11 ALA C C 1
ATOM 2791 O O . ALA C 1 33 ? 4.347 35.677 152.323 1.00 19.97 11 ALA C O 1
ATOM 2793 N N . GLU C 1 34 ? 3.752 36.979 154.080 1.00 20.27 12 GLU C N 1
ATOM 2794 C CA . GLU C 1 34 ? 4.890 36.559 154.901 1.00 22.82 12 GLU C CA 1
ATOM 2795 C C . GLU C 1 34 ? 4.842 35.046 155.223 1.00 21.35 12 GLU C C 1
ATOM 2796 O O . GLU C 1 34 ? 5.860 34.376 155.129 1.00 20.60 12 GLU C O 1
ATOM 2802 N N . GLU C 1 35 ? 3.664 34.525 155.582 1.00 20.52 13 GLU C N 1
ATOM 2803 C CA . GLU C 1 35 ? 3.470 33.079 155.820 1.00 20.15 13 GLU C CA 1
ATOM 2804 C C . GLU C 1 35 ? 3.780 32.232 154.578 1.00 19.25 13 GLU C C 1
ATOM 2805 O O . GLU C 1 35 ? 4.419 31.164 154.662 1.00 18.87 13 GLU C O 1
ATOM 2811 N N . ILE C 1 36 ? 3.313 32.696 153.418 1.00 18.07 14 ILE C N 1
ATOM 2812 C CA . ILE C 1 36 ? 3.648 32.039 152.155 1.00 18.21 14 ILE C CA 1
ATOM 2813 C C . ILE C 1 36 ? 5.168 32.043 151.913 1.00 18.72 14 ILE C C 1
ATOM 2814 O O . ILE C 1 36 ? 5.754 31.019 151.523 1.00 18.07 14 ILE C O 1
ATOM 2819 N N . ASP C 1 37 ? 5.795 33.182 152.186 1.00 19.08 15 ASP C N 1
ATOM 2820 C CA . ASP C 1 37 ? 7.244 33.367 151.943 1.00 22.62 15 ASP C CA 1
ATOM 2821 C C . ASP C 1 37 ? 8.016 32.331 152.786 1.00 22.25 15 ASP C C 1
ATOM 2822 O O . ASP C 1 37 ? 8.950 31.648 152.291 1.00 21.73 15 ASP C O 1
ATOM 2827 N N . GLN C 1 38 ? 7.591 32.172 154.038 1.00 21.74 16 GLN C N 1
ATOM 2828 C CA . GLN C 1 38 ? 8.223 31.194 154.922 1.00 23.80 16 GLN C CA 1
ATOM 2829 C C . GLN C 1 38 ? 7.998 29.759 154.434 1.00 22.62 16 GLN C C 1
ATOM 2830 O O . GLN C 1 38 ? 8.916 28.914 154.495 1.00 21.97 16 GLN C O 1
ATOM 2836 N N . LYS C 1 39 ? 6.807 29.485 153.913 1.00 20.38 17 LYS C N 1
ATOM 2837 C CA . LYS C 1 39 ? 6.532 28.133 153.436 1.00 20.93 17 LYS C CA 1
ATOM 2838 C C . LYS C 1 39 ? 7.288 27.847 152.134 1.00 20.78 17 LYS C C 1
ATOM 2839 O O . LYS C 1 39 ? 7.713 26.694 151.888 1.00 20.85 17 LYS C O 1
ATOM 2845 N N . LEU C 1 40 ? 7.524 28.883 151.327 1.00 19.90 18 LEU C N 1
ATOM 2846 C CA . LEU C 1 40 ? 8.304 28.654 150.110 1.00 20.02 18 LEU C CA 1
ATOM 2847 C C . LEU C 1 40 ? 9.747 28.235 150.433 1.00 20.34 18 LEU C C 1
ATOM 2848 O O . LEU C 1 40 ? 10.340 27.430 149.715 1.00 18.48 18 LEU C O 1
ATOM 2853 N N . ASP C 1 41 ? 10.309 28.779 151.506 1.00 20.75 19 ASP C N 1
ATOM 2854 C CA . ASP C 1 41 ? 11.638 28.327 151.923 1.00 23.46 19 ASP C CA 1
ATOM 2855 C C . ASP C 1 41 ? 11.617 26.859 152.362 1.00 21.53 19 ASP C C 1
ATOM 2856 O O . ASP C 1 41 ? 12.517 26.080 152.032 1.00 21.22 19 ASP C O 1
ATOM 2861 N N . ILE C 1 42 ? 10.564 26.475 153.074 1.00 21.15 20 ILE C N 1
ATOM 2862 C CA . ILE C 1 42 ? 10.403 25.080 153.515 1.00 22.24 20 ILE C CA 1
ATOM 2863 C C . ILE C 1 42 ? 10.238 24.132 152.315 1.00 22.83 20 ILE C C 1
ATOM 2864 O O . ILE C 1 42 ? 10.911 23.090 152.225 1.00 23.54 20 ILE C O 1
ATOM 2869 N N . LEU C 1 43 ? 9.386 24.517 151.366 1.00 21.73 21 LEU C N 1
ATOM 2870 C CA . LEU C 1 43 ? 9.230 23.736 150.125 1.00 21.43 21 LEU C CA 1
ATOM 2871 C C . LEU C 1 43 ? 10.539 23.626 149.350 1.00 20.56 21 LEU C C 1
ATOM 2872 O O . LEU C 1 43 ? 10.913 22.537 148.897 1.00 21.10 21 LEU C O 1
ATOM 2877 N N . ALA C 1 44 ? 11.249 24.745 149.219 1.00 20.79 22 ALA C N 1
ATOM 2878 C CA . ALA C 1 44 ? 12.495 24.751 148.460 1.00 21.44 22 ALA C CA 1
ATOM 2879 C C . ALA C 1 44 ? 13.533 23.827 149.096 1.00 24.28 22 ALA C C 1
ATOM 2880 O O . ALA C 1 44 ? 14.259 23.131 148.395 1.00 23.80 22 ALA C O 1
ATOM 2882 N N . GLU C 1 45 ? 13.579 23.786 150.418 1.00 26.77 23 GLU C N 1
ATOM 2883 C CA . GLU C 1 45 ? 14.573 22.920 151.062 1.00 30.07 23 GLU C CA 1
ATOM 2884 C C . GLU C 1 45 ? 14.236 21.445 150.778 1.00 28.45 23 GLU C C 1
ATOM 2885 O O . GLU C 1 45 ? 15.134 20.654 150.478 1.00 28.07 23 GLU C O 1
ATOM 2891 N N . GLN C 1 46 ? 12.945 21.097 150.813 1.00 26.02 24 GLN C N 1
ATOM 2892 C CA . GLN C 1 46 ? 12.518 19.715 150.522 1.00 27.01 24 GLN C CA 1
ATOM 2893 C C . GLN C 1 46 ? 12.857 19.329 149.085 1.00 24.88 24 GLN C C 1
ATOM 2894 O O . GLN C 1 46 ? 13.303 18.213 148.817 1.00 24.44 24 GLN C O 1
ATOM 2900 N N . ILE C 1 47 ? 12.614 20.260 148.172 1.00 22.23 25 ILE C N 1
ATOM 2901 C CA . ILE C 1 47 ? 12.842 20.043 146.763 1.00 22.30 25 ILE C CA 1
ATOM 2902 C C . ILE C 1 47 ? 14.340 19.962 146.488 1.00 23.47 25 ILE C C 1
ATOM 2903 O O . ILE C 1 47 ? 14.794 19.044 145.811 1.00 23.49 25 ILE C O 1
ATOM 2908 N N . ASN C 1 48 ? 15.103 20.908 147.030 1.00 23.59 26 ASN C N 1
ATOM 2909 C CA . ASN C 1 48 ? 16.545 20.894 146.840 1.00 26.08 26 ASN C CA 1
ATOM 2910 C C . ASN C 1 48 ? 17.183 19.628 147.420 1.00 27.75 26 ASN C C 1
ATOM 2911 O O . ASN C 1 48 ? 18.071 19.043 146.805 1.00 28.78 26 ASN C O 1
ATOM 2916 N N . ALA C 1 49 ? 16.712 19.189 148.585 1.00 28.15 27 ALA C N 1
ATOM 2917 C CA . ALA C 1 49 ? 17.219 17.932 149.162 1.00 30.91 27 ALA C CA 1
ATOM 2918 C C . ALA C 1 49 ? 16.855 16.735 148.278 1.00 30.61 27 ALA C C 1
ATOM 2919 O O . ALA C 1 49 ? 17.682 15.856 148.053 1.00 31.68 27 ALA C O 1
ATOM 2921 N N . HIS C 1 50 ? 15.622 16.721 147.771 1.00 29.88 28 HIS C N 1
ATOM 2922 C CA . HIS C 1 50 ? 15.119 15.644 146.910 1.00 30.32 28 HIS C CA 1
ATOM 2923 C C . HIS C 1 50 ? 15.895 15.517 145.599 1.00 30.59 28 HIS C C 1
ATOM 2924 O O . HIS C 1 50 ? 16.190 14.409 145.182 1.00 32.27 28 HIS C O 1
ATOM 2931 N N . TYR C 1 51 ? 16.251 16.640 144.975 1.00 29.40 29 TYR C N 1
ATOM 2932 C CA . TYR C 1 51 ? 16.964 16.629 143.682 1.00 31.07 29 TYR C CA 1
ATOM 2933 C C . TYR C 1 51 ? 18.461 16.923 143.772 1.00 34.29 29 TYR C C 1
ATOM 2934 O O . TYR C 1 51 ? 19.079 17.292 142.762 1.00 34.00 29 TYR C O 1
ATOM 2943 N N . ALA C 1 52 ? 19.031 16.777 144.964 1.00 35.83 30 ALA C N 1
ATOM 2944 C CA . ALA C 1 52 ? 20.440 17.102 145.188 1.00 40.90 30 ALA C CA 1
ATOM 2945 C C . ALA C 1 52 ? 21.383 16.424 144.177 1.00 45.51 30 ALA C C 1
ATOM 2946 O O . ALA C 1 52 ? 22.379 17.020 143.756 1.00 49.39 30 ALA C O 1
ATOM 2948 N N . ASP C 1 53 ? 21.047 15.199 143.773 1.00 45.29 31 ASP C N 1
ATOM 2949 C CA . ASP C 1 53 ? 21.894 14.412 142.878 1.00 49.40 31 ASP C CA 1
ATOM 2950 C C . ASP C 1 53 ? 21.511 14.522 141.397 1.00 49.23 31 ASP C C 1
ATOM 2951 O O . ASP C 1 53 ? 22.163 13.921 140.544 1.00 50.85 31 ASP C O 1
ATOM 2956 N N . SER C 1 54 ? 20.475 15.305 141.097 1.00 47.38 32 SER C N 1
ATOM 2957 C CA . SER C 1 54 ? 19.944 15.420 139.739 1.00 48.16 32 SER C CA 1
ATOM 2958 C C . SER C 1 54 ? 20.814 16.305 138.835 1.00 51.67 32 SER C C 1
ATOM 2959 O O . SER C 1 54 ? 21.393 17.296 139.285 1.00 51.93 32 SER C O 1
ATOM 2962 N N . ASP C 1 55 ? 20.900 15.938 137.560 1.00 55.55 33 ASP C N 1
ATOM 2963 C CA . ASP C 1 55 ? 21.690 16.691 136.586 1.00 59.75 33 ASP C CA 1
ATOM 2964 C C . ASP C 1 55 ? 21.008 18.021 136.302 1.00 59.34 33 ASP C C 1
ATOM 2965 O O . ASP C 1 55 ? 21.610 19.091 136.454 1.00 61.08 33 ASP C O 1
ATOM 2970 N N . ARG C 1 56 ? 19.741 17.937 135.901 1.00 53.75 34 ARG C N 1
ATOM 2971 C CA . ARG C 1 56 ? 18.916 19.110 135.668 1.00 52.14 34 ARG C CA 1
ATOM 2972 C C . ARG C 1 56 ? 17.470 18.856 136.083 1.00 45.78 34 ARG C C 1
ATOM 2973 O O . ARG C 1 56 ? 16.987 17.723 136.061 1.00 46.86 34 ARG C O 1
ATOM 2981 N N . LEU C 1 57 ? 16.789 19.922 136.472 1.00 36.38 35 LEU C N 1
ATOM 2982 C CA . LEU C 1 57 ? 15.399 19.823 136.854 1.00 31.46 35 LEU C CA 1
ATOM 2983 C C . LEU C 1 57 ? 14.548 20.673 135.911 1.00 26.30 35 LEU C C 1
ATOM 2984 O O . LEU C 1 57 ? 14.891 21.824 135.618 1.00 26.79 35 LEU C O 1
ATOM 2989 N N . LEU C 1 58 ? 13.457 20.096 135.426 1.00 23.62 36 LEU C N 1
ATOM 2990 C CA . LEU C 1 58 ? 12.464 20.866 134.673 1.00 22.52 36 LEU C CA 1
ATOM 2991 C C . LEU C 1 58 ? 11.222 21.098 135.533 1.00 22.08 36 LEU C C 1
ATOM 2992 O O . LEU C 1 58 ? 10.587 20.147 135.960 1.00 23.44 36 LEU C O 1
ATOM 3005 N N . VAL C 1 60 ? 7.415 22.434 135.731 1.00 17.07 38 VAL C N 1
ATOM 3006 C CA . VAL C 1 60 ? 6.326 22.695 134.783 1.00 17.76 38 VAL C CA 1
ATOM 3007 C C . VAL C 1 60 ? 5.087 23.140 135.529 1.00 18.28 38 VAL C C 1
ATOM 3008 O O . VAL C 1 60 ? 4.609 22.416 136.415 1.00 18.45 38 VAL C O 1
ATOM 3012 N N . GLY C 1 61 ? 4.581 24.322 135.181 1.00 18.80 39 GLY C N 1
ATOM 3013 C CA . GLY C 1 61 ? 3.388 24.873 135.817 1.00 20.40 39 GLY C CA 1
ATOM 3014 C C . GLY C 1 61 ? 2.204 24.834 134.879 1.00 20.38 39 GLY C C 1
ATOM 3015 O O . GLY C 1 61 ? 2.381 24.904 133.659 1.00 21.10 39 GLY C O 1
ATOM 3016 N N . LEU C 1 62 ? 1.001 24.671 135.429 1.00 19.35 40 LEU C N 1
ATOM 3017 C CA . LEU C 1 62 ? -0.205 24.787 134.612 1.00 21.44 40 LEU C CA 1
ATOM 3018 C C . LEU C 1 62 ? -0.727 26.221 134.659 1.00 21.63 40 LEU C C 1
ATOM 3019 O O . LEU C 1 62 ? -0.908 26.796 135.736 1.00 21.89 40 LEU C O 1
ATOM 3024 N N . LEU C 1 63 ? -0.958 26.796 133.488 1.00 19.44 41 LEU C N 1
ATOM 3025 C CA . LEU C 1 63 ? -1.502 28.142 133.386 1.00 20.24 41 LEU C CA 1
ATOM 3026 C C . LEU C 1 63 ? -2.962 28.116 133.755 1.00 21.59 41 LEU C C 1
ATOM 3027 O O . LEU C 1 63 ? -3.602 27.098 133.537 1.00 25.01 41 LEU C O 1
ATOM 3032 N N . LYS C 1 64 ? -3.522 29.197 134.302 1.00 20.75 42 LYS C N 1
ATOM 3033 C CA . LYS C 1 64 ? -2.838 30.422 134.725 1.00 21.76 42 LYS C CA 1
ATOM 3034 C C . LYS C 1 64 ? -2.448 30.367 136.200 1.00 22.44 42 LYS C C 1
ATOM 3035 O O . LYS C 1 64 ? -1.581 31.129 136.658 1.00 24.19 42 LYS C O 1
ATOM 3041 N N . GLY C 1 65 ? -3.083 29.475 136.942 1.00 22.04 43 GLY C N 1
ATOM 3042 C CA . GLY C 1 65 ? -2.979 29.490 138.405 1.00 24.60 43 GLY C CA 1
ATOM 3043 C C . GLY C 1 65 ? -1.586 29.293 138.988 1.00 24.79 43 GLY C C 1
ATOM 3044 O O . GLY C 1 65 ? -1.292 29.774 140.087 1.00 26.42 43 GLY C O 1
ATOM 3045 N N . SER C 1 66 ? -0.718 28.589 138.278 1.00 22.26 44 SER C N 1
ATOM 3046 C CA . SER C 1 66 ? 0.579 28.245 138.884 1.00 21.22 44 SER C CA 1
ATOM 3047 C C . SER C 1 66 ? 1.659 29.346 138.781 1.00 19.31 44 SER C C 1
ATOM 3048 O O . SER C 1 66 ? 2.696 29.234 139.425 1.00 18.95 44 SER C O 1
ATOM 3051 N N . VAL C 1 67 ? 1.419 30.403 138.002 1.00 18.50 45 VAL C N 1
ATOM 3052 C CA . VAL C 1 67 ? 2.511 31.310 137.600 1.00 18.69 45 VAL C CA 1
ATOM 3053 C C . VAL C 1 67 ? 3.166 32.058 138.753 1.00 17.44 45 VAL C C 1
ATOM 3054 O O . VAL C 1 67 ? 4.388 32.166 138.791 1.00 16.16 45 VAL C O 1
ATOM 3058 N N . VAL C 1 68 ? 2.367 32.538 139.711 1.00 15.98 46 VAL C N 1
ATOM 3059 C CA . VAL C 1 68 ? 2.928 33.293 140.837 1.00 16.30 46 VAL C CA 1
ATOM 3060 C C . VAL C 1 68 ? 3.771 32.388 141.734 1.00 16.75 46 VAL C C 1
ATOM 3061 O O . VAL C 1 68 ? 4.949 32.689 142.023 1.00 16.46 46 VAL C O 1
ATOM 3065 N N . PHE C 1 69 ? 3.177 31.262 142.139 1.00 16.20 47 PHE C N 1
ATOM 3066 C CA . PHE C 1 69 ? 3.857 30.256 142.942 1.00 16.67 47 PHE C CA 1
ATOM 3067 C C . PHE C 1 69 ? 5.142 29.807 142.227 1.00 16.50 47 PHE C C 1
ATOM 3068 O O . PHE C 1 69 ? 6.207 29.728 142.848 1.00 15.73 47 PHE C O 1
ATOM 3084 N N . ALA C 1 71 ? 6.914 31.343 139.920 1.00 16.73 49 ALA C N 1
ATOM 3085 C CA . ALA C 1 71 ? 7.868 32.480 139.884 1.00 16.89 49 ALA C CA 1
ATOM 3086 C C . ALA C 1 71 ? 8.646 32.631 141.203 1.00 17.12 49 ALA C C 1
ATOM 3087 O O . ALA C 1 71 ? 9.885 32.752 141.223 1.00 17.14 49 ALA C O 1
ATOM 3089 N N . ASP C 1 72 ? 7.929 32.601 142.314 1.00 17.15 50 ASP C N 1
ATOM 3090 C CA . ASP C 1 72 ? 8.577 32.625 143.627 1.00 17.89 50 ASP C CA 1
ATOM 3091 C C . ASP C 1 72 ? 9.390 31.377 143.961 1.00 17.66 50 ASP C C 1
ATOM 3092 O O . ASP C 1 72 ? 10.509 31.479 144.496 1.00 18.65 50 ASP C O 1
ATOM 3097 N N . LEU C 1 73 ? 8.840 30.208 143.668 1.00 16.25 51 LEU C N 1
ATOM 3098 C CA . LEU C 1 73 ? 9.507 28.958 144.030 1.00 17.34 51 LEU C CA 1
ATOM 3099 C C . LEU C 1 73 ? 10.778 28.731 143.222 1.00 18.47 51 LEU C C 1
ATOM 3100 O O . LEU C 1 73 ? 11.783 28.361 143.797 1.00 17.96 51 LEU C O 1
ATOM 3105 N N . CYS C 1 74 ? 10.733 28.998 141.914 1.00 17.99 52 CYS C N 1
ATOM 3106 C CA . CYS C 1 74 ? 11.847 28.567 141.067 1.00 19.54 52 CYS C CA 1
ATOM 3107 C C . CYS C 1 74 ? 13.108 29.366 141.457 1.00 18.58 52 CYS C C 1
ATOM 3108 O O . CYS C 1 74 ? 14.225 28.859 141.342 1.00 20.12 52 CYS C O 1
ATOM 3111 N N . ARG C 1 75 ? 12.900 30.576 141.971 1.00 16.84 53 ARG C N 1
ATOM 3112 C CA . ARG C 1 75 ? 14.012 31.427 142.447 1.00 17.51 53 ARG C CA 1
ATOM 3113 C C . ARG C 1 75 ? 14.748 30.884 143.663 1.00 19.15 53 ARG C C 1
ATOM 3114 O O . ARG C 1 75 ? 15.840 31.334 143.969 1.00 20.65 53 ARG C O 1
ATOM 3122 N N . ARG C 1 76 ? 14.175 29.879 144.309 1.00 19.62 54 ARG C N 1
ATOM 3123 C CA . ARG C 1 76 ? 14.768 29.266 145.487 1.00 20.40 54 ARG C CA 1
ATOM 3124 C C . ARG C 1 76 ? 15.338 27.873 145.231 1.00 20.77 54 ARG C C 1
ATOM 3125 O O . ARG C 1 76 ? 15.871 27.252 146.153 1.00 21.97 54 ARG C O 1
ATOM 3133 N N . ILE C 1 77 ? 15.226 27.386 144.003 1.00 19.69 55 ILE C N 1
ATOM 3134 C CA . ILE C 1 77 ? 15.593 26.010 143.692 1.00 21.57 55 ILE C CA 1
ATOM 3135 C C . ILE C 1 77 ? 17.006 26.034 143.126 1.00 24.75 55 ILE C C 1
ATOM 3136 O O . ILE C 1 77 ? 17.302 26.834 142.238 1.00 25.75 55 ILE C O 1
ATOM 3141 N N . LYS C 1 78 ? 17.876 25.200 143.677 1.00 25.54 56 LYS C N 1
ATOM 3142 C CA . LYS C 1 78 ? 19.274 25.171 143.256 1.00 28.29 56 LYS C CA 1
ATOM 3143 C C . LYS C 1 78 ? 19.520 24.320 142.014 1.00 29.04 56 LYS C C 1
ATOM 3144 O O . LYS C 1 78 ? 18.708 23.453 141.661 1.00 28.73 56 LYS C O 1
ATOM 3150 N N . GLY C 1 79 ? 20.655 24.566 141.354 1.00 31.84 57 GLY C N 1
ATOM 3151 C CA . GLY C 1 79 ? 21.129 23.705 140.270 1.00 32.66 57 GLY C CA 1
ATOM 3152 C C . GLY C 1 79 ? 20.667 24.148 138.893 1.00 34.05 57 GLY C C 1
ATOM 3153 O O . GLY C 1 79 ? 20.312 25.306 138.691 1.00 33.83 57 GLY C O 1
ATOM 3154 N N . HIS C 1 80 ? 20.686 23.220 137.945 1.00 33.75 58 HIS C N 1
ATOM 3155 C CA . HIS C 1 80 ? 20.357 23.527 136.572 1.00 37.35 58 HIS C CA 1
ATOM 3156 C C . HIS C 1 80 ? 18.845 23.371 136.414 1.00 35.15 58 HIS C C 1
ATOM 3157 O O . HIS C 1 80 ? 18.310 22.265 136.288 1.00 37.78 58 HIS C O 1
ATOM 3164 N N . VAL C 1 81 ? 18.159 24.496 136.486 1.00 31.73 59 VAL C N 1
ATOM 3165 C CA . VAL C 1 81 ? 16.702 24.488 136.500 1.00 28.52 59 VAL C CA 1
ATOM 3166 C C . VAL C 1 81 ? 16.201 25.084 135.197 1.00 27.16 59 VAL C C 1
ATOM 3167 O O . VAL C 1 81 ? 16.684 26.120 134.780 1.00 26.01 59 VAL C O 1
ATOM 3171 N N . GLU C 1 82 ? 15.227 24.426 134.567 1.00 25.08 60 GLU C N 1
ATOM 3172 C CA . GLU C 1 82 ? 14.494 24.997 133.450 1.00 25.56 60 GLU C CA 1
ATOM 3173 C C . GLU C 1 82 ? 13.028 25.094 133.881 1.00 22.36 60 GLU C C 1
ATOM 3174 O O . GLU C 1 82 ? 12.574 24.317 134.728 1.00 19.97 60 GLU C O 1
ATOM 3180 N N . ILE C 1 83 ? 12.290 26.047 133.321 1.00 22.84 61 ILE C N 1
ATOM 3181 C CA . ILE C 1 83 ? 10.880 26.162 133.663 1.00 22.53 61 ILE C CA 1
ATOM 3182 C C . ILE C 1 83 ? 10.076 26.014 132.365 1.00 21.78 61 ILE C C 1
ATOM 3183 O O . ILE C 1 83 ? 10.575 26.328 131.292 1.00 22.82 61 ILE C O 1
ATOM 3188 N N . ASP C 1 84 ? 8.851 25.508 132.461 1.00 19.65 62 ASP C N 1
ATOM 3189 C CA . ASP C 1 84 ? 7.976 25.436 131.296 1.00 21.17 62 ASP C CA 1
ATOM 3190 C C . ASP C 1 84 ? 6.535 25.464 131.796 1.00 20.63 62 ASP C C 1
ATOM 3191 O O . ASP C 1 84 ? 6.288 25.355 133.005 1.00 18.78 62 ASP C O 1
ATOM 3196 N N . PHE C 1 85 ? 5.595 25.620 130.869 1.00 19.77 63 PHE C N 1
ATOM 3197 C CA . PHE C 1 85 ? 4.187 25.762 131.211 1.00 20.32 63 PHE C CA 1
ATOM 3198 C C . PHE C 1 85 ? 3.323 24.985 130.238 1.00 20.60 63 PHE C C 1
ATOM 3199 O O . PHE C 1 85 ? 3.671 24.852 129.060 1.00 20.73 63 PHE C O 1
ATOM 3215 N N . SER C 1 87 ? -1.030 24.490 129.189 1.00 19.60 65 SER C N 1
ATOM 3216 C CA . SER C 1 87 ? -2.392 24.973 129.376 1.00 19.67 65 SER C CA 1
ATOM 3217 C C . SER C 1 87 ? -3.324 23.832 129.006 1.00 20.17 65 SER C C 1
ATOM 3218 O O . SER C 1 87 ? -3.227 23.284 127.926 1.00 18.86 65 SER C O 1
ATOM 3221 N N . VAL C 1 88 ? -4.203 23.451 129.925 1.00 22.33 66 VAL C N 1
ATOM 3222 C CA . VAL C 1 88 ? -5.118 22.349 129.666 1.00 25.91 66 VAL C CA 1
ATOM 3223 C C . VAL C 1 88 ? -6.545 22.771 130.034 1.00 28.31 66 VAL C C 1
ATOM 3224 O O . VAL C 1 88 ? -6.733 23.648 130.878 1.00 26.24 66 VAL C O 1
ATOM 3228 N N . SER C 1 89 ? -7.544 22.154 129.415 1.00 33.11 67 SER C N 1
ATOM 3229 C CA . SER C 1 89 ? -8.919 22.308 129.927 1.00 40.07 67 SER C CA 1
ATOM 3230 C C . SER C 1 89 ? -9.635 20.965 130.052 1.00 43.19 67 SER C C 1
ATOM 3231 O O . SER C 1 89 ? -9.360 20.023 129.292 1.00 42.25 67 SER C O 1
ATOM 3234 N N . SER C 1 98 ? -14.850 11.736 134.224 1.00 50.04 76 SER C N 1
ATOM 3235 C CA . SER C 1 98 ? -14.395 12.207 132.916 1.00 49.57 76 SER C CA 1
ATOM 3236 C C . SER C 1 98 ? -12.928 11.838 132.662 1.00 48.36 76 SER C C 1
ATOM 3237 O O . SER C 1 98 ? -12.076 11.951 133.555 1.00 46.08 76 SER C O 1
ATOM 3240 N N . ARG C 1 99 ? -12.646 11.402 131.436 1.00 46.69 77 ARG C N 1
ATOM 3241 C CA . ARG C 1 99 ? -11.294 11.011 131.045 1.00 45.53 77 ARG C CA 1
ATOM 3242 C C . ARG C 1 99 ? -10.714 11.927 129.967 1.00 41.28 77 ARG C C 1
ATOM 3243 O O . ARG C 1 99 ? -9.503 11.956 129.776 1.00 40.81 77 ARG C O 1
ATOM 3251 N N . ASP C 1 100 ? -11.576 12.679 129.282 1.00 40.44 78 ASP C N 1
ATOM 3252 C CA . ASP C 1 100 ? -11.129 13.700 128.320 1.00 38.95 78 ASP C CA 1
ATOM 3253 C C . ASP C 1 100 ? -10.330 14.836 128.970 1.00 38.05 78 ASP C C 1
ATOM 3254 O O . ASP C 1 100 ? -10.577 15.257 130.108 1.00 34.31 78 ASP C O 1
ATOM 3259 N N . VAL C 1 101 ? -9.355 15.318 128.219 1.00 36.60 79 VAL C N 1
ATOM 3260 C CA . VAL C 1 101 ? -8.581 16.483 128.586 1.00 34.57 79 VAL C CA 1
ATOM 3261 C C . VAL C 1 101 ? -8.264 17.092 127.224 1.00 32.18 79 VAL C C 1
ATOM 3262 O O . VAL C 1 101 ? -8.250 16.376 126.199 1.00 33.86 79 VAL C O 1
ATOM 3266 N N . LYS C 1 102 ? -8.100 18.400 127.160 1.00 27.50 80 LYS C N 1
ATOM 3267 C CA A LYS C 1 102 ? -7.588 19.012 125.937 0.50 27.97 80 LYS C CA 1
ATOM 3268 C CA B LYS C 1 102 ? -7.566 18.965 125.934 0.50 27.92 80 LYS C CA 1
ATOM 3269 C C . LYS C 1 102 ? -6.365 19.817 126.270 1.00 25.57 80 LYS C C 1
ATOM 3270 O O . LYS C 1 102 ? -6.393 20.619 127.212 1.00 25.31 80 LYS C O 1
ATOM 3281 N N . ILE C 1 103 ? -5.300 19.581 125.512 1.00 23.56 81 ILE C N 1
ATOM 3282 C CA . ILE C 1 103 ? -4.071 20.305 125.686 1.00 21.32 81 ILE C CA 1
ATOM 3283 C C . ILE C 1 103 ? -4.128 21.525 124.766 1.00 21.38 81 ILE C C 1
ATOM 3284 O O . ILE C 1 103 ? -4.049 21.396 123.537 1.00 20.71 81 ILE C O 1
ATOM 3289 N N . LEU C 1 104 ? -4.291 22.696 125.377 1.00 19.99 82 LEU C N 1
ATOM 3290 C CA . LEU C 1 104 ? -4.289 23.981 124.668 1.00 20.36 82 LEU C CA 1
ATOM 3291 C C . LEU C 1 104 ? -2.882 24.487 124.382 1.00 18.92 82 LEU C C 1
ATOM 3292 O O . LEU C 1 104 ? -2.657 25.152 123.372 1.00 19.26 82 LEU C O 1
ATOM 3297 N N . LYS C 1 105 ? -1.947 24.183 125.277 1.00 16.87 83 LYS C N 1
ATOM 3298 C CA . LYS C 1 105 ? -0.519 24.379 124.996 1.00 17.62 83 LYS C CA 1
ATOM 3299 C C . LYS C 1 105 ? 0.264 23.308 125.718 1.00 18.25 83 LYS C C 1
ATOM 3300 O O . LYS C 1 105 ? 0.153 23.160 126.923 1.00 19.42 83 LYS C O 1
ATOM 3306 N N . ASP C 1 106 ? 1.082 22.560 124.974 1.00 18.22 84 ASP C N 1
ATOM 3307 C CA . ASP C 1 106 ? 1.920 21.545 125.573 1.00 18.40 84 ASP C CA 1
ATOM 3308 C C . ASP C 1 106 ? 3.203 22.243 126.042 1.00 19.71 84 ASP C C 1
ATOM 3309 O O . ASP C 1 106 ? 3.430 23.413 125.738 1.00 20.79 84 ASP C O 1
ATOM 3314 N N . VAL C 1 107 ? 4.017 21.536 126.805 1.00 20.90 85 VAL C N 1
ATOM 3315 C CA . VAL C 1 107 ? 5.355 22.038 127.141 1.00 26.46 85 VAL C CA 1
ATOM 3316 C C . VAL C 1 107 ? 6.200 22.175 125.876 1.00 29.48 85 VAL C C 1
ATOM 3317 O O . VAL C 1 107 ? 5.998 21.422 124.917 1.00 29.86 85 VAL C O 1
ATOM 3321 N N . GLN C 1 108 ? 7.120 23.135 125.858 1.00 31.85 86 GLN C N 1
ATOM 3322 C CA . GLN C 1 108 ? 8.062 23.230 124.748 1.00 35.12 86 GLN C CA 1
ATOM 3323 C C . GLN C 1 108 ? 9.285 22.331 124.925 1.00 35.64 86 GLN C C 1
ATOM 3324 O O . GLN C 1 108 ? 9.868 21.865 123.945 1.00 34.62 86 GLN C O 1
ATOM 3330 N N . SER C 1 109 ? 9.630 22.052 126.176 1.00 33.50 87 SER C N 1
ATOM 3331 C CA . SER C 1 109 ? 10.851 21.324 126.522 1.00 37.07 87 SER C CA 1
ATOM 3332 C C . SER C 1 109 ? 10.677 19.823 126.366 1.00 38.41 87 SER C C 1
ATOM 3333 O O . SER C 1 109 ? 9.559 19.297 126.469 1.00 37.06 87 SER C O 1
ATOM 3336 N N . GLU C 1 110 ? 11.794 19.138 126.128 1.00 39.22 88 GLU C N 1
ATOM 3337 C CA . GLU C 1 110 ? 11.847 17.673 126.173 1.00 39.79 88 GLU C CA 1
ATOM 3338 C C . GLU C 1 110 ? 11.601 17.146 127.590 1.00 36.56 88 GLU C C 1
ATOM 3339 O O . GLU C 1 110 ? 11.966 17.792 128.582 1.00 38.61 88 GLU C O 1
ATOM 3345 N N . ILE C 1 111 ? 10.986 15.971 127.680 1.00 32.74 89 ILE C N 1
ATOM 3346 C CA . ILE C 1 111 ? 10.619 15.361 128.957 1.00 33.35 89 ILE C CA 1
ATOM 3347 C C . ILE C 1 111 ? 11.369 14.051 129.171 1.00 33.18 89 ILE C C 1
ATOM 3348 O O . ILE C 1 111 ? 11.775 13.747 130.293 1.00 32.72 89 ILE C O 1
ATOM 3353 N N . GLN C 1 112 ? 11.554 13.280 128.096 1.00 34.34 90 GLN C N 1
ATOM 3354 C CA . GLN C 1 112 ? 12.182 11.956 128.190 1.00 35.76 90 GLN C CA 1
ATOM 3355 C C . GLN C 1 112 ? 13.544 12.007 128.862 1.00 34.28 90 GLN C C 1
ATOM 3356 O O . GLN C 1 112 ? 14.405 12.817 128.510 1.00 34.49 90 GLN C O 1
ATOM 3362 N N . GLY C 1 113 ? 13.701 11.148 129.857 1.00 34.24 91 GLY C N 1
ATOM 3363 C CA . GLY C 1 113 ? 14.952 11.034 130.606 1.00 35.17 91 GLY C CA 1
ATOM 3364 C C . GLY C 1 113 ? 15.303 12.198 131.520 1.00 36.37 91 GLY C C 1
ATOM 3365 O O . GLY C 1 113 ? 16.415 12.253 132.037 1.00 38.31 91 GLY C O 1
ATOM 3366 N N . ARG C 1 114 ? 14.366 13.121 131.739 1.00 33.81 92 ARG C N 1
ATOM 3367 C CA . ARG C 1 114 ? 14.601 14.262 132.632 1.00 33.91 92 ARG C CA 1
ATOM 3368 C C . ARG C 1 114 ? 13.829 14.160 133.948 1.00 30.36 92 ARG C C 1
ATOM 3369 O O . ARG C 1 114 ? 12.818 13.461 134.043 1.00 29.84 92 ARG C O 1
ATOM 3377 N N . ASP C 1 115 ? 14.326 14.845 134.976 1.00 28.45 93 ASP C N 1
ATOM 3378 C CA . ASP C 1 115 ? 13.596 14.969 136.234 1.00 28.30 93 ASP C CA 1
ATOM 3379 C C . ASP C 1 115 ? 12.571 16.096 136.086 1.00 26.02 93 ASP C C 1
ATOM 3380 O O . ASP C 1 115 ? 12.922 17.220 135.737 1.00 26.47 93 ASP C O 1
ATOM 3385 N N . VAL C 1 116 ? 11.301 15.775 136.308 1.00 23.73 94 VAL C N 1
ATOM 3386 C CA . VAL C 1 116 ? 10.237 16.749 136.074 1.00 22.22 94 VAL C CA 1
ATOM 3387 C C . VAL C 1 116 ? 9.430 16.933 137.352 1.00 21.43 94 VAL C C 1
ATOM 3388 O O . VAL C 1 116 ? 9.046 15.952 137.979 1.00 20.25 94 VAL C O 1
ATOM 3392 N N . LEU C 1 117 ? 9.188 18.197 137.713 1.00 21.55 95 LEU C N 1
ATOM 3393 C CA . LEU C 1 117 ? 8.413 18.578 138.887 1.00 20.84 95 LEU C CA 1
ATOM 3394 C C . LEU C 1 117 ? 7.222 19.416 138.418 1.00 20.57 95 LEU C C 1
ATOM 3395 O O . LEU C 1 117 ? 7.408 20.510 137.893 1.00 20.52 95 LEU C O 1
ATOM 3400 N N . ILE C 1 118 ? 6.011 18.909 138.640 1.00 21.45 96 ILE C N 1
ATOM 3401 C CA . ILE C 1 118 ? 4.796 19.657 138.287 1.00 20.71 96 ILE C CA 1
ATOM 3402 C C . ILE C 1 118 ? 4.500 20.582 139.448 1.00 20.27 96 ILE C C 1
ATOM 3403 O O . ILE C 1 118 ? 4.492 20.138 140.596 1.00 20.70 96 ILE C O 1
ATOM 3408 N N . VAL C 1 119 ? 4.289 21.862 139.142 1.00 18.98 97 VAL C N 1
ATOM 3409 C CA . VAL C 1 119 ? 4.109 22.879 140.166 1.00 19.93 97 VAL C CA 1
ATOM 3410 C C . VAL C 1 119 ? 2.689 23.425 140.052 1.00 20.48 97 VAL C C 1
ATOM 3411 O O . VAL C 1 119 ? 2.319 23.924 138.994 1.00 19.98 97 VAL C O 1
ATOM 3415 N N . GLU C 1 120 ? 1.898 23.315 141.128 1.00 20.42 98 GLU C N 1
ATOM 3416 C CA . GLU C 1 120 ? 0.456 23.649 141.085 1.00 22.87 98 GLU C CA 1
ATOM 3417 C C . GLU C 1 120 ? 0.114 24.539 142.280 1.00 20.98 98 GLU C C 1
ATOM 3418 O O . GLU C 1 120 ? 0.637 24.316 143.349 1.00 20.24 98 GLU C O 1
ATOM 3424 N N . ASP C 1 121 ? -0.773 25.529 142.112 1.00 21.01 99 ASP C N 1
ATOM 3425 C CA . ASP C 1 121 ? -1.208 26.342 143.254 1.00 23.10 99 ASP C CA 1
ATOM 3426 C C . ASP C 1 121 ? -2.090 25.559 144.252 1.00 23.03 99 ASP C C 1
ATOM 3427 O O . ASP C 1 121 ? -1.903 25.664 145.460 1.00 23.26 99 ASP C O 1
ATOM 3432 N N . LEU C 1 122 ? -3.038 24.779 143.731 1.00 22.11 100 LEU C N 1
ATOM 3433 C CA . LEU C 1 122 ? -4.022 24.110 144.588 1.00 23.32 100 LEU C CA 1
ATOM 3434 C C . LEU C 1 122 ? -4.471 22.806 143.992 1.00 24.47 100 LEU C C 1
ATOM 3435 O O . LEU C 1 122 ? -4.825 22.768 142.827 1.00 24.28 100 LEU C O 1
ATOM 3440 N N . ILE C 1 123 ? -4.485 21.756 144.814 1.00 22.87 101 ILE C N 1
ATOM 3441 C CA . ILE C 1 123 ? -5.067 20.484 144.429 1.00 24.52 101 ILE C CA 1
ATOM 3442 C C . ILE C 1 123 ? -6.312 20.258 145.273 1.00 23.50 101 ILE C C 1
ATOM 3443 O O . ILE C 1 123 ? -6.247 20.261 146.504 1.00 22.19 101 ILE C O 1
ATOM 3448 N N . ASP C 1 124 ? -7.451 20.115 144.611 1.00 24.43 102 ASP C N 1
ATOM 3449 C CA . ASP C 1 124 ? -8.669 19.763 145.317 1.00 26.24 102 ASP C CA 1
ATOM 3450 C C . ASP C 1 124 ? -9.156 18.387 144.855 1.00 26.56 102 ASP C C 1
ATOM 3451 O O . ASP C 1 124 ? -8.793 17.385 145.465 1.00 27.51 102 ASP C O 1
ATOM 3456 N N . SER C 1 125 ? -9.919 18.319 143.767 1.00 28.03 103 SER C N 1
ATOM 3457 C CA . SER C 1 125 ? -10.352 17.012 143.242 1.00 28.04 103 SER C CA 1
ATOM 3458 C C . SER C 1 125 ? -9.163 16.152 142.742 1.00 27.34 103 SER C C 1
ATOM 3459 O O . SER C 1 125 ? -9.159 14.925 142.905 1.00 26.34 103 SER C O 1
ATOM 3462 N N . GLY C 1 126 ? -8.163 16.810 142.144 1.00 27.02 104 GLY C N 1
ATOM 3463 C CA . GLY C 1 126 ? -7.036 16.124 141.512 1.00 25.90 104 GLY C CA 1
ATOM 3464 C C . GLY C 1 126 ? -7.317 15.622 140.094 1.00 27.31 104 GLY C C 1
ATOM 3465 O O . GLY C 1 126 ? -6.416 15.074 139.465 1.00 27.40 104 GLY C O 1
ATOM 3466 N N . ASN C 1 127 ? -8.549 15.818 139.596 1.00 27.29 105 ASN C N 1
ATOM 3467 C CA . ASN C 1 127 ? -9.013 15.207 138.338 1.00 29.01 105 ASN C CA 1
ATOM 3468 C C . ASN C 1 127 ? -8.147 15.590 137.140 1.00 28.36 105 ASN C C 1
ATOM 3469 O O . ASN C 1 127 ? -7.704 14.728 136.375 1.00 28.44 105 ASN C O 1
ATOM 3474 N N . THR C 1 128 ? -7.913 16.888 136.998 1.00 27.65 106 THR C N 1
ATOM 3475 C CA . THR C 1 128 ? -7.131 17.434 135.894 1.00 28.95 106 THR C CA 1
ATOM 3476 C C . THR C 1 128 ? -5.655 17.042 135.998 1.00 26.17 106 THR C C 1
ATOM 3477 O O . THR C 1 128 ? -5.024 16.647 135.006 1.00 26.10 106 THR C O 1
ATOM 3481 N N . LEU C 1 129 ? -5.109 17.156 137.204 1.00 25.91 107 LEU C N 1
ATOM 3482 C CA . LEU C 1 129 ? -3.717 16.816 137.467 1.00 27.39 107 LEU C CA 1
ATOM 3483 C C . LEU C 1 129 ? -3.398 15.369 137.133 1.00 26.06 107 LEU C C 1
ATOM 3484 O O . LEU C 1 129 ? -2.377 15.075 136.513 1.00 27.21 107 LEU C O 1
ATOM 3489 N N . ASN C 1 130 ? -4.281 14.465 137.542 1.00 23.45 108 ASN C N 1
ATOM 3490 C CA . ASN C 1 130 ? -4.142 13.053 137.214 1.00 24.09 108 ASN C CA 1
ATOM 3491 C C . ASN C 1 130 ? -4.071 12.793 135.713 1.00 24.27 108 ASN C C 1
ATOM 3492 O O . ASN C 1 130 ? -3.280 11.957 135.254 1.00 25.15 108 ASN C O 1
ATOM 3497 N N . LYS C 1 131 ? -4.910 13.489 134.949 1.00 24.09 109 LYS C N 1
ATOM 3498 C CA . LYS C 1 131 ? -4.889 13.351 133.480 1.00 25.22 109 LYS C CA 1
ATOM 3499 C C . LYS C 1 131 ? -3.565 13.866 132.894 1.00 24.04 109 LYS C C 1
ATOM 3500 O O . LYS C 1 131 ? -2.959 13.223 132.001 1.00 23.82 109 LYS C O 1
ATOM 3506 N N . VAL C 1 132 ? -3.089 14.991 133.426 1.00 22.04 110 VAL C N 1
ATOM 3507 C CA . VAL C 1 132 ? -1.827 15.587 132.986 1.00 22.15 110 VAL C CA 1
ATOM 3508 C C . VAL C 1 132 ? -0.624 14.698 133.346 1.00 21.98 110 VAL C C 1
ATOM 3509 O O . VAL C 1 132 ? 0.253 14.413 132.515 1.00 21.63 110 VAL C O 1
ATOM 3513 N N . ARG C 1 133 ? -0.618 14.223 134.580 1.00 21.40 111 ARG C N 1
ATOM 3514 C CA . ARG C 1 133 ? 0.411 13.317 135.030 1.00 24.28 111 ARG C CA 1
ATOM 3515 C C . ARG C 1 133 ? 0.490 12.084 134.106 1.00 23.69 111 ARG C C 1
ATOM 3516 O O . ARG C 1 133 ? 1.577 11.709 133.663 1.00 23.34 111 ARG C O 1
ATOM 3524 N N . ASP C 1 134 ? -0.660 11.485 133.787 1.00 24.54 112 ASP C N 1
ATOM 3525 C CA . ASP C 1 134 ? -0.719 10.282 132.938 1.00 26.33 112 ASP C CA 1
ATOM 3526 C C . ASP C 1 134 ? -0.144 10.529 131.539 1.00 26.15 112 ASP C C 1
ATOM 3527 O O . ASP C 1 134 ? 0.565 9.688 130.997 1.00 26.04 112 ASP C O 1
ATOM 3540 N N . LEU C 1 136 ? 2.003 12.968 130.679 1.00 24.99 114 LEU C N 1
ATOM 3541 C CA . LEU C 1 136 ? 3.448 13.171 130.833 1.00 25.05 114 LEU C CA 1
ATOM 3542 C C . LEU C 1 136 ? 4.219 11.873 131.100 1.00 25.04 114 LEU C C 1
ATOM 3543 O O . LEU C 1 136 ? 5.325 11.714 130.615 1.00 25.05 114 LEU C O 1
ATOM 3548 N N . LEU C 1 137 ? 3.637 10.962 131.873 1.00 24.15 115 LEU C N 1
ATOM 3549 C CA . LEU C 1 137 ? 4.282 9.661 132.106 1.00 26.36 115 LEU C CA 1
ATOM 3550 C C . LEU C 1 137 ? 4.572 8.905 130.805 1.00 26.61 115 LEU C C 1
ATOM 3551 O O . LEU C 1 137 ? 5.571 8.191 130.711 1.00 26.10 115 LEU C O 1
ATOM 3556 N N . LEU C 1 138 ? 3.733 9.098 129.781 1.00 25.47 116 LEU C N 1
ATOM 3557 C CA . LEU C 1 138 ? 3.969 8.431 128.487 1.00 28.06 116 LEU C CA 1
ATOM 3558 C C . LEU C 1 138 ? 5.285 8.835 127.841 1.00 29.25 116 LEU C C 1
ATOM 3559 O O . LEU C 1 138 ? 5.837 8.092 127.031 1.00 31.18 116 LEU C O 1
ATOM 3564 N N . ARG C 1 139 ? 5.779 10.009 128.208 1.00 27.72 117 ARG C N 1
ATOM 3565 C CA . ARG C 1 139 ? 6.982 10.562 127.610 1.00 29.10 117 ARG C CA 1
ATOM 3566 C C . ARG C 1 139 ? 8.238 10.082 128.315 1.00 29.98 117 ARG C C 1
ATOM 3567 O O . ARG C 1 139 ? 9.328 10.493 127.953 1.00 31.77 117 ARG C O 1
ATOM 3575 N N . GLU C 1 140 ? 8.056 9.210 129.305 1.00 31.17 118 GLU C N 1
ATOM 3576 C CA . GLU C 1 140 ? 9.141 8.538 130.034 1.00 33.13 118 GLU C CA 1
ATOM 3577 C C . GLU C 1 140 ? 10.171 9.507 130.635 1.00 31.91 118 GLU C C 1
ATOM 3578 O O . GLU C 1 140 ? 11.378 9.394 130.360 1.00 31.23 118 GLU C O 1
ATOM 3584 N N . PRO C 1 141 ? 9.698 10.462 131.471 1.00 29.55 119 PRO C N 1
ATOM 3585 C CA . PRO C 1 141 ? 10.656 11.242 132.254 1.00 29.19 119 PRO C CA 1
ATOM 3586 C C . PRO C 1 141 ? 11.464 10.303 133.149 1.00 30.28 119 PRO C C 1
ATOM 3587 O O . PRO C 1 141 ? 10.992 9.203 133.485 1.00 31.61 119 PRO C O 1
ATOM 3591 N N . LYS C 1 142 ? 12.672 10.727 133.512 1.00 29.97 120 LYS C N 1
ATOM 3592 C CA . LYS C 1 142 ? 13.515 9.968 134.445 1.00 32.82 120 LYS C CA 1
ATOM 3593 C C . LYS C 1 142 ? 12.765 9.884 135.770 1.00 30.35 120 LYS C C 1
ATOM 3594 O O . LYS C 1 142 ? 12.719 8.839 136.392 1.00 28.78 120 LYS C O 1
ATOM 3600 N N . SER C 1 143 ? 12.146 10.996 136.169 1.00 29.96 121 SER C N 1
ATOM 3601 C CA . SER C 1 143 ? 11.245 11.022 137.318 1.00 30.98 121 SER C CA 1
ATOM 3602 C C . SER C 1 143 ? 10.152 12.095 137.138 1.00 28.54 121 SER C C 1
ATOM 3603 O O . SER C 1 143 ? 10.364 13.105 136.461 1.00 26.37 121 SER C O 1
ATOM 3606 N N . LEU C 1 144 ? 9.002 11.867 137.757 1.00 28.05 122 LEU C N 1
ATOM 3607 C CA . LEU C 1 144 ? 7.902 12.835 137.741 1.00 27.24 122 LEU C CA 1
ATOM 3608 C C . LEU C 1 144 ? 7.384 13.004 139.144 1.00 27.14 122 LEU C C 1
ATOM 3609 O O . LEU C 1 144 ? 7.070 12.012 139.832 1.00 30.16 122 LEU C O 1
ATOM 3614 N N . ALA C 1 145 ? 7.352 14.250 139.594 1.00 24.61 123 ALA C N 1
ATOM 3615 C CA . ALA C 1 145 ? 6.873 14.577 140.940 1.00 25.42 123 ALA C CA 1
ATOM 3616 C C . ALA C 1 145 ? 5.925 15.776 140.903 1.00 25.73 123 ALA C C 1
ATOM 3617 O O . ALA C 1 145 ? 5.922 16.535 139.945 1.00 25.44 123 ALA C O 1
ATOM 3619 N N . LEU C 1 146 ? 5.132 15.936 141.963 1.00 26.42 124 LEU C N 1
ATOM 3620 C CA . LEU C 1 146 ? 4.148 17.015 142.048 1.00 25.01 124 LEU C CA 1
ATOM 3621 C C . LEU C 1 146 ? 4.311 17.837 143.330 1.00 23.95 124 LEU C C 1
ATOM 3622 O O . LEU C 1 146 ? 4.398 17.279 144.415 1.00 25.49 124 LEU C O 1
ATOM 3627 N N . CYS C 1 147 ? 4.329 19.163 143.199 1.00 23.49 125 CYS C N 1
ATOM 3628 C CA . CYS C 1 147 ? 4.393 20.064 144.345 1.00 23.41 125 CYS C CA 1
ATOM 3629 C C . CYS C 1 147 ? 3.155 20.966 144.290 1.00 23.36 125 CYS C C 1
ATOM 3630 O O . CYS C 1 147 ? 2.873 21.537 143.231 1.00 23.40 125 CYS C O 1
ATOM 3633 N N . THR C 1 148 ? 2.398 21.061 145.380 1.00 22.52 126 THR C N 1
ATOM 3634 C CA . THR C 1 148 ? 1.292 22.027 145.446 1.00 22.26 126 THR C CA 1
ATOM 3635 C C . THR C 1 148 ? 1.429 22.947 146.652 1.00 21.94 126 THR C C 1
ATOM 3636 O O . THR C 1 148 ? 1.784 22.497 147.741 1.00 22.42 126 THR C O 1
ATOM 3640 N N . LEU C 1 149 ? 1.158 24.232 146.446 1.00 20.75 127 LEU C N 1
ATOM 3641 C CA . LEU C 1 149 ? 1.180 25.164 147.556 1.00 20.64 127 LEU C CA 1
ATOM 3642 C C . LEU C 1 149 ? 0.076 24.813 148.570 1.00 20.59 127 LEU C C 1
ATOM 3643 O O . LEU C 1 149 ? 0.304 24.797 149.786 1.00 20.95 127 LEU C O 1
ATOM 3648 N N . LEU C 1 150 ? -1.128 24.584 148.051 1.00 21.31 128 LEU C N 1
ATOM 3649 C CA . LEU C 1 150 ? -2.297 24.269 148.871 1.00 22.21 128 LEU C CA 1
ATOM 3650 C C . LEU C 1 150 ? -2.916 22.932 148.488 1.00 22.65 128 LEU C C 1
ATOM 3651 O O . LEU C 1 150 ? -3.005 22.590 147.308 1.00 20.44 128 LEU C O 1
ATOM 3656 N N . ASP C 1 151 ? -3.377 22.198 149.501 1.00 22.90 129 ASP C N 1
ATOM 3657 C CA . ASP C 1 151 ? -4.001 20.907 149.293 1.00 25.06 129 ASP C CA 1
ATOM 3658 C C . ASP C 1 151 ? -5.283 20.918 150.107 1.00 25.17 129 ASP C C 1
ATOM 3659 O O . ASP C 1 151 ? -5.262 21.274 151.284 1.00 24.13 129 ASP C O 1
ATOM 3664 N N . LYS C 1 152 ? -6.390 20.576 149.449 1.00 25.07 130 LYS C N 1
ATOM 3665 C CA . LYS C 1 152 ? -7.681 20.338 150.096 1.00 26.69 130 LYS C CA 1
ATOM 3666 C C . LYS C 1 152 ? -7.979 18.824 150.061 1.00 26.67 130 LYS C C 1
ATOM 3667 O O . LYS C 1 152 ? -8.685 18.353 149.163 1.00 26.36 130 LYS C O 1
ATOM 3673 N N . PRO C 1 153 ? -7.430 18.053 151.023 1.00 28.99 131 PRO C N 1
ATOM 3674 C CA . PRO C 1 153 ? -7.531 16.583 150.928 1.00 30.80 131 PRO C CA 1
ATOM 3675 C C . PRO C 1 153 ? -8.967 16.043 150.989 1.00 32.82 131 PRO C C 1
ATOM 3676 O O . PRO C 1 153 ? -9.238 15.006 150.396 1.00 33.59 131 PRO C O 1
ATOM 3680 N N . GLU C 1 154 ? -9.870 16.765 151.655 1.00 34.45 132 GLU C N 1
ATOM 3681 C CA . GLU C 1 154 ? -11.292 16.359 151.768 1.00 36.40 132 GLU C CA 1
ATOM 3682 C C . GLU C 1 154 ? -11.989 16.364 150.400 1.00 35.21 132 GLU C C 1
ATOM 3683 O O . GLU C 1 154 ? -13.003 15.693 150.211 1.00 35.85 132 GLU C O 1
ATOM 3689 N N . ARG C 1 155 ? -11.439 17.122 149.453 1.00 32.45 133 ARG C N 1
ATOM 3690 C CA . ARG C 1 155 ? -12.021 17.243 148.113 1.00 32.56 133 ARG C CA 1
ATOM 3691 C C . ARG C 1 155 ? -11.540 16.172 147.118 1.00 32.22 133 ARG C C 1
ATOM 3692 O O . ARG C 1 155 ? -12.017 16.130 145.979 1.00 33.16 133 ARG C O 1
ATOM 3700 N N . ARG C 1 156 ? -10.619 15.309 147.542 1.00 32.23 134 ARG C N 1
ATOM 3701 C CA . ARG C 1 156 ? -9.944 14.408 146.595 1.00 32.80 134 ARG C CA 1
ATOM 3702 C C . ARG C 1 156 ? -10.877 13.403 145.937 1.00 34.28 134 ARG C C 1
ATOM 3703 O O . ARG C 1 156 ? -11.579 12.660 146.618 1.00 34.90 134 ARG C O 1
ATOM 3711 N N . GLU C 1 157 ? -10.887 13.397 144.604 1.00 34.38 135 GLU C N 1
ATOM 3712 C CA . GLU C 1 157 ? -11.725 12.472 143.845 1.00 37.30 135 GLU C CA 1
ATOM 3713 C C . GLU C 1 157 ? -10.952 11.346 143.149 1.00 36.41 135 GLU C C 1
ATOM 3714 O O . GLU C 1 157 ? -11.526 10.324 142.804 1.00 37.59 135 GLU C O 1
ATOM 3720 N N . VAL C 1 158 ? -9.653 11.537 142.960 1.00 34.00 136 VAL C N 1
ATOM 3721 C CA . VAL C 1 158 ? -8.776 10.524 142.376 1.00 35.23 136 VAL C CA 1
ATOM 3722 C C . VAL C 1 158 ? -7.452 10.479 143.152 1.00 38.30 136 VAL C C 1
ATOM 3723 O O . VAL C 1 158 ? -6.956 11.521 143.589 1.00 37.26 136 VAL C O 1
ATOM 3727 N N . ASP C 1 159 ? -6.889 9.284 143.316 1.00 41.82 137 ASP C N 1
ATOM 3728 C CA . ASP C 1 159 ? -5.632 9.096 144.054 1.00 49.96 137 ASP C CA 1
ATOM 3729 C C . ASP C 1 159 ? -4.384 9.556 143.269 1.00 49.90 137 ASP C C 1
ATOM 3730 O O . ASP C 1 159 ? -3.675 8.736 142.683 1.00 54.16 137 ASP C O 1
ATOM 3735 N N . VAL C 1 160 ? -4.116 10.859 143.261 1.00 43.85 138 VAL C N 1
ATOM 3736 C CA . VAL C 1 160 ? -2.902 11.376 142.621 1.00 39.67 138 VAL C CA 1
ATOM 3737 C C . VAL C 1 160 ? -1.772 11.510 143.670 1.00 36.63 138 VAL C C 1
ATOM 3738 O O . VAL C 1 160 ? -1.996 12.027 144.773 1.00 35.17 138 VAL C O 1
ATOM 3742 N N . PRO C 1 161 ? -0.565 10.998 143.359 1.00 35.84 139 PRO C N 1
ATOM 3743 C CA . PRO C 1 161 ? 0.515 11.133 144.345 1.00 36.33 139 PRO C CA 1
ATOM 3744 C C . PRO C 1 161 ? 1.078 12.564 144.387 1.00 34.57 139 PRO C C 1
ATOM 3745 O O . PRO C 1 161 ? 1.467 13.108 143.349 1.00 35.11 139 PRO C O 1
ATOM 3749 N N . VAL C 1 162 ? 1.071 13.160 145.574 1.00 32.52 140 VAL C N 1
ATOM 3750 C CA . VAL C 1 162 ? 1.538 14.525 145.790 1.00 31.18 140 VAL C CA 1
ATOM 3751 C C . VAL C 1 162 ? 2.803 14.442 146.640 1.00 31.49 140 VAL C C 1
ATOM 3752 O O . VAL C 1 162 ? 2.769 13.911 147.756 1.00 33.22 140 VAL C O 1
ATOM 3756 N N . ASP C 1 163 ? 3.917 14.937 146.107 1.00 28.08 141 ASP C N 1
ATOM 3757 C CA . ASP C 1 163 ? 5.227 14.797 146.757 1.00 28.89 141 ASP C CA 1
ATOM 3758 C C . ASP C 1 163 ? 5.562 15.910 147.750 1.00 26.83 141 ASP C C 1
ATOM 3759 O O . ASP C 1 163 ? 6.266 15.682 148.739 1.00 25.28 141 ASP C O 1
ATOM 3764 N N . PHE C 1 164 ? 5.089 17.119 147.469 1.00 25.82 142 PHE C N 1
ATOM 3765 C CA . PHE C 1 164 ? 5.407 18.292 148.293 1.00 25.76 142 PHE C CA 1
ATOM 3766 C C . PHE C 1 164 ? 4.155 19.140 148.477 1.00 26.08 142 PHE C C 1
ATOM 3767 O O . PHE C 1 164 ? 3.534 19.543 147.486 1.00 25.15 142 PHE C O 1
ATOM 3775 N N . ILE C 1 165 ? 3.799 19.430 149.730 1.00 25.21 143 ILE C N 1
ATOM 3776 C CA . ILE C 1 165 ? 2.590 20.216 150.040 1.00 25.57 143 ILE C CA 1
ATOM 3777 C C . ILE C 1 165 ? 2.966 21.367 150.961 1.00 24.49 143 ILE C C 1
ATOM 3778 O O . ILE C 1 165 ? 3.638 21.149 151.962 1.00 25.01 143 ILE C O 1
ATOM 3783 N N . GLY C 1 166 ? 2.540 22.579 150.613 1.00 23.10 144 GLY C N 1
ATOM 3784 C CA . GLY C 1 166 ? 2.739 23.751 151.468 1.00 23.62 144 GLY C CA 1
ATOM 3785 C C . GLY C 1 166 ? 1.806 23.765 152.668 1.00 24.41 144 GLY C C 1
ATOM 3786 O O . GLY C 1 166 ? 2.240 23.584 153.818 1.00 26.80 144 GLY C O 1
ATOM 3787 N N . PHE C 1 167 ? 0.524 23.954 152.393 1.00 21.14 145 PHE C N 1
ATOM 3788 C CA . PHE C 1 167 ? -0.479 24.127 153.426 1.00 22.61 145 PHE C CA 1
ATOM 3789 C C . PHE C 1 167 ? -1.611 23.137 153.149 1.00 24.28 145 PHE C C 1
ATOM 3790 O O . PHE C 1 167 ? -2.035 22.985 152.010 1.00 24.44 145 PHE C O 1
ATOM 3798 N N . THR C 1 168 ? -2.075 22.461 154.188 1.00 25.71 146 THR C N 1
ATOM 3799 C CA . THR C 1 168 ? -3.250 21.608 154.078 1.00 26.57 146 THR C CA 1
ATOM 3800 C C . THR C 1 168 ? -4.422 22.351 154.681 1.00 26.52 146 THR C C 1
ATOM 3801 O O . THR C 1 168 ? -4.385 22.726 155.857 1.00 27.51 146 THR C O 1
ATOM 3805 N N . ILE C 1 169 ? -5.474 22.536 153.886 1.00 26.48 147 ILE C N 1
ATOM 3806 C CA . ILE C 1 169 ? -6.557 23.445 154.262 1.00 27.77 147 ILE C CA 1
ATOM 3807 C C . ILE C 1 169 ? -7.937 22.798 154.141 1.00 29.56 147 ILE C C 1
ATOM 3808 O O . ILE C 1 169 ? -8.115 21.864 153.356 1.00 29.32 147 ILE C O 1
ATOM 3813 N N . PRO C 1 170 ? -8.922 23.280 154.936 1.00 32.58 148 PRO C N 1
ATOM 3814 C CA . PRO C 1 170 ? -10.299 22.830 154.731 1.00 33.02 148 PRO C CA 1
ATOM 3815 C C . PRO C 1 170 ? -10.824 23.376 153.404 1.00 32.86 148 PRO C C 1
ATOM 3816 O O . PRO C 1 170 ? -10.140 24.200 152.753 1.00 32.03 148 PRO C O 1
ATOM 3820 N N . ASP C 1 171 ? -12.011 22.930 153.005 1.00 32.86 149 ASP C N 1
ATOM 3821 C CA . ASP C 1 171 ? -12.606 23.364 151.745 1.00 34.99 149 ASP C CA 1
ATOM 3822 C C . ASP C 1 171 ? -13.168 24.788 151.819 1.00 36.62 149 ASP C C 1
ATOM 3823 O O . ASP C 1 171 ? -14.377 24.994 151.711 1.00 38.74 149 ASP C O 1
ATOM 3828 N N . GLU C 1 172 ? -12.290 25.769 151.998 1.00 35.43 150 GLU C N 1
ATOM 3829 C CA . GLU C 1 172 ? -12.709 27.168 152.072 1.00 37.04 150 GLU C CA 1
ATOM 3830 C C . GLU C 1 172 ? -12.794 27.792 150.683 1.00 33.62 150 GLU C C 1
ATOM 3831 O O . GLU C 1 172 ? -12.097 27.367 149.770 1.00 31.32 150 GLU C O 1
ATOM 3837 N N . PHE C 1 173 ? -13.636 28.816 150.546 1.00 32.80 151 PHE C N 1
ATOM 3838 C CA . PHE C 1 173 ? -13.768 29.571 149.309 1.00 33.53 151 PHE C CA 1
ATOM 3839 C C . PHE C 1 173 ? -12.638 30.602 149.285 1.00 30.90 151 PHE C C 1
ATOM 3840 O O . PHE C 1 173 ? -12.729 31.641 149.929 1.00 30.93 151 PHE C O 1
ATOM 3848 N N . ILE C 1 174 ? -11.583 30.290 148.537 1.00 30.12 152 ILE C N 1
ATOM 3849 C CA . ILE C 1 174 ? -10.329 31.058 148.589 1.00 28.78 152 ILE C CA 1
ATOM 3850 C C . ILE C 1 174 ? -9.863 31.586 147.222 1.00 26.60 152 ILE C C 1
ATOM 3851 O O . ILE C 1 174 ? -10.132 30.968 146.168 1.00 26.12 152 ILE C O 1
ATOM 3856 N N . VAL C 1 175 ? -9.157 32.720 147.266 1.00 24.78 153 VAL C N 1
ATOM 3857 C CA . VAL C 1 175 ? -8.574 33.373 146.082 1.00 23.21 153 VAL C CA 1
ATOM 3858 C C . VAL C 1 175 ? -7.188 33.912 146.440 1.00 22.45 153 VAL C C 1
ATOM 3859 O O . VAL C 1 175 ? -6.794 33.894 147.605 1.00 24.05 153 VAL C O 1
ATOM 3863 N N . GLY C 1 176 ? -6.456 34.407 145.445 1.00 19.83 154 GLY C N 1
ATOM 3864 C CA . GLY C 1 176 ? -5.162 35.039 145.703 1.00 17.93 154 GLY C CA 1
ATOM 3865 C C . GLY C 1 176 ? -3.970 34.181 145.318 1.00 16.73 154 GLY C C 1
ATOM 3866 O O . GLY C 1 176 ? -4.085 32.963 145.158 1.00 16.36 154 GLY C O 1
ATOM 3867 N N . TYR C 1 177 ? -2.814 34.842 145.179 1.00 16.99 155 TYR C N 1
ATOM 3868 C CA . TYR C 1 177 ? -1.546 34.176 144.883 1.00 16.77 155 TYR C CA 1
ATOM 3869 C C . TYR C 1 177 ? -1.728 33.213 143.704 1.00 17.06 155 TYR C C 1
ATOM 3870 O O . TYR C 1 177 ? -1.352 32.048 143.767 1.00 17.80 155 TYR C O 1
ATOM 3879 N N . GLY C 1 178 ? -2.375 33.713 142.643 1.00 17.71 156 GLY C N 1
ATOM 3880 C CA . GLY C 1 178 ? -2.620 32.959 141.420 1.00 19.28 156 GLY C CA 1
ATOM 3881 C C . GLY C 1 178 ? -4.016 32.374 141.255 1.00 20.89 156 GLY C C 1
ATOM 3882 O O . GLY C 1 178 ? -4.469 32.150 140.136 1.00 21.59 156 GLY C O 1
ATOM 3883 N N . ILE C 1 179 ? -4.699 32.131 142.377 1.00 21.67 157 ILE C N 1
ATOM 3884 C CA . ILE C 1 179 ? -6.047 31.571 142.380 1.00 22.12 157 ILE C CA 1
ATOM 3885 C C . ILE C 1 179 ? -7.094 32.654 142.157 1.00 21.09 157 ILE C C 1
ATOM 3886 O O . ILE C 1 179 ? -7.109 33.667 142.870 1.00 20.93 157 ILE C O 1
ATOM 3891 N N . ASP C 1 180 ? -7.979 32.424 141.182 1.00 22.10 158 ASP C N 1
ATOM 3892 C CA . ASP C 1 180 ? -9.002 33.404 140.822 1.00 24.41 158 ASP C CA 1
ATOM 3893 C C . ASP C 1 180 ? -10.399 33.074 141.363 1.00 25.43 158 ASP C C 1
ATOM 3894 O O . ASP C 1 180 ? -10.698 31.921 141.671 1.00 26.48 158 ASP C O 1
ATOM 3899 N N . TYR C 1 181 ? -11.231 34.103 141.465 1.00 25.72 159 TYR C N 1
ATOM 3900 C CA . TYR C 1 181 ? -12.677 33.919 141.343 1.00 29.35 159 TYR C CA 1
ATOM 3901 C C . TYR C 1 181 ? -13.138 34.699 140.120 1.00 28.94 159 TYR C C 1
ATOM 3902 O O . TYR C 1 181 ? -12.970 35.926 140.061 1.00 29.14 159 TYR C O 1
ATOM 3911 N N . ALA C 1 182 ? -13.681 33.971 139.143 1.00 29.83 160 ALA C N 1
ATOM 3912 C CA . ALA C 1 182 ? -14.125 34.521 137.844 1.00 30.83 160 ALA C CA 1
ATOM 3913 C C . ALA C 1 182 ? -13.037 35.411 137.229 1.00 29.78 160 ALA C C 1
ATOM 3914 O O . ALA C 1 182 ? -13.308 36.531 136.789 1.00 29.48 160 ALA C O 1
ATOM 3916 N N . GLU C 1 183 ? -11.805 34.890 137.240 1.00 27.60 161 GLU C N 1
ATOM 3917 C CA . GLU C 1 183 ? -10.617 35.562 136.709 1.00 27.75 161 GLU C CA 1
ATOM 3918 C C . GLU C 1 183 ? -10.069 36.711 137.545 1.00 28.57 161 GLU C C 1
ATOM 3919 O O . GLU C 1 183 ? -9.014 37.237 137.217 1.00 30.09 161 GLU C O 1
ATOM 3925 N N . GLN C 1 184 ? -10.746 37.113 138.617 1.00 27.46 162 GLN C N 1
ATOM 3926 C CA . GLN C 1 184 ? -10.178 38.189 139.436 1.00 27.58 162 GLN C CA 1
ATOM 3927 C C . GLN C 1 184 ? -9.452 37.657 140.688 1.00 22.94 162 GLN C C 1
ATOM 3928 O O . GLN C 1 184 ? -9.588 36.477 141.042 1.00 21.72 162 GLN C O 1
ATOM 3934 N N . TYR C 1 185 ? -8.663 38.536 141.309 1.00 22.17 163 TYR C N 1
ATOM 3935 C CA . TYR C 1 185 ? -7.894 38.295 142.532 1.00 21.83 163 TYR C CA 1
ATOM 3936 C C . TYR C 1 185 ? -6.644 37.440 142.355 1.00 19.42 163 TYR C C 1
ATOM 3937 O O . TYR C 1 185 ? -6.015 37.109 143.352 1.00 19.14 163 TYR C O 1
ATOM 3946 N N . ARG C 1 186 ? -6.266 37.073 141.124 1.00 17.90 164 ARG C N 1
ATOM 3947 C CA . ARG C 1 186 ? -5.037 36.252 140.975 1.00 18.36 164 ARG C CA 1
ATOM 3948 C C . ARG C 1 186 ? -3.803 36.996 141.464 1.00 18.57 164 ARG C C 1
ATOM 3949 O O . ARG C 1 186 ? -2.827 36.388 141.885 1.00 18.90 164 ARG C O 1
ATOM 3957 N N . ASN C 1 187 ? -3.846 38.318 141.406 1.00 18.18 165 ASN C N 1
ATOM 3958 C CA . ASN C 1 187 ? -2.690 39.126 141.765 1.00 18.12 165 ASN C CA 1
ATOM 3959 C C . ASN C 1 187 ? -2.602 39.509 143.246 1.00 17.99 165 ASN C C 1
ATOM 3960 O O . ASN C 1 187 ? -1.757 40.310 143.629 1.00 18.18 165 ASN C O 1
ATOM 3965 N N . LEU C 1 188 ? -3.497 38.998 144.083 1.00 18.67 166 LEU C N 1
ATOM 3966 C CA . LEU C 1 188 ? -3.348 39.274 145.512 1.00 19.45 166 LEU C CA 1
ATOM 3967 C C . LEU C 1 188 ? -2.067 38.622 146.000 1.00 17.46 166 LEU C C 1
ATOM 3968 O O . LEU C 1 188 ? -1.788 37.470 145.651 1.00 18.16 166 LEU C O 1
ATOM 3973 N N . PRO C 1 189 ? -1.266 39.356 146.795 1.00 18.28 167 PRO C N 1
ATOM 3974 C CA . PRO C 1 189 ? -0.014 38.783 147.318 1.00 18.68 167 PRO C CA 1
ATOM 3975 C C . PRO C 1 189 ? -0.224 37.781 148.462 1.00 18.79 167 PRO C C 1
ATOM 3976 O O . PRO C 1 189 ? 0.727 37.118 148.868 1.00 18.69 167 PRO C O 1
ATOM 3980 N N . TYR C 1 190 ? -1.467 37.667 148.949 1.00 19.16 168 TYR C N 1
ATOM 3981 C CA . TYR C 1 190 ? -1.823 36.733 150.037 1.00 19.67 168 TYR C CA 1
ATOM 3982 C C . TYR C 1 190 ? -2.929 35.815 149.569 1.00 19.85 168 TYR C C 1
ATOM 3983 O O . TYR C 1 190 ? -3.484 36.011 148.475 1.00 19.83 168 TYR C O 1
ATOM 3992 N N . ILE C 1 191 ? -3.246 34.815 150.383 1.00 19.86 169 ILE C N 1
ATOM 3993 C CA . ILE C 1 191 ? -4.390 33.966 150.113 1.00 21.32 169 ILE C CA 1
ATOM 3994 C C . ILE C 1 191 ? -5.522 34.460 151.011 1.00 21.40 169 ILE C C 1
ATOM 3995 O O . ILE C 1 191 ? -5.352 34.620 152.220 1.00 21.96 169 ILE C O 1
ATOM 4000 N N . ALA C 1 192 ? -6.652 34.767 150.377 1.00 21.06 170 ALA C N 1
ATOM 4001 C CA . ALA C 1 192 ? -7.811 35.296 151.065 1.00 22.97 170 ALA C CA 1
ATOM 4002 C C . ALA C 1 192 ? -8.982 34.330 151.008 1.00 24.85 170 ALA C C 1
ATOM 4003 O O . ALA C 1 192 ? -9.130 33.570 150.064 1.00 25.12 170 ALA C O 1
ATOM 4005 N N . LYS C 1 193 ? -9.846 34.440 152.005 1.00 28.00 171 LYS C N 1
ATOM 4006 C CA . LYS C 1 193 ? -11.101 33.729 152.024 1.00 31.77 171 LYS C CA 1
ATOM 4007 C C . LYS C 1 193 ? -12.158 34.706 151.516 1.00 33.37 171 LYS C C 1
ATOM 4008 O O . LYS C 1 193 ? -12.162 35.874 151.893 1.00 34.74 171 LYS C O 1
ATOM 4014 N N . VAL C 1 194 ? -13.012 34.233 150.621 1.00 36.02 172 VAL C N 1
ATOM 4015 C CA . VAL C 1 194 ? -14.099 35.049 150.080 1.00 38.52 172 VAL C CA 1
ATOM 4016 C C . VAL C 1 194 ? -15.311 34.901 150.987 1.00 41.22 172 VAL C C 1
ATOM 4017 O O . VAL C 1 194 ? -15.805 33.794 151.201 1.00 42.90 172 VAL C O 1
ATOM 4021 N N . VAL C 1 195 ? -15.773 36.035 151.504 1.00 44.78 173 VAL C N 1
ATOM 4022 C CA . VAL C 1 195 ? -16.777 36.089 152.559 1.00 49.02 173 VAL C CA 1
ATOM 4023 C C . VAL C 1 195 ? -18.027 36.833 152.080 1.00 51.83 173 VAL C C 1
ATOM 4024 O O . VAL C 1 195 ? -17.965 37.998 151.679 1.00 52.55 173 VAL C O 1
ATOM 4028 N N . LYS D 1 24 ? 33.026 26.696 130.063 1.00 67.71 2 LYS D N 1
ATOM 4029 C CA . LYS D 1 24 ? 32.932 27.563 128.851 1.00 66.66 2 LYS D CA 1
ATOM 4030 C C . LYS D 1 24 ? 32.303 28.936 129.140 1.00 64.86 2 LYS D C 1
ATOM 4031 O O . LYS D 1 24 ? 32.375 29.833 128.299 1.00 64.38 2 LYS D O 1
ATOM 4037 N N . HIS D 1 25 ? 31.688 29.092 130.317 1.00 63.91 3 HIS D N 1
ATOM 4038 C CA . HIS D 1 25 ? 31.178 30.400 130.763 1.00 61.44 3 HIS D CA 1
ATOM 4039 C C . HIS D 1 25 ? 31.001 30.532 132.278 1.00 58.46 3 HIS D C 1
ATOM 4040 O O . HIS D 1 25 ? 30.876 29.537 132.992 1.00 59.93 3 HIS D O 1
ATOM 4047 N N . THR D 1 26 ? 30.996 31.777 132.749 1.00 56.23 4 THR D N 1
ATOM 4048 C CA . THR D 1 26 ? 30.607 32.124 134.119 1.00 52.99 4 THR D CA 1
ATOM 4049 C C . THR D 1 26 ? 29.549 33.255 134.115 1.00 50.41 4 THR D C 1
ATOM 4050 O O . THR D 1 26 ? 29.195 33.762 133.053 1.00 50.58 4 THR D O 1
ATOM 4054 N N . THR D 1 27 ? 29.044 33.637 135.290 1.00 48.38 5 THR D N 1
ATOM 4055 C CA . THR D 1 27 ? 28.093 34.761 135.397 1.00 45.60 5 THR D CA 1
ATOM 4056 C C . THR D 1 27 ? 28.599 35.839 136.357 1.00 46.28 5 THR D C 1
ATOM 4057 O O . THR D 1 27 ? 29.436 35.571 137.212 1.00 49.45 5 THR D O 1
ATOM 4061 N N . GLU D 1 28 ? 28.084 37.053 136.193 1.00 43.91 6 GLU D N 1
ATOM 4062 C CA . GLU D 1 28 ? 28.447 38.207 137.003 1.00 44.09 6 GLU D CA 1
ATOM 4063 C C . GLU D 1 28 ? 27.222 39.107 137.164 1.00 41.76 6 GLU D C 1
ATOM 4064 O O . GLU D 1 28 ? 26.636 39.526 136.159 1.00 38.81 6 GLU D O 1
ATOM 4070 N N . VAL D 1 29 ? 26.859 39.417 138.412 1.00 41.52 7 VAL D N 1
ATOM 4071 C CA . VAL D 1 29 ? 25.664 40.230 138.712 1.00 41.43 7 VAL D CA 1
ATOM 4072 C C . VAL D 1 29 ? 25.713 41.604 138.039 1.00 40.17 7 VAL D C 1
ATOM 4073 O O . VAL D 1 29 ? 26.723 42.300 138.094 1.00 40.78 7 VAL D O 1
ATOM 4085 N N . ILE D 1 31 ? 22.331 43.503 137.766 1.00 30.57 9 ILE D N 1
ATOM 4086 C CA . ILE D 1 31 ? 21.295 44.189 138.510 1.00 29.28 9 ILE D CA 1
ATOM 4087 C C . ILE D 1 31 ? 20.865 43.251 139.636 1.00 28.14 9 ILE D C 1
ATOM 4088 O O . ILE D 1 31 ? 20.470 42.107 139.380 1.00 28.85 9 ILE D O 1
ATOM 4093 N N . THR D 1 32 ? 20.947 43.712 140.883 1.00 26.66 10 THR D N 1
ATOM 4094 C CA . THR D 1 32 ? 20.621 42.842 142.017 1.00 26.09 10 THR D CA 1
ATOM 4095 C C . THR D 1 32 ? 19.103 42.655 142.177 1.00 24.91 10 THR D C 1
ATOM 4096 O O . THR D 1 32 ? 18.308 43.388 141.583 1.00 22.52 10 THR D O 1
ATOM 4100 N N . ALA D 1 33 ? 18.721 41.680 142.997 1.00 24.96 11 ALA D N 1
ATOM 4101 C CA . ALA D 1 33 ? 17.308 41.371 143.213 1.00 24.96 11 ALA D CA 1
ATOM 4102 C C . ALA D 1 33 ? 16.658 42.527 143.961 1.00 25.74 11 ALA D C 1
ATOM 4103 O O . ALA D 1 33 ? 15.501 42.887 143.712 1.00 24.63 11 ALA D O 1
ATOM 4105 N N . GLU D 1 34 ? 17.425 43.091 144.888 1.00 27.13 12 GLU D N 1
ATOM 4106 C CA . GLU D 1 34 ? 17.061 44.312 145.584 1.00 28.40 12 GLU D CA 1
ATOM 4107 C C . GLU D 1 34 ? 16.817 45.498 144.637 1.00 26.47 12 GLU D C 1
ATOM 4108 O O . GLU D 1 34 ? 15.836 46.230 144.793 1.00 25.70 12 GLU D O 1
ATOM 4114 N N . GLU D 1 35 ? 17.704 45.708 143.666 1.00 26.32 13 GLU D N 1
ATOM 4115 C CA . GLU D 1 35 ? 17.527 46.789 142.685 1.00 26.58 13 GLU D CA 1
ATOM 4116 C C . GLU D 1 35 ? 16.272 46.549 141.822 1.00 25.13 13 GLU D C 1
ATOM 4117 O O . GLU D 1 35 ? 15.564 47.485 141.450 1.00 24.27 13 GLU D O 1
ATOM 4123 N N . ILE D 1 36 ? 16.007 45.291 141.509 1.00 24.10 14 ILE D N 1
ATOM 4124 C CA . ILE D 1 36 ? 14.831 44.968 140.695 1.00 23.54 14 ILE D CA 1
ATOM 4125 C C . ILE D 1 36 ? 13.573 45.280 141.511 1.00 23.38 14 ILE D C 1
ATOM 4126 O O . ILE D 1 36 ? 12.650 45.933 141.009 1.00 24.14 14 ILE D O 1
ATOM 4131 N N . ASP D 1 37 ? 13.547 44.815 142.760 1.00 25.12 15 ASP D N 1
ATOM 4132 C CA . ASP D 1 37 ? 12.439 45.093 143.701 1.00 28.76 15 ASP D CA 1
ATOM 4133 C C . ASP D 1 37 ? 12.145 46.601 143.774 1.00 29.14 15 ASP D C 1
ATOM 4134 O O . ASP D 1 37 ? 10.992 47.025 143.654 1.00 28.10 15 ASP D O 1
ATOM 4139 N N . GLN D 1 38 ? 13.189 47.406 143.958 1.00 29.02 16 GLN D N 1
ATOM 4140 C CA . GLN D 1 38 ? 13.041 48.860 143.984 1.00 30.09 16 GLN D CA 1
ATOM 4141 C C . GLN D 1 38 ? 12.458 49.391 142.687 1.00 28.27 16 GLN D C 1
ATOM 4142 O O . GLN D 1 38 ? 11.576 50.234 142.725 1.00 27.82 16 GLN D O 1
ATOM 4148 N N . LYS D 1 39 ? 12.927 48.883 141.542 1.00 26.05 17 LYS D N 1
ATOM 4149 C CA . LYS D 1 39 ? 12.427 49.370 140.256 1.00 26.52 17 LYS D CA 1
ATOM 4150 C C . LYS D 1 39 ? 10.971 48.960 140.028 1.00 26.33 17 LYS D C 1
ATOM 4151 O O . LYS D 1 39 ? 10.214 49.678 139.364 1.00 25.92 17 LYS D O 1
ATOM 4157 N N . LEU D 1 40 ? 10.585 47.803 140.565 1.00 26.08 18 LEU D N 1
ATOM 4158 C CA . LEU D 1 40 ? 9.198 47.373 140.397 1.00 25.54 18 LEU D CA 1
ATOM 4159 C C . LEU D 1 40 ? 8.239 48.294 141.160 1.00 24.13 18 LEU D C 1
ATOM 4160 O O . LEU D 1 40 ? 7.126 48.549 140.704 1.00 22.92 18 LEU D O 1
ATOM 4165 N N . ASP D 1 41 ? 8.686 48.813 142.300 1.00 24.66 19 ASP D N 1
ATOM 4166 C CA . ASP D 1 41 ? 7.927 49.849 142.999 1.00 26.27 19 ASP D CA 1
ATOM 4167 C C . ASP D 1 41 ? 7.725 51.102 142.136 1.00 25.91 19 ASP D C 1
ATOM 4168 O O . ASP D 1 41 ? 6.623 51.636 142.076 1.00 26.04 19 ASP D O 1
ATOM 4173 N N . ILE D 1 42 ? 8.782 51.543 141.449 1.00 24.86 20 ILE D N 1
ATOM 4174 C CA . ILE D 1 42 ? 8.719 52.699 140.536 1.00 25.25 20 ILE D CA 1
ATOM 4175 C C . ILE D 1 42 ? 7.767 52.411 139.369 1.00 25.21 20 ILE D C 1
ATOM 4176 O O . ILE D 1 42 ? 6.869 53.231 139.066 1.00 25.36 20 ILE D O 1
ATOM 4181 N N . LEU D 1 43 ? 7.933 51.244 138.738 1.00 24.17 21 LEU D N 1
ATOM 4182 C CA . LEU D 1 43 ? 7.031 50.856 137.646 1.00 23.50 21 LEU D CA 1
ATOM 4183 C C . LEU D 1 43 ? 5.550 50.800 138.090 1.00 22.70 21 LEU D C 1
ATOM 4184 O O . LEU D 1 43 ? 4.672 51.332 137.396 1.00 21.24 21 LEU D O 1
ATOM 4189 N N . ALA D 1 44 ? 5.285 50.187 139.244 1.00 22.54 22 ALA D N 1
ATOM 4190 C CA . ALA D 1 44 ? 3.912 50.083 139.755 1.00 23.01 22 ALA D CA 1
ATOM 4191 C C . ALA D 1 44 ? 3.289 51.456 140.002 1.00 24.78 22 ALA D C 1
ATOM 4192 O O . ALA D 1 44 ? 2.145 51.691 139.610 1.00 24.43 22 ALA D O 1
ATOM 4194 N N . GLU D 1 45 ? 4.044 52.347 140.645 1.00 26.56 23 GLU D N 1
ATOM 4195 C CA . GLU D 1 45 ? 3.643 53.751 140.788 1.00 29.56 23 GLU D CA 1
ATOM 4196 C C . GLU D 1 45 ? 3.259 54.389 139.448 1.00 28.47 23 GLU D C 1
ATOM 4197 O O . GLU D 1 45 ? 2.192 54.979 139.342 1.00 28.29 23 GLU D O 1
ATOM 4203 N N . GLN D 1 46 ? 4.102 54.238 138.419 1.00 26.57 24 GLN D N 1
ATOM 4204 C CA . GLN D 1 46 ? 3.775 54.755 137.079 1.00 26.55 24 GLN D CA 1
ATOM 4205 C C . GLN D 1 46 ? 2.513 54.126 136.481 1.00 24.04 24 GLN D C 1
ATOM 4206 O O . GLN D 1 46 ? 1.628 54.835 135.980 1.00 23.28 24 GLN D O 1
ATOM 4212 N N . ILE D 1 47 ? 2.408 52.796 136.573 1.00 22.20 25 ILE D N 1
ATOM 4213 C CA . ILE D 1 47 ? 1.280 52.065 135.993 1.00 21.92 25 ILE D CA 1
ATOM 4214 C C . ILE D 1 47 ? -0.026 52.422 136.720 1.00 21.91 25 ILE D C 1
ATOM 4215 O O . ILE D 1 47 ? -1.027 52.756 136.080 1.00 21.72 25 ILE D O 1
ATOM 4220 N N . ASN D 1 48 ? 0.017 52.400 138.052 1.00 23.05 26 ASN D N 1
ATOM 4221 C CA . ASN D 1 48 ? -1.149 52.708 138.863 1.00 24.39 26 ASN D CA 1
ATOM 4222 C C . ASN D 1 48 ? -1.651 54.134 138.627 1.00 27.69 26 ASN D C 1
ATOM 4223 O O . ASN D 1 48 ? -2.864 54.371 138.577 1.00 29.89 26 ASN D O 1
ATOM 4228 N N . ALA D 1 49 ? -0.723 55.073 138.485 1.00 26.72 27 ALA D N 1
ATOM 4229 C CA . ALA D 1 49 ? -1.090 56.457 138.171 1.00 28.56 27 ALA D CA 1
ATOM 4230 C C . ALA D 1 49 ? -1.670 56.553 136.754 1.00 28.63 27 ALA D C 1
ATOM 4231 O O . ALA D 1 49 ? -2.648 57.259 136.522 1.00 29.71 27 ALA D O 1
ATOM 4233 N N . HIS D 1 50 ? -1.104 55.799 135.817 1.00 26.84 28 HIS D N 1
ATOM 4234 C CA . HIS D 1 50 ? -1.581 55.791 134.435 1.00 26.59 28 HIS D CA 1
ATOM 4235 C C . HIS D 1 50 ? -3.018 55.267 134.312 1.00 27.29 28 HIS D C 1
ATOM 4236 O O . HIS D 1 50 ? -3.805 55.786 133.519 1.00 29.58 28 HIS D O 1
ATOM 4243 N N . TYR D 1 51 ? -3.354 54.264 135.109 1.00 24.70 29 TYR D N 1
ATOM 4244 C CA . TYR D 1 51 ? -4.652 53.606 135.028 1.00 27.24 29 TYR D CA 1
ATOM 4245 C C . TYR D 1 51 ? -5.623 53.995 136.132 1.00 31.86 29 TYR D C 1
ATOM 4246 O O . TYR D 1 51 ? -6.587 53.268 136.399 1.00 33.59 29 TYR D O 1
ATOM 4255 N N . ALA D 1 52 ? -5.356 55.121 136.781 1.00 34.13 30 ALA D N 1
ATOM 4256 C CA . ALA D 1 52 ? -6.182 55.613 137.883 1.00 39.19 30 ALA D CA 1
ATOM 4257 C C . ALA D 1 52 ? -7.687 55.552 137.573 1.00 43.91 30 ALA D C 1
ATOM 4258 O O . ALA D 1 52 ? -8.485 55.127 138.414 1.00 45.52 30 ALA D O 1
ATOM 4260 N N . ASP D 1 53 ? -8.055 55.943 136.354 1.00 46.63 31 ASP D N 1
ATOM 4261 C CA . ASP D 1 53 ? -9.460 56.031 135.957 1.00 50.92 31 ASP D CA 1
ATOM 4262 C C . ASP D 1 53 ? -10.017 54.744 135.336 1.00 51.63 31 ASP D C 1
ATOM 4263 O O . ASP D 1 53 ? -11.202 54.676 135.005 1.00 52.96 31 ASP D O 1
ATOM 4268 N N . SER D 1 54 ? -9.170 53.726 135.204 1.00 49.19 32 SER D N 1
ATOM 4269 C CA . SER D 1 54 ? -9.544 52.490 134.524 1.00 48.66 32 SER D CA 1
ATOM 4270 C C . SER D 1 54 ? -10.386 51.551 135.392 1.00 52.61 32 SER D C 1
ATOM 4271 O O . SER D 1 54 ? -10.075 51.307 136.566 1.00 52.11 32 SER D O 1
ATOM 4274 N N . ASP D 1 55 ? -11.458 51.037 134.792 1.00 54.01 33 ASP D N 1
ATOM 4275 C CA . ASP D 1 55 ? -12.374 50.109 135.446 1.00 58.30 33 ASP D CA 1
ATOM 4276 C C . ASP D 1 55 ? -11.686 48.782 135.782 1.00 56.87 33 ASP D C 1
ATOM 4277 O O . ASP D 1 55 ? -11.900 48.213 136.859 1.00 58.55 33 ASP D O 1
ATOM 4282 N N . ARG D 1 56 ? -10.858 48.302 134.856 1.00 50.15 34 ARG D N 1
ATOM 4283 C CA . ARG D 1 56 ? -10.162 47.033 135.029 1.00 44.25 34 ARG D CA 1
ATOM 4284 C C . ARG D 1 56 ? -9.047 46.864 134.000 1.00 37.72 34 ARG D C 1
ATOM 4285 O O . ARG D 1 56 ? -9.143 47.344 132.865 1.00 41.39 34 ARG D O 1
ATOM 4293 N N . LEU D 1 57 ? -7.984 46.201 134.422 1.00 27.96 35 LEU D N 1
ATOM 4294 C CA . LEU D 1 57 ? -6.786 46.094 133.617 1.00 23.55 35 LEU D CA 1
ATOM 4295 C C . LEU D 1 57 ? -6.515 44.630 133.294 1.00 21.10 35 LEU D C 1
ATOM 4296 O O . LEU D 1 57 ? -6.527 43.772 134.181 1.00 22.35 35 LEU D O 1
ATOM 4301 N N . LEU D 1 58 ? -6.252 4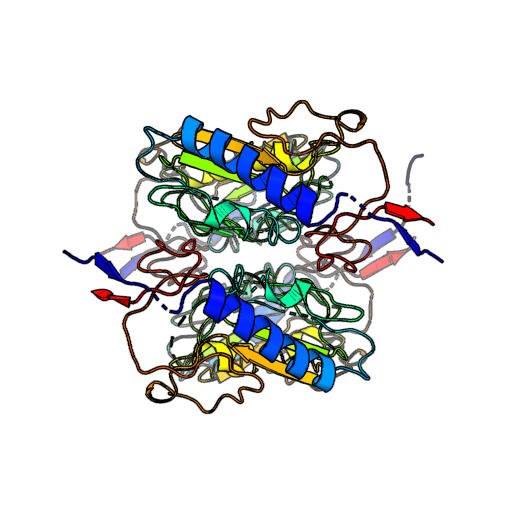4.345 132.025 1.00 19.37 36 LEU D N 1
ATOM 4302 C CA . LEU D 1 58 ? -5.751 43.024 131.649 1.00 19.11 36 LEU D CA 1
ATOM 4303 C C . LEU D 1 58 ? -4.254 43.104 131.407 1.00 18.64 36 LEU D C 1
ATOM 4304 O O . LEU D 1 58 ? -3.812 43.829 130.518 1.00 18.34 36 LEU D O 1
ATOM 4317 N N . VAL D 1 60 ? -1.010 41.207 130.100 1.00 15.09 38 VAL D N 1
ATOM 4318 C CA . VAL D 1 60 ? -0.750 40.063 129.214 1.00 15.14 38 VAL D CA 1
ATOM 4319 C C . VAL D 1 60 ? 0.765 39.880 129.078 1.00 16.16 38 VAL D C 1
ATOM 4320 O O . VAL D 1 60 ? 1.459 40.804 128.665 1.00 17.89 38 VAL D O 1
ATOM 4324 N N . GLY D 1 61 ? 1.268 38.723 129.496 1.00 17.33 39 GLY D N 1
ATOM 4325 C CA . GLY D 1 61 ? 2.717 38.505 129.502 1.00 18.61 39 GLY D CA 1
ATOM 4326 C C . GLY D 1 61 ? 3.106 37.574 128.389 1.00 20.00 39 GLY D C 1
ATOM 4327 O O . GLY D 1 61 ? 2.320 36.701 128.027 1.00 19.51 39 GLY D O 1
ATOM 4328 N N . LEU D 1 62 ? 4.316 37.729 127.848 1.00 19.41 40 LEU D N 1
ATOM 4329 C CA . LEU D 1 62 ? 4.783 36.805 126.813 1.00 22.88 40 LEU D CA 1
ATOM 4330 C C . LEU D 1 62 ? 5.590 35.672 127.462 1.00 22.46 40 LEU D C 1
ATOM 4331 O O . LEU D 1 62 ? 6.509 35.951 128.207 1.00 23.07 40 LEU D O 1
ATOM 4336 N N . LEU D 1 63 ? 5.243 34.414 127.174 1.00 21.30 41 LEU D N 1
ATOM 4337 C CA . LEU D 1 63 ? 5.962 33.241 127.673 1.00 21.89 41 LEU D CA 1
ATOM 4338 C C . LEU D 1 63 ? 7.235 32.981 126.873 1.00 23.75 41 LEU D C 1
ATOM 4339 O O . LEU D 1 63 ? 7.228 33.184 125.684 1.00 25.45 41 LEU D O 1
ATOM 4344 N N . LYS D 1 64 ? 8.307 32.494 127.500 1.00 22.88 42 LYS D N 1
ATOM 4345 C CA . LYS D 1 64 ? 8.353 32.199 128.924 1.00 23.14 42 LYS D CA 1
ATOM 4346 C C . LYS D 1 64 ? 8.966 33.366 129.693 1.00 23.70 42 LYS D C 1
ATOM 4347 O O . LYS D 1 64 ? 8.879 33.425 130.921 1.00 24.00 42 LYS D O 1
ATOM 4353 N N . GLY D 1 65 ? 9.608 34.271 128.960 1.00 23.25 43 GLY D N 1
ATOM 4354 C CA . GLY D 1 65 ? 10.468 35.292 129.543 1.00 25.43 43 GLY D CA 1
ATOM 4355 C C . GLY D 1 65 ? 9.861 36.289 130.518 1.00 24.80 43 GLY D C 1
ATOM 4356 O O . GLY D 1 65 ? 10.568 36.846 131.356 1.00 28.09 43 GLY D O 1
ATOM 4357 N N . SER D 1 66 ? 8.561 36.519 130.417 1.00 21.60 44 SER D N 1
ATOM 4358 C CA A SER D 1 66 ? 7.884 37.559 131.192 0.50 21.07 44 SER D CA 1
ATOM 4359 C CA B SER D 1 66 ? 7.951 37.569 131.224 0.50 21.03 44 SER D CA 1
ATOM 4360 C C . SER D 1 66 ? 7.325 37.047 132.516 1.00 19.95 44 SER D C 1
ATOM 4361 O O . SER D 1 66 ? 6.787 37.826 133.292 1.00 17.34 44 SER D O 1
ATOM 4366 N N . VAL D 1 67 ? 7.412 35.737 132.750 1.00 19.28 45 VAL D N 1
ATOM 4367 C CA . VAL D 1 67 ? 6.633 35.168 133.860 1.00 19.22 45 VAL D CA 1
ATOM 4368 C C . VAL D 1 67 ? 7.039 35.658 135.227 1.00 18.76 45 VAL D C 1
ATOM 4369 O O . VAL D 1 67 ? 6.174 35.917 136.032 1.00 16.89 45 VAL D O 1
ATOM 4373 N N . VAL D 1 68 ? 8.342 35.801 135.481 1.00 17.52 46 VAL D N 1
ATOM 4374 C CA . VAL D 1 68 ? 8.788 36.239 136.812 1.00 16.63 46 VAL D CA 1
ATOM 4375 C C . VAL D 1 68 ? 8.498 37.725 137.027 1.00 16.89 46 VAL D C 1
ATOM 4376 O O . VAL D 1 68 ? 7.976 38.133 138.075 1.00 15.93 46 VAL D O 1
ATOM 4380 N N . PHE D 1 69 ? 8.825 38.525 136.006 1.00 17.82 47 PHE D N 1
ATOM 4381 C CA . PHE D 1 69 ? 8.493 39.941 136.019 1.00 17.48 47 PHE D CA 1
ATOM 4382 C C . PHE D 1 69 ? 6.997 40.138 136.227 1.00 17.52 47 PHE D C 1
ATOM 4383 O O . PHE D 1 69 ? 6.628 40.944 137.067 1.00 17.89 47 PHE D O 1
ATOM 4399 N N . ALA D 1 71 ? 4.709 38.087 137.539 1.00 18.15 49 ALA D N 1
ATOM 4400 C CA . ALA D 1 71 ? 4.307 37.640 138.889 1.00 17.45 49 ALA D CA 1
ATOM 4401 C C . ALA D 1 71 ? 4.595 38.721 139.928 1.00 17.83 49 ALA D C 1
ATOM 4402 O O . ALA D 1 71 ? 3.733 39.083 140.768 1.00 17.10 49 ALA D O 1
ATOM 4404 N N . ASP D 1 72 ? 5.790 39.293 139.840 1.00 17.27 50 ASP D N 1
ATOM 4405 C CA . ASP D 1 72 ? 6.195 40.287 140.802 1.00 17.73 50 ASP D CA 1
ATOM 4406 C C . ASP D 1 72 ? 5.433 41.600 140.607 1.00 18.00 50 ASP D C 1
ATOM 4407 O O . ASP D 1 72 ? 4.971 42.192 141.571 1.00 17.69 50 ASP D O 1
ATOM 4412 N N . LEU D 1 73 ? 5.287 42.032 139.360 1.00 16.99 51 LEU D N 1
ATOM 4413 C CA . LEU D 1 73 ? 4.666 43.308 139.086 1.00 17.39 51 LEU D CA 1
ATOM 4414 C C . LEU D 1 73 ? 3.172 43.321 139.367 1.00 16.89 51 LEU D C 1
ATOM 4415 O O . LEU D 1 73 ? 2.659 44.299 139.922 1.00 18.43 51 LEU D O 1
ATOM 4420 N N . CYS D 1 74 ? 2.471 42.257 138.978 1.00 17.77 52 CYS D N 1
ATOM 4421 C CA . CYS D 1 74 ? 1.013 42.231 139.074 1.00 17.21 52 CYS D CA 1
ATOM 4422 C C . CYS D 1 74 ? 0.546 42.348 140.531 1.00 16.48 52 CYS D C 1
ATOM 4423 O O . CYS D 1 74 ? -0.509 42.902 140.809 1.00 16.27 52 CYS D O 1
ATOM 4426 N N . ARG D 1 75 ? 1.374 41.873 141.460 1.00 16.12 53 ARG D N 1
ATOM 4427 C CA . ARG D 1 75 ? 1.045 41.952 142.883 1.00 16.59 53 ARG D CA 1
ATOM 4428 C C . ARG D 1 75 ? 1.114 43.364 143.438 1.00 18.69 53 ARG D C 1
ATOM 4429 O O . ARG D 1 75 ? 0.747 43.584 144.594 1.00 20.49 53 ARG D O 1
ATOM 4437 N N . ARG D 1 76 ? 1.567 44.311 142.622 1.00 18.43 54 ARG D N 1
ATOM 4438 C CA . ARG D 1 76 ? 1.725 45.708 143.051 1.00 19.33 54 ARG D CA 1
ATOM 4439 C C . ARG D 1 76 ? 0.751 46.616 142.320 1.00 19.24 54 ARG D C 1
ATOM 4440 O O . ARG D 1 76 ? 0.755 47.821 142.535 1.00 19.45 54 ARG D O 1
ATOM 4448 N N . ILE D 1 77 ? -0.049 46.034 141.422 1.00 19.40 55 ILE D N 1
ATOM 4449 C CA . ILE D 1 77 ? -0.934 46.840 140.579 1.00 19.49 55 ILE D CA 1
ATOM 4450 C C . ILE D 1 77 ? -2.323 46.868 141.223 1.00 21.91 55 ILE D C 1
ATOM 4451 O O . ILE D 1 77 ? -2.846 45.823 141.591 1.00 21.60 55 ILE D O 1
ATOM 4456 N N . LYS D 1 78 ? -2.900 48.069 141.342 1.00 23.58 56 LYS D N 1
ATOM 4457 C CA . LYS D 1 78 ? -4.174 48.286 142.014 1.00 27.13 56 LYS D CA 1
ATOM 4458 C C . LYS D 1 78 ? -5.385 48.010 141.125 1.00 26.30 56 LYS D C 1
ATOM 4459 O O . LYS D 1 78 ? -5.293 47.965 139.902 1.00 25.65 56 LYS D O 1
ATOM 4465 N N . GLY D 1 79 ? -6.531 47.828 141.764 1.00 29.47 57 GLY D N 1
ATOM 4466 C CA . GLY D 1 79 ? -7.801 47.746 141.053 1.00 28.57 57 GLY D CA 1
ATOM 4467 C C . GLY D 1 79 ? -8.153 46.333 140.652 1.00 26.89 57 GLY D C 1
ATOM 4468 O O . GLY D 1 79 ? -7.549 45.369 141.135 1.00 25.87 57 GLY D O 1
ATOM 4469 N N . HIS D 1 80 ? -9.144 46.211 139.773 1.00 27.36 58 HIS D N 1
ATOM 4470 C CA . HIS D 1 80 ? -9.577 44.910 139.274 1.00 29.53 58 HIS D CA 1
ATOM 4471 C C . HIS D 1 80 ? -8.603 44.471 138.174 1.00 28.23 58 HIS D C 1
ATOM 4472 O O . HIS D 1 80 ? -8.684 44.944 137.049 1.00 33.22 58 HIS D O 1
ATOM 4479 N N . VAL D 1 81 ? -7.662 43.607 138.530 1.00 23.02 59 VAL D N 1
ATOM 4480 C CA . VAL D 1 81 ? -6.607 43.191 137.605 1.00 20.50 59 VAL D CA 1
ATOM 4481 C C . VAL D 1 81 ? -6.843 41.749 137.186 1.00 20.60 59 VAL D C 1
ATOM 4482 O O . VAL D 1 81 ? -7.163 40.915 138.020 1.00 21.49 59 VAL D O 1
ATOM 4486 N N . GLU D 1 82 ? -6.675 41.464 135.896 1.00 19.17 60 GLU D N 1
ATOM 4487 C CA . GLU D 1 82 ? -6.704 40.101 135.360 1.00 19.76 60 GLU D CA 1
ATOM 4488 C C . GLU D 1 82 ? -5.366 39.853 134.645 1.00 19.12 60 GLU D C 1
ATOM 4489 O O . GLU D 1 82 ? -4.738 40.795 134.155 1.00 17.70 60 GLU D O 1
ATOM 4495 N N . ILE D 1 83 ? -4.902 38.607 134.626 1.00 18.47 61 ILE D N 1
ATOM 4496 C CA . ILE D 1 83 ? -3.625 38.313 133.977 1.00 19.25 61 ILE D CA 1
ATOM 4497 C C . ILE D 1 83 ? -3.862 37.261 132.911 1.00 19.27 61 ILE D C 1
ATOM 4498 O O . ILE D 1 83 ? -4.802 36.446 133.007 1.00 21.08 61 ILE D O 1
ATOM 4503 N N . ASP D 1 84 ? -3.047 37.296 131.869 1.00 16.88 62 ASP D N 1
ATOM 4504 C CA . ASP D 1 84 ? -3.147 36.290 130.812 1.00 16.87 62 ASP D CA 1
ATOM 4505 C C . ASP D 1 84 ? -1.768 36.224 130.179 1.00 16.89 62 ASP D C 1
ATOM 4506 O O . ASP D 1 84 ? -0.880 37.014 130.534 1.00 17.24 62 ASP D O 1
ATOM 4511 N N . PHE D 1 85 ? -1.613 35.284 129.247 1.00 17.44 63 PHE D N 1
ATOM 4512 C CA . PHE D 1 85 ? -0.315 34.974 128.652 1.00 18.27 63 PHE D CA 1
ATOM 4513 C C . PHE D 1 85 ? -0.480 34.602 127.195 1.00 18.48 63 PHE D C 1
ATOM 4514 O O . PHE D 1 85 ? -1.524 34.075 126.789 1.00 19.02 63 PHE D O 1
ATOM 4530 N N . SER D 1 87 ? 2.088 32.988 123.872 1.00 20.12 65 SER D N 1
ATOM 4531 C CA . SER D 1 87 ? 3.377 32.413 123.514 1.00 21.89 65 SER D CA 1
ATOM 4532 C C . SER D 1 87 ? 3.542 32.656 122.031 1.00 21.48 65 SER D C 1
ATOM 4533 O O . SER D 1 87 ? 2.731 32.166 121.245 1.00 21.76 65 SER D O 1
ATOM 4536 N N . VAL D 1 88 ? 4.560 33.416 121.634 1.00 21.78 66 VAL D N 1
ATOM 4537 C CA . VAL D 1 88 ? 4.780 33.649 120.207 1.00 23.20 66 VAL D CA 1
ATOM 4538 C C . VAL D 1 88 ? 6.172 33.210 119.765 1.00 25.13 66 VAL D C 1
ATOM 4539 O O . VAL D 1 88 ? 7.103 33.194 120.565 1.00 24.50 66 VAL D O 1
ATOM 4543 N N . SER D 1 89 ? 6.315 32.862 118.491 1.00 25.62 67 SER D N 1
ATOM 4544 C CA . SER D 1 89 ? 7.650 32.583 117.956 1.00 30.16 67 SER D CA 1
ATOM 4545 C C . SER D 1 89 ? 8.379 33.910 117.687 1.00 34.28 67 SER D C 1
ATOM 4546 O O . SER D 1 89 ? 7.748 34.925 117.364 1.00 34.61 67 SER D O 1
ATOM 4549 N N . SER D 1 90 ? 9.698 33.903 117.838 1.00 35.73 68 SER D N 1
ATOM 4550 C CA . SER D 1 90 ? 10.514 35.106 117.642 1.00 39.82 68 SER D CA 1
ATOM 4551 C C . SER D 1 90 ? 10.666 35.510 116.173 1.00 39.39 68 SER D C 1
ATOM 4552 O O . SER D 1 90 ? 10.889 34.666 115.307 1.00 40.91 68 SER D O 1
ATOM 4555 N N . TYR D 1 91 ? 10.568 36.811 115.909 1.00 39.56 69 TYR D N 1
ATOM 4556 C CA . TYR D 1 91 ? 10.767 37.337 114.560 1.00 41.40 69 TYR D CA 1
ATOM 4557 C C . TYR D 1 91 ? 12.203 37.120 114.090 1.00 43.17 69 TYR D C 1
ATOM 4558 O O . TYR D 1 91 ? 13.138 37.405 114.834 1.00 43.16 69 TYR D O 1
ATOM 4567 N N . ARG D 1 99 ? 11.659 34.654 109.649 1.00 49.89 77 ARG D N 1
ATOM 4568 C CA . ARG D 1 99 ? 10.827 33.904 110.579 1.00 47.48 77 ARG D CA 1
ATOM 4569 C C . ARG D 1 99 ? 9.691 34.796 111.073 1.00 43.07 77 ARG D C 1
ATOM 4570 O O . ARG D 1 99 ? 9.939 35.749 111.811 1.00 41.77 77 ARG D O 1
ATOM 4578 N N . ASP D 1 100 ? 8.458 34.489 110.655 1.00 38.75 78 ASP D N 1
ATOM 4579 C CA . ASP D 1 100 ? 7.268 35.235 111.082 1.00 36.15 78 ASP D CA 1
ATOM 4580 C C . ASP D 1 100 ? 7.074 35.123 112.585 1.00 32.47 78 ASP D C 1
ATOM 4581 O O . ASP D 1 100 ? 7.508 34.147 113.220 1.00 35.75 78 ASP D O 1
ATOM 4586 N N . VAL D 1 101 ? 6.369 36.091 113.152 1.00 27.53 79 VAL D N 1
ATOM 4587 C CA . VAL D 1 101 ? 5.876 35.932 114.509 1.00 26.25 79 VAL D CA 1
ATOM 4588 C C . VAL D 1 101 ? 4.548 35.163 114.460 1.00 27.64 79 VAL D C 1
ATOM 4589 O O . VAL D 1 101 ? 3.499 35.716 114.060 1.00 28.42 79 VAL D O 1
ATOM 4593 N N . LYS D 1 102 ? 4.606 33.903 114.888 1.00 25.84 80 LYS D N 1
ATOM 4594 C CA . LYS D 1 102 ? 3.437 33.013 114.926 1.00 26.45 80 LYS D CA 1
ATOM 4595 C C . LYS D 1 102 ? 2.924 32.896 116.345 1.00 24.87 80 LYS D C 1
ATOM 4596 O O . LYS D 1 102 ? 3.707 32.994 117.295 1.00 23.15 80 LYS D O 1
ATOM 4602 N N . ILE D 1 103 ? 1.611 32.708 116.475 1.00 24.45 81 ILE D N 1
ATOM 4603 C CA . ILE D 1 103 ? 0.980 32.546 117.769 1.00 22.51 81 ILE D CA 1
ATOM 4604 C C . ILE D 1 103 ? 0.965 31.053 118.109 1.00 20.93 81 ILE D C 1
ATOM 4605 O O . ILE D 1 103 ? 0.239 30.256 117.476 1.00 21.22 81 ILE D O 1
ATOM 4610 N N . LEU D 1 104 ? 1.767 30.682 119.102 1.00 20.51 82 LEU D N 1
ATOM 4611 C CA . LEU D 1 104 ? 1.815 29.303 119.614 1.00 22.22 82 LEU D CA 1
ATOM 4612 C C . LEU D 1 104 ? 0.745 29.092 120.666 1.00 20.81 82 LEU D C 1
ATOM 4613 O O . LEU D 1 104 ? 0.184 28.006 120.771 1.00 21.56 82 LEU D O 1
ATOM 4618 N N . LYS D 1 105 ? 0.458 30.136 121.442 1.00 18.73 83 LYS D N 1
ATOM 4619 C CA . LYS D 1 105 ? -0.705 30.102 122.339 1.00 19.17 83 LYS D CA 1
ATOM 4620 C C . LYS D 1 105 ? -1.247 31.511 122.418 1.00 19.16 83 LYS D C 1
ATOM 4621 O O . LYS D 1 105 ? -0.507 32.448 122.739 1.00 19.19 83 LYS D O 1
ATOM 4627 N N . ASP D 1 106 ? -2.526 31.666 122.088 1.00 19.62 84 ASP D N 1
ATOM 4628 C CA . ASP D 1 106 ? -3.142 32.994 122.130 1.00 19.91 84 ASP D CA 1
ATOM 4629 C C . ASP D 1 106 ? -3.585 33.293 123.557 1.00 19.77 84 ASP D C 1
ATOM 4630 O O . ASP D 1 106 ? -3.619 32.392 124.397 1.00 19.18 84 ASP D O 1
ATOM 4635 N N . VAL D 1 107 ? -3.963 34.542 123.813 1.00 20.26 85 VAL D N 1
ATOM 4636 C CA . VAL D 1 107 ? -4.572 34.878 125.097 1.00 22.16 85 VAL D CA 1
ATOM 4637 C C . VAL D 1 107 ? -5.910 34.144 125.236 1.00 24.76 85 VAL D C 1
ATOM 4638 O O . VAL D 1 107 ? -6.567 33.850 124.234 1.00 27.92 85 VAL D O 1
ATOM 4642 N N . GLN D 1 108 ? -6.300 33.825 126.465 1.00 26.04 86 GLN D N 1
ATOM 4643 C CA . GLN D 1 108 ? -7.606 33.192 126.683 1.00 30.70 86 GLN D CA 1
ATOM 4644 C C . GLN D 1 108 ? -8.702 34.242 126.833 1.00 34.27 86 GLN D C 1
ATOM 4645 O O . GLN D 1 108 ? -9.872 34.002 126.507 1.00 39.18 86 GLN D O 1
ATOM 4651 N N . SER D 1 109 ? -8.309 35.437 127.254 1.00 31.22 87 SER D N 1
ATOM 4652 C CA . SER D 1 109 ? -9.258 36.484 127.573 1.00 30.41 87 SER D CA 1
ATOM 4653 C C . SER D 1 109 ? -9.680 37.228 126.320 1.00 30.81 87 SER D C 1
ATOM 4654 O O . SER D 1 109 ? -8.970 37.236 125.307 1.00 28.77 87 SER D O 1
ATOM 4657 N N . GLU D 1 110 ? -10.839 37.869 126.402 1.00 32.09 88 GLU D N 1
ATOM 4658 C CA . GLU D 1 110 ? -11.253 38.799 125.367 1.00 32.63 88 GLU D CA 1
ATOM 4659 C C . GLU D 1 110 ? -10.462 40.104 125.505 1.00 28.40 88 GLU D C 1
ATOM 4660 O O . GLU D 1 110 ? -10.143 40.542 126.607 1.00 28.78 88 GLU D O 1
ATOM 4666 N N . ILE D 1 111 ? -10.119 40.695 124.367 1.00 24.72 89 ILE D N 1
ATOM 4667 C CA . ILE D 1 111 ? -9.298 41.908 124.329 1.00 23.99 89 ILE D CA 1
ATOM 4668 C C . ILE D 1 111 ? -10.190 43.085 123.965 1.00 24.25 89 ILE D C 1
ATOM 4669 O O . ILE D 1 111 ? -10.019 44.200 124.469 1.00 23.47 89 ILE D O 1
ATOM 4674 N N . GLN D 1 112 ? -11.155 42.836 123.080 1.00 26.57 90 GLN D N 1
ATOM 4675 C CA . GLN D 1 112 ? -12.013 43.915 122.601 1.00 27.57 90 GLN D CA 1
ATOM 4676 C C . GLN D 1 112 ? -12.599 44.713 123.763 1.00 28.08 90 GLN D C 1
ATOM 4677 O O . GLN D 1 112 ? -13.158 44.149 124.708 1.00 27.17 90 GLN D O 1
ATOM 4683 N N . GLY D 1 113 ? -12.440 46.029 123.697 1.00 27.21 91 GLY D N 1
ATOM 4684 C CA . GLY D 1 113 ? -12.990 46.927 124.711 1.00 28.89 91 GLY D CA 1
ATOM 4685 C C . GLY D 1 113 ? -12.355 46.866 126.095 1.00 26.92 91 GLY D C 1
ATOM 4686 O O . GLY D 1 113 ? -12.907 47.439 127.015 1.00 27.55 91 GLY D O 1
ATOM 4687 N N . ARG D 1 114 ? -11.202 46.196 126.241 1.00 24.66 92 ARG D N 1
ATOM 4688 C CA . ARG D 1 114 ? -10.465 46.129 127.513 1.00 24.53 92 ARG D CA 1
ATOM 4689 C C . ARG D 1 114 ? -9.255 47.092 127.517 1.00 22.17 92 ARG D C 1
ATOM 4690 O O . ARG D 1 114 ? -8.675 47.346 126.459 1.00 20.54 92 ARG D O 1
ATOM 4698 N N . ASP D 1 115 ? -8.896 47.609 128.695 1.00 20.62 93 ASP D N 1
ATOM 4699 C CA . ASP D 1 115 ? -7.582 48.240 128.908 1.00 21.70 93 ASP D CA 1
ATOM 4700 C C . ASP D 1 115 ? -6.527 47.139 129.049 1.00 20.24 93 ASP D C 1
ATOM 4701 O O . ASP D 1 115 ? -6.669 46.241 129.878 1.00 19.73 93 ASP D O 1
ATOM 4706 N N . VAL D 1 116 ? -5.499 47.172 128.210 1.00 18.55 94 VAL D N 1
ATOM 4707 C CA . VAL D 1 116 ? -4.586 46.022 128.142 1.00 17.75 94 VAL D CA 1
ATOM 4708 C C . VAL D 1 116 ? -3.163 46.542 128.296 1.00 16.61 94 VAL D C 1
ATOM 4709 O O . VAL D 1 116 ? -2.790 47.505 127.622 1.00 16.58 94 VAL D O 1
ATOM 4713 N N . LEU D 1 117 ? -2.368 45.875 129.145 1.00 16.43 95 LEU D N 1
ATOM 4714 C CA . LEU D 1 117 ? -0.949 46.181 129.330 1.00 16.65 95 LEU D CA 1
ATOM 4715 C C . LEU D 1 117 ? -0.137 44.937 128.976 1.00 16.88 95 LEU D C 1
ATOM 4716 O O . LEU D 1 117 ? -0.325 43.892 129.570 1.00 15.66 95 LEU D O 1
ATOM 4721 N N . ILE D 1 118 ? 0.706 45.045 127.961 1.00 16.92 96 ILE D N 1
ATOM 4722 C CA . ILE D 1 118 ? 1.581 43.946 127.578 1.00 16.78 96 ILE D CA 1
ATOM 4723 C C . ILE D 1 118 ? 2.818 44.063 128.460 1.00 18.92 96 ILE D C 1
ATOM 4724 O O . ILE D 1 118 ? 3.377 45.148 128.622 1.00 20.51 96 ILE D O 1
ATOM 4729 N N . VAL D 1 119 ? 3.237 42.942 129.024 1.00 17.90 97 VAL D N 1
ATOM 4730 C CA . VAL D 1 119 ? 4.337 42.913 129.959 1.00 17.95 97 VAL D CA 1
ATOM 4731 C C . VAL D 1 119 ? 5.432 42.002 129.393 1.00 17.76 97 VAL D C 1
ATOM 4732 O O . VAL D 1 119 ? 5.196 40.825 129.134 1.00 17.70 97 VAL D O 1
ATOM 4736 N N . GLU D 1 120 ? 6.612 42.590 129.157 1.00 17.72 98 GLU D N 1
ATOM 4737 C CA . GLU D 1 120 ? 7.723 41.899 128.508 1.00 20.81 98 GLU D CA 1
ATOM 4738 C C . GLU D 1 120 ? 8.992 42.050 129.371 1.00 20.25 98 GLU D C 1
ATOM 4739 O O . GLU D 1 120 ? 9.156 43.063 130.029 1.00 18.72 98 GLU D O 1
ATOM 4745 N N . ASP D 1 121 ? 9.869 41.041 129.368 1.00 21.04 99 ASP D N 1
ATOM 4746 C CA . ASP D 1 121 ? 11.118 41.125 130.144 1.00 24.16 99 ASP D CA 1
ATOM 4747 C C . ASP D 1 121 ? 12.125 42.070 129.503 1.00 23.61 99 ASP D C 1
ATOM 4748 O O . ASP D 1 121 ? 12.738 42.891 130.198 1.00 23.96 99 ASP D O 1
ATOM 4753 N N . LEU D 1 122 ? 12.278 41.955 128.184 1.00 23.63 100 LEU D N 1
ATOM 4754 C CA . LEU D 1 122 ? 13.334 42.674 127.455 1.00 25.06 100 LEU D CA 1
ATOM 4755 C C . LEU D 1 122 ? 12.898 43.069 126.067 1.00 24.25 100 LEU D C 1
ATOM 4756 O O . LEU D 1 122 ? 12.349 42.253 125.314 1.00 25.04 100 LEU D O 1
ATOM 4761 N N . ILE D 1 123 ? 13.194 44.309 125.709 1.00 22.58 101 ILE D N 1
ATOM 4762 C CA . ILE D 1 123 ? 13.085 44.703 124.326 1.00 24.46 101 ILE D CA 1
ATOM 4763 C C . ILE D 1 123 ? 14.467 45.020 123.769 1.00 26.51 101 ILE D C 1
ATOM 4764 O O . ILE D 1 123 ? 15.239 45.756 124.396 1.00 27.51 101 ILE D O 1
ATOM 4769 N N . ASP D 1 124 ? 14.779 44.429 122.617 1.00 27.32 102 ASP D N 1
ATOM 4770 C CA . ASP D 1 124 ? 16.007 44.786 121.890 1.00 28.99 102 ASP D CA 1
ATOM 4771 C C . ASP D 1 124 ? 15.708 45.268 120.459 1.00 28.94 102 ASP D C 1
ATOM 4772 O O . ASP D 1 124 ? 15.591 46.483 120.239 1.00 28.60 102 ASP D O 1
ATOM 4777 N N . SER D 1 125 ? 15.543 44.352 119.504 1.00 29.82 103 SER D N 1
ATOM 4778 C CA . SER D 1 125 ? 15.223 44.774 118.129 1.00 31.82 103 SER D CA 1
ATOM 4779 C C . SER D 1 125 ? 13.859 45.449 118.082 1.00 30.09 103 SER D C 1
ATOM 4780 O O . SER D 1 125 ? 13.653 46.380 117.310 1.00 30.04 103 SER D O 1
ATOM 4783 N N . GLY D 1 126 ? 12.940 44.973 118.927 1.00 28.85 104 GLY D N 1
ATOM 4784 C CA . GLY D 1 126 ? 11.562 45.449 118.916 1.00 28.30 104 GLY D CA 1
ATOM 4785 C C . GLY D 1 126 ? 10.670 44.696 117.936 1.00 27.73 104 GLY D C 1
ATOM 4786 O O . GLY D 1 126 ? 9.441 44.871 117.943 1.00 25.88 104 GLY D O 1
ATOM 4787 N N . ASN D 1 127 ? 11.282 43.831 117.130 1.00 27.41 105 ASN D N 1
ATOM 4788 C CA . ASN D 1 127 ? 10.598 43.181 116.014 1.00 29.88 105 ASN D CA 1
ATOM 4789 C C . ASN D 1 127 ? 9.452 42.286 116.467 1.00 28.45 105 ASN D C 1
ATOM 4790 O O . ASN D 1 127 ? 8.383 42.323 115.882 1.00 29.75 105 ASN D O 1
ATOM 4795 N N . THR D 1 128 ? 9.679 41.490 117.501 1.00 27.08 106 THR D N 1
ATOM 4796 C CA . THR D 1 128 ? 8.643 40.598 118.034 1.00 26.15 106 THR D CA 1
ATOM 4797 C C . THR D 1 128 ? 7.498 41.351 118.731 1.00 25.29 106 THR D C 1
ATOM 4798 O O . THR D 1 128 ? 6.314 41.122 118.462 1.00 23.52 106 THR D O 1
ATOM 4802 N N . LEU D 1 129 ? 7.859 42.250 119.631 1.00 23.09 107 LEU D N 1
ATOM 4803 C CA . LEU D 1 129 ? 6.865 43.036 120.356 1.00 23.68 107 LEU D CA 1
ATOM 4804 C C . LEU D 1 129 ? 6.028 43.903 119.408 1.00 22.30 107 LEU D C 1
ATOM 4805 O O . LEU D 1 129 ? 4.842 44.123 119.629 1.00 21.23 107 LEU D O 1
ATOM 4810 N N . ASN D 1 130 ? 6.638 44.373 118.331 1.00 21.89 108 ASN D N 1
ATOM 4811 C CA . ASN D 1 130 ? 5.911 45.165 117.358 1.00 22.35 108 ASN D CA 1
ATOM 4812 C C . ASN D 1 130 ? 4.792 44.361 116.707 1.00 22.71 108 ASN D C 1
ATOM 4813 O O . ASN D 1 130 ? 3.688 44.871 116.518 1.00 22.89 108 ASN D O 1
ATOM 4818 N N . LYS D 1 131 ? 5.084 43.102 116.369 1.00 22.90 109 LYS D N 1
ATOM 4819 C CA . LYS D 1 131 ? 4.087 42.199 115.774 1.00 23.69 109 LYS D CA 1
ATOM 4820 C C . LYS D 1 131 ? 3.008 41.846 116.788 1.00 22.81 109 LYS D C 1
ATOM 4821 O O . LYS D 1 131 ? 1.817 41.837 116.434 1.00 23.88 109 LYS D O 1
ATOM 4827 N N . VAL D 1 132 ? 3.409 41.604 118.044 1.00 20.25 110 VAL D N 1
ATOM 4828 C CA . VAL D 1 132 ? 2.454 41.297 119.103 1.00 20.26 110 VAL D CA 1
ATOM 4829 C C . VAL D 1 132 ? 1.502 42.480 119.354 1.00 20.62 110 VAL D C 1
ATOM 4830 O O . VAL D 1 132 ? 0.267 42.317 119.491 1.00 20.54 110 VAL D O 1
ATOM 4834 N N . ARG D 1 133 ? 2.085 43.662 119.439 1.00 20.22 111 ARG D N 1
ATOM 4835 C CA . ARG D 1 133 ? 1.277 44.873 119.583 1.00 20.34 111 ARG D CA 1
ATOM 4836 C C . ARG D 1 133 ? 0.257 44.987 118.442 1.00 21.19 111 ARG D C 1
ATOM 4837 O O . ARG D 1 133 ? -0.941 45.212 118.685 1.00 20.34 111 ARG D O 1
ATOM 4845 N N . ASP D 1 134 ? 0.724 44.810 117.209 1.00 21.52 112 ASP D N 1
ATOM 4846 C CA . ASP D 1 134 ? -0.145 44.903 116.050 1.00 24.05 112 ASP D CA 1
ATOM 4847 C C . ASP D 1 134 ? -1.304 43.900 116.118 1.00 24.01 112 ASP D C 1
ATOM 4848 O O . ASP D 1 134 ? -2.451 44.258 115.790 1.00 24.10 112 ASP D O 1
ATOM 4861 N N . LEU D 1 136 ? -2.714 42.490 118.778 1.00 22.72 114 LEU D N 1
ATOM 4862 C CA . LEU D 1 136 ? -3.629 42.961 119.807 1.00 23.68 114 LEU D CA 1
ATOM 4863 C C . LEU D 1 136 ? -4.423 44.219 119.416 1.00 22.56 114 LEU D C 1
ATOM 4864 O O . LEU D 1 136 ? -5.608 44.334 119.758 1.00 22.49 114 LEU D O 1
ATOM 4869 N N . LEU D 1 137 ? -3.786 45.148 118.697 1.00 22.54 115 LEU D N 1
ATOM 4870 C CA . LEU D 1 137 ? -4.501 46.329 118.164 1.00 21.62 115 LEU D CA 1
ATOM 4871 C C . LEU D 1 137 ? -5.645 45.938 117.231 1.00 22.95 115 LEU D C 1
ATOM 4872 O O . LEU D 1 137 ? -6.683 46.572 117.238 1.00 21.61 115 LEU D O 1
ATOM 4877 N N . LEU D 1 138 ? -5.440 44.891 116.426 1.00 22.82 116 LEU D N 1
ATOM 4878 C CA . LEU D 1 138 ? -6.499 44.363 115.563 1.00 24.32 116 LEU D CA 1
ATOM 4879 C C . LEU D 1 138 ? -7.759 43.924 116.299 1.00 24.04 116 LEU D C 1
ATOM 4880 O O . LEU D 1 138 ? -8.847 43.889 115.719 1.00 24.93 116 LEU D O 1
ATOM 4885 N N . ARG D 1 139 ? -7.612 43.569 117.563 1.00 23.48 117 ARG D N 1
ATOM 4886 C CA . ARG D 1 139 ? -8.757 43.156 118.353 1.00 24.04 117 ARG D CA 1
ATOM 4887 C C . ARG D 1 139 ? -9.495 44.282 119.017 1.00 23.61 117 ARG D C 1
ATOM 4888 O O . ARG D 1 139 ? -10.422 44.044 119.798 1.00 23.87 117 ARG D O 1
ATOM 4896 N N . GLU D 1 140 ? -9.079 45.508 118.712 1.00 22.77 118 GLU D N 1
ATOM 4897 C CA . GLU D 1 140 ? -9.798 46.709 119.167 1.00 24.22 118 GLU D CA 1
ATOM 4898 C C . GLU D 1 140 ? -9.943 46.836 120.700 1.00 22.34 118 GLU D C 1
ATOM 4899 O O . GLU D 1 140 ? -11.071 46.968 121.222 1.00 21.78 118 GLU D O 1
ATOM 4905 N N . PRO D 1 141 ? -8.802 46.801 121.435 1.00 21.16 119 PRO D N 1
ATOM 4906 C CA . PRO D 1 141 ? -8.870 47.083 122.863 1.00 20.69 119 PRO D CA 1
ATOM 4907 C C . PRO D 1 141 ? -9.298 48.539 123.102 1.00 21.53 119 PRO D C 1
ATOM 4908 O O . PRO D 1 141 ? -9.223 49.372 122.195 1.00 22.28 119 PRO D O 1
ATOM 4912 N N . LYS D 1 142 ? -9.792 48.809 124.297 1.00 22.09 120 LYS D N 1
ATOM 4913 C CA . LYS D 1 142 ? -10.080 50.167 124.755 1.00 22.84 120 LYS D CA 1
ATOM 4914 C C . LYS D 1 142 ? -8.784 50.989 124.855 1.00 20.86 120 LYS D C 1
ATOM 4915 O O . LYS D 1 142 ? -8.763 52.154 124.487 1.00 20.18 120 LYS D O 1
ATOM 4921 N N . SER D 1 143 ? -7.720 50.380 125.373 1.00 19.39 121 SER D N 1
ATOM 4922 C CA . SER D 1 143 ? -6.381 50.977 125.331 1.00 19.51 121 SER D CA 1
ATOM 4923 C C . SER D 1 143 ? -5.352 49.859 125.308 1.00 18.93 121 SER D C 1
ATOM 4924 O O . SER D 1 143 ? -5.640 48.724 125.734 1.00 18.62 121 SER D O 1
ATOM 4927 N N . LEU D 1 144 ? -4.153 50.190 124.830 1.00 18.45 122 LEU D N 1
ATOM 4928 C CA . LEU D 1 144 ? -3.055 49.223 124.804 1.00 17.72 122 LEU D CA 1
ATOM 4929 C C . LEU D 1 144 ? -1.781 49.927 125.179 1.00 18.87 122 LEU D C 1
ATOM 4930 O O . LEU D 1 144 ? -1.428 50.952 124.590 1.00 19.76 122 LEU D O 1
ATOM 4935 N N . ALA D 1 145 ? -1.061 49.362 126.132 1.00 17.29 123 ALA D N 1
ATOM 4936 C CA . ALA D 1 145 ? 0.220 49.957 126.536 1.00 17.82 123 ALA D CA 1
ATOM 4937 C C . ALA D 1 145 ? 1.201 48.842 126.728 1.00 17.82 123 ALA D C 1
ATOM 4938 O O . ALA D 1 145 ? 0.799 47.686 126.880 1.00 17.97 123 ALA D O 1
ATOM 4940 N N . LEU D 1 146 ? 2.488 49.189 126.724 1.00 18.09 124 LEU D N 1
ATOM 4941 C CA . LEU D 1 146 ? 3.554 48.192 126.788 1.00 18.46 124 LEU D CA 1
ATOM 4942 C C . LEU D 1 146 ? 4.522 48.551 127.884 1.00 19.18 124 LEU D C 1
ATOM 4943 O O . LEU D 1 146 ? 4.916 49.708 128.008 1.00 19.88 124 LEU D O 1
ATOM 4948 N N . CYS D 1 147 ? 4.930 47.538 128.638 1.00 20.41 125 CYS D N 1
ATOM 4949 C CA . CYS D 1 147 ? 5.867 47.697 129.726 1.00 21.45 125 CYS D CA 1
ATOM 4950 C C . CYS D 1 147 ? 6.981 46.664 129.559 1.00 21.81 125 CYS D C 1
ATOM 4951 O O . CYS D 1 147 ? 6.708 45.473 129.381 1.00 21.21 125 CYS D O 1
ATOM 4954 N N . THR D 1 148 ? 8.226 47.130 129.591 1.00 21.97 126 THR D N 1
ATOM 4955 C CA . THR D 1 148 ? 9.374 46.240 129.535 1.00 23.17 126 THR D CA 1
ATOM 4956 C C . THR D 1 148 ? 10.281 46.504 130.723 1.00 23.68 126 THR D C 1
ATOM 4957 O O . THR D 1 148 ? 10.550 47.664 131.071 1.00 26.12 126 THR D O 1
ATOM 4961 N N . LEU D 1 149 ? 10.750 45.437 131.357 1.00 21.57 127 LEU D N 1
ATOM 4962 C CA . LEU D 1 149 ? 11.634 45.604 132.487 1.00 20.78 127 LEU D CA 1
ATOM 4963 C C . LEU D 1 149 ? 12.985 46.129 132.017 1.00 20.65 127 LEU D C 1
ATOM 4964 O O . LEU D 1 149 ? 13.531 47.006 132.649 1.00 21.40 127 LEU D O 1
ATOM 4969 N N . LEU D 1 150 ? 13.484 45.571 130.911 1.00 21.55 128 LEU D N 1
ATOM 4970 C CA . LEU D 1 150 ? 14.777 45.932 130.319 1.00 23.74 128 LEU D CA 1
ATOM 4971 C C . LEU D 1 150 ? 14.649 46.395 128.882 1.00 23.70 128 LEU D C 1
ATOM 4972 O O . LEU D 1 150 ? 13.891 45.842 128.084 1.00 22.92 128 LEU D O 1
ATOM 4977 N N . ASP D 1 151 ? 15.441 47.404 128.547 1.00 24.31 129 ASP D N 1
ATOM 4978 C CA . ASP D 1 151 ? 15.439 47.945 127.215 1.00 26.40 129 ASP D CA 1
ATOM 4979 C C . ASP D 1 151 ? 16.898 48.086 126.782 1.00 27.29 129 ASP D C 1
ATOM 4980 O O . ASP D 1 151 ? 17.727 48.594 127.536 1.00 26.12 129 ASP D O 1
ATOM 4985 N N . LYS D 1 152 ? 17.206 47.547 125.608 1.00 28.52 130 LYS D N 1
ATOM 4986 C CA . LYS D 1 152 ? 18.519 47.734 124.966 1.00 30.99 130 LYS D CA 1
ATOM 4987 C C . LYS D 1 152 ? 18.262 48.635 123.775 1.00 31.69 130 LYS D C 1
ATOM 4988 O O . LYS D 1 152 ? 18.011 48.141 122.678 1.00 31.34 130 LYS D O 1
ATOM 4994 N N . PRO D 1 153 ? 18.280 49.963 123.979 1.00 34.14 131 PRO D N 1
ATOM 4995 C CA . PRO D 1 153 ? 17.860 50.808 122.860 1.00 36.41 131 PRO D CA 1
ATOM 4996 C C . PRO D 1 153 ? 18.820 50.813 121.653 1.00 40.14 131 PRO D C 1
ATOM 4997 O O . PRO D 1 153 ? 18.373 51.083 120.542 1.00 40.50 131 PRO D O 1
ATOM 5001 N N . GLU D 1 154 ? 20.098 50.480 121.844 1.00 42.85 132 GLU D N 1
ATOM 5002 C CA . GLU D 1 154 ? 21.033 50.459 120.704 1.00 48.78 132 GLU D CA 1
ATOM 5003 C C . GLU D 1 154 ? 20.750 49.303 119.730 1.00 46.79 132 GLU D C 1
ATOM 5004 O O . GLU D 1 154 ? 21.290 49.263 118.626 1.00 47.79 132 GLU D O 1
ATOM 5010 N N . ARG D 1 155 ? 19.887 48.379 120.145 1.00 42.41 133 ARG D N 1
ATOM 5011 C CA . ARG D 1 155 ? 19.508 47.235 119.319 1.00 39.60 133 ARG D CA 1
ATOM 5012 C C . ARG D 1 155 ? 18.256 47.480 118.470 1.00 36.91 133 ARG D C 1
ATOM 5013 O O . ARG D 1 155 ? 17.927 46.667 117.620 1.00 36.65 133 ARG D O 1
ATOM 5021 N N . ARG D 1 156 ? 17.561 48.588 118.703 1.00 37.15 134 ARG D N 1
ATOM 5022 C CA . ARG D 1 156 ? 16.236 48.798 118.104 1.00 36.51 134 ARG D CA 1
ATOM 5023 C C . ARG D 1 156 ? 16.269 48.812 116.569 1.00 37.34 134 ARG D C 1
ATOM 5024 O O . ARG D 1 156 ? 17.000 49.596 115.953 1.00 37.04 134 ARG D O 1
ATOM 5032 N N . GLU D 1 157 ? 15.497 47.915 115.964 1.00 35.90 135 GLU D N 1
ATOM 5033 C CA . GLU D 1 157 ? 15.340 47.891 114.510 1.00 38.44 135 GLU D CA 1
ATOM 5034 C C . GLU D 1 157 ? 14.000 48.483 114.065 1.00 38.11 135 GLU D C 1
ATOM 5035 O O . GLU D 1 157 ? 13.887 49.001 112.964 1.00 38.04 135 GLU D O 1
ATOM 5041 N N . VAL D 1 158 ? 12.994 48.413 114.933 1.00 37.19 136 VAL D N 1
ATOM 5042 C CA . VAL D 1 158 ? 11.675 48.969 114.640 1.00 37.24 136 VAL D CA 1
ATOM 5043 C C . VAL D 1 158 ? 11.206 49.802 115.835 1.00 38.16 136 VAL D C 1
ATOM 5044 O O . VAL D 1 158 ? 11.388 49.400 116.990 1.00 38.43 136 VAL D O 1
ATOM 5048 N N . ASP D 1 159 ? 10.602 50.951 115.562 1.00 38.52 137 ASP D N 1
ATOM 5049 C CA . ASP D 1 159 ? 10.319 51.911 116.626 1.00 42.88 137 ASP D CA 1
ATOM 5050 C C . ASP D 1 159 ? 8.980 51.679 117.345 1.00 39.64 137 ASP D C 1
ATOM 5051 O O . ASP D 1 159 ? 8.079 52.525 117.319 1.00 40.92 137 ASP D O 1
ATOM 5056 N N . VAL D 1 160 ? 8.867 50.537 118.002 1.00 35.19 138 VAL D N 1
ATOM 5057 C CA . VAL D 1 160 ? 7.654 50.202 118.757 1.00 31.15 138 VAL D CA 1
ATOM 5058 C C . VAL D 1 160 ? 7.512 51.109 120.004 1.00 29.81 138 VAL D C 1
ATOM 5059 O O . VAL D 1 160 ? 8.469 51.291 120.772 1.00 28.73 138 VAL D O 1
ATOM 5063 N N . PRO D 1 161 ? 6.330 51.738 120.189 1.00 29.01 139 PRO D N 1
ATOM 5064 C CA . PRO D 1 161 ? 6.217 52.646 121.343 1.00 28.87 139 PRO D CA 1
ATOM 5065 C C . PRO D 1 161 ? 6.107 51.870 122.657 1.00 26.70 139 PRO D C 1
ATOM 5066 O O . PRO D 1 161 ? 5.269 50.988 122.763 1.00 24.32 139 PRO D O 1
ATOM 5070 N N . VAL D 1 162 ? 6.971 52.184 123.625 1.00 26.86 140 VAL D N 1
ATOM 5071 C CA . VAL D 1 162 ? 6.967 51.519 124.938 1.00 26.50 140 VAL D CA 1
ATOM 5072 C C . VAL D 1 162 ? 6.613 52.530 126.028 1.00 26.41 140 VAL D C 1
ATOM 5073 O O . VAL D 1 162 ? 7.247 53.579 126.147 1.00 28.08 140 VAL D O 1
ATOM 5077 N N . ASP D 1 163 ? 5.590 52.226 126.815 1.00 23.94 141 ASP D N 1
ATOM 5078 C CA . ASP D 1 163 ? 5.062 53.195 127.780 1.00 24.98 141 ASP D CA 1
ATOM 5079 C C . ASP D 1 163 ? 5.805 53.230 129.126 1.00 24.22 141 ASP D C 1
ATOM 5080 O O . ASP D 1 163 ? 5.921 54.286 129.765 1.00 23.47 141 ASP D O 1
ATOM 5085 N N . PHE D 1 164 ? 6.283 52.069 129.569 1.00 23.62 142 PHE D N 1
ATOM 5086 C CA . PHE D 1 164 ? 6.927 51.919 130.884 1.00 22.85 142 PHE D CA 1
ATOM 5087 C C . PHE D 1 164 ? 8.207 51.128 130.681 1.00 23.34 142 PHE D C 1
ATOM 5088 O O . PHE D 1 164 ? 8.176 50.068 130.095 1.00 21.96 142 PHE D O 1
ATOM 5096 N N . ILE D 1 165 ? 9.331 51.670 131.149 1.00 24.32 143 ILE D N 1
ATOM 5097 C CA . ILE D 1 165 ? 10.612 50.993 131.016 1.00 27.13 143 ILE D CA 1
ATOM 5098 C C . ILE D 1 165 ? 11.315 50.988 132.365 1.00 28.13 143 ILE D C 1
ATOM 5099 O O . ILE D 1 165 ? 11.452 52.037 133.015 1.00 27.29 143 ILE D O 1
ATOM 5104 N N . GLY D 1 166 ? 11.775 49.806 132.775 1.00 26.14 144 GLY D N 1
ATOM 5105 C CA . GLY D 1 166 ? 12.503 49.672 134.026 1.00 26.44 144 GLY D CA 1
ATOM 5106 C C . GLY D 1 166 ? 13.921 50.203 133.947 1.00 28.09 144 GLY D C 1
ATOM 5107 O O . GLY D 1 166 ? 14.237 51.214 134.563 1.00 29.69 144 GLY D O 1
ATOM 5108 N N . PHE D 1 167 ? 14.773 49.499 133.199 1.00 26.51 145 PHE D N 1
ATOM 5109 C CA . PHE D 1 167 ? 16.208 49.754 133.181 1.00 27.26 145 PHE D CA 1
ATOM 5110 C C . PHE D 1 167 ? 16.616 49.834 131.726 1.00 27.57 145 PHE D C 1
ATOM 5111 O O . PHE D 1 167 ? 16.183 49.008 130.915 1.00 25.39 145 PHE D O 1
ATOM 5119 N N . THR D 1 168 ? 17.446 50.820 131.405 1.00 29.75 146 THR D N 1
ATOM 5120 C CA . THR D 1 168 ? 18.071 50.905 130.098 1.00 32.57 146 THR D CA 1
ATOM 5121 C C . THR D 1 168 ? 19.477 50.325 130.200 1.00 33.59 146 THR D C 1
ATOM 5122 O O . THR D 1 168 ? 20.309 50.830 130.947 1.00 34.10 146 THR D O 1
ATOM 5126 N N . ILE D 1 169 ? 19.734 49.261 129.449 1.00 32.52 147 ILE D N 1
ATOM 5127 C CA . ILE D 1 169 ? 20.979 48.508 129.612 1.00 35.02 147 ILE D CA 1
ATOM 5128 C C . ILE D 1 169 ? 21.825 48.491 128.328 1.00 37.40 147 ILE D C 1
ATOM 5129 O O . ILE D 1 169 ? 21.280 48.617 127.218 1.00 36.40 147 ILE D O 1
ATOM 5134 N N . PRO D 1 170 ? 23.158 48.337 128.468 1.00 39.88 148 PRO D N 1
ATOM 5135 C CA . PRO D 1 170 ? 23.978 48.170 127.254 1.00 41.84 148 PRO D CA 1
ATOM 5136 C C . PRO D 1 170 ? 23.737 46.789 126.620 1.00 41.70 148 PRO D C 1
ATOM 5137 O O . PRO D 1 170 ? 23.172 45.886 127.274 1.00 38.16 148 PRO D O 1
ATOM 5141 N N . ASP D 1 171 ? 24.138 46.631 125.359 1.00 42.83 149 ASP D N 1
ATOM 5142 C CA . ASP D 1 171 ? 23.972 45.363 124.649 1.00 45.24 149 ASP D CA 1
ATOM 5143 C C . ASP D 1 171 ? 24.938 44.314 125.202 1.00 46.96 149 ASP D C 1
ATOM 5144 O O . ASP D 1 171 ? 25.965 44.008 124.594 1.00 49.32 149 ASP D O 1
ATOM 5149 N N . GLU D 1 172 ? 24.590 43.775 126.364 1.00 44.72 150 GLU D N 1
ATOM 5150 C CA . GLU D 1 172 ? 25.383 42.752 127.020 1.00 45.56 150 GLU D CA 1
ATOM 5151 C C . GLU D 1 172 ? 24.651 41.422 126.928 1.00 42.82 150 GLU D C 1
ATOM 5152 O O . GLU D 1 172 ? 23.433 41.379 126.749 1.00 41.84 150 GLU D O 1
ATOM 5158 N N . PHE D 1 173 ? 25.411 40.345 127.041 1.00 40.83 151 PHE D N 1
ATOM 5159 C CA . PHE D 1 173 ? 24.882 38.997 127.014 1.00 42.44 151 PHE D CA 1
ATOM 5160 C C . PHE D 1 173 ? 24.332 38.756 128.426 1.00 40.76 151 PHE D C 1
ATOM 5161 O O . PHE D 1 173 ? 25.102 38.604 129.382 1.00 40.41 151 PHE D O 1
ATOM 5169 N N . ILE D 1 174 ? 23.004 38.780 128.564 1.00 37.45 152 ILE D N 1
ATOM 5170 C CA . ILE D 1 174 ? 22.379 38.783 129.893 1.00 35.62 152 ILE D CA 1
ATOM 5171 C C . ILE D 1 174 ? 21.393 37.636 130.138 1.00 31.97 152 ILE D C 1
ATOM 5172 O O . ILE D 1 174 ? 20.810 37.094 129.200 1.00 31.07 152 ILE D O 1
ATOM 5177 N N . VAL D 1 175 ? 21.256 37.258 131.410 1.00 29.21 153 VAL D N 1
ATOM 5178 C CA . VAL D 1 175 ? 20.377 36.166 131.828 1.00 26.90 153 VAL D CA 1
ATOM 5179 C C . VAL D 1 175 ? 19.788 36.496 133.197 1.00 26.34 153 VAL D C 1
ATOM 5180 O O . VAL D 1 175 ? 20.263 37.410 133.890 1.00 28.09 153 VAL D O 1
ATOM 5184 N N . GLY D 1 176 ? 18.780 35.736 133.604 1.00 23.06 154 GLY D N 1
ATOM 5185 C CA . GLY D 1 176 ? 18.211 35.915 134.938 1.00 21.88 154 GLY D CA 1
ATOM 5186 C C . GLY D 1 176 ? 16.831 36.552 134.939 1.00 21.10 154 GLY D C 1
ATOM 5187 O O . GLY D 1 176 ? 16.419 37.192 133.972 1.00 21.30 154 GLY D O 1
ATOM 5188 N N . TYR D 1 177 ? 16.109 36.362 136.040 1.00 21.19 155 TYR D N 1
ATOM 5189 C CA . TYR D 1 177 ? 14.800 36.989 136.205 1.00 20.76 155 TYR D CA 1
ATOM 5190 C C . TYR D 1 177 ? 13.923 36.753 134.964 1.00 21.04 155 TYR D C 1
ATOM 5191 O O . TYR D 1 177 ? 13.308 37.678 134.430 1.00 20.64 155 TYR D O 1
ATOM 5200 N N . GLY D 1 178 ? 13.902 35.502 134.499 1.00 22.66 156 GLY D N 1
ATOM 5201 C CA . GLY D 1 178 ? 13.066 35.099 133.350 1.00 23.66 156 GLY D CA 1
ATOM 5202 C C . GLY D 1 178 ? 13.828 34.906 132.043 1.00 24.82 156 GLY D C 1
ATOM 5203 O O . GLY D 1 178 ? 13.370 34.189 131.156 1.00 26.59 156 GLY D O 1
ATOM 5204 N N . ILE D 1 179 ? 14.991 35.533 131.924 1.00 24.13 157 ILE D N 1
ATOM 5205 C CA . ILE D 1 179 ? 15.782 35.492 130.679 1.00 25.69 157 ILE D CA 1
ATOM 5206 C C . ILE D 1 179 ? 16.728 34.305 130.745 1.00 26.22 157 ILE D C 1
ATOM 5207 O O . ILE D 1 179 ? 17.446 34.126 131.745 1.00 25.84 157 ILE D O 1
ATOM 5212 N N . ASP D 1 180 ? 16.745 33.513 129.673 1.00 27.45 158 ASP D N 1
ATOM 5213 C CA . ASP D 1 180 ? 17.544 32.306 129.602 1.00 29.05 158 ASP D CA 1
ATOM 5214 C C . ASP D 1 180 ? 18.798 32.446 128.745 1.00 31.19 158 ASP D C 1
ATOM 5215 O O . ASP D 1 180 ? 18.912 33.345 127.918 1.00 32.65 158 ASP D O 1
ATOM 5220 N N . TYR D 1 181 ? 19.725 31.531 128.960 1.00 31.14 159 TYR D N 1
ATOM 5221 C CA . TYR D 1 181 ? 20.717 31.188 127.922 1.00 34.15 159 TYR D CA 1
ATOM 5222 C C . TYR D 1 181 ? 20.592 29.704 127.746 1.00 34.33 159 TYR D C 1
ATOM 5223 O O . TYR D 1 181 ? 20.867 28.952 128.680 1.00 34.90 159 TYR D O 1
ATOM 5232 N N . ALA D 1 182 ? 20.155 29.283 126.560 1.00 36.65 160 ALA D N 1
ATOM 5233 C CA . ALA D 1 182 ? 19.936 27.860 126.259 1.00 37.76 160 ALA D CA 1
ATOM 5234 C C . ALA D 1 182 ? 19.033 27.221 127.327 1.00 37.45 160 ALA D C 1
ATOM 5235 O O . ALA D 1 182 ? 19.322 26.143 127.853 1.00 37.38 160 ALA D O 1
ATOM 5237 N N . GLU D 1 183 ? 17.945 27.935 127.642 1.00 36.01 161 GLU D N 1
ATOM 5238 C CA . GLU D 1 183 ? 16.920 27.531 128.627 1.00 37.39 161 GLU D CA 1
ATOM 5239 C C . GLU D 1 183 ? 17.342 27.572 130.103 1.00 36.46 161 GLU D C 1
ATOM 5240 O O . GLU D 1 183 ? 16.488 27.455 130.985 1.00 36.21 161 GLU D O 1
ATOM 5246 N N . GLN D 1 184 ? 18.633 27.772 130.371 1.00 33.49 162 GLN D N 1
ATOM 5247 C CA . GLN D 1 184 ? 19.152 27.846 131.748 1.00 32.55 162 GLN D CA 1
ATOM 5248 C C . GLN D 1 184 ? 19.080 29.286 132.296 1.00 27.45 162 GLN D C 1
ATOM 5249 O O . GLN D 1 184 ? 18.992 30.247 131.514 1.00 27.12 162 GLN D O 1
ATOM 5255 N N . TYR D 1 185 ? 19.132 29.419 133.627 1.00 24.86 163 TYR D N 1
ATOM 5256 C CA . TYR D 1 185 ? 19.214 30.709 134.353 1.00 26.20 163 TYR D CA 1
ATOM 5257 C C . TYR D 1 185 ? 17.938 31.552 134.444 1.00 24.23 163 TYR D C 1
ATOM 5258 O O . TYR D 1 185 ? 17.992 32.671 134.951 1.00 23.30 163 TYR D O 1
ATOM 5267 N N . ARG D 1 186 ? 16.819 31.059 133.935 1.00 23.36 164 ARG D N 1
ATOM 5268 C CA . ARG D 1 186 ? 15.573 31.852 134.032 1.00 23.86 164 ARG D CA 1
ATOM 5269 C C . ARG D 1 186 ? 15.193 32.105 135.487 1.00 23.88 164 ARG D C 1
ATOM 5270 O O . ARG D 1 186 ? 14.517 33.085 135.793 1.00 24.35 164 ARG D O 1
ATOM 5278 N N . ASN D 1 187 ? 15.626 31.202 136.362 1.00 22.68 165 ASN D N 1
ATOM 5279 C CA . ASN D 1 187 ? 15.256 31.239 137.776 1.00 23.38 165 ASN D CA 1
ATOM 5280 C C . ASN D 1 187 ? 16.224 32.008 138.661 1.00 23.63 165 ASN D C 1
ATOM 5281 O O . ASN D 1 187 ? 16.057 32.023 139.861 1.00 23.86 165 ASN D O 1
ATOM 5286 N N . LEU D 1 188 ? 17.256 32.619 138.077 1.00 23.76 166 LEU D N 1
ATOM 5287 C CA . LEU D 1 188 ? 18.135 33.494 138.859 1.00 24.89 166 LEU D CA 1
ATOM 5288 C C . LEU D 1 188 ? 17.319 34.676 139.370 1.00 23.19 166 LEU D C 1
ATOM 5289 O O . LEU D 1 188 ? 16.548 35.271 138.613 1.00 22.35 166 LEU D O 1
ATOM 5294 N N . PRO D 1 189 ? 17.465 35.016 140.660 1.00 23.68 167 PRO D N 1
ATOM 5295 C CA . PRO D 1 189 ? 16.636 36.114 141.179 1.00 25.01 167 PRO D CA 1
ATOM 5296 C C . PRO D 1 189 ? 17.179 37.495 140.861 1.00 24.77 167 PRO D C 1
ATOM 5297 O O . PRO D 1 189 ? 16.510 38.479 141.137 1.00 24.91 167 PRO D O 1
ATOM 5301 N N . TYR D 1 190 ? 18.363 37.555 140.252 1.00 23.60 168 TYR D N 1
ATOM 5302 C CA . TYR D 1 190 ? 18.964 38.810 139.787 1.00 22.97 168 TYR D CA 1
ATOM 5303 C C . TYR D 1 190 ? 19.260 38.724 138.277 1.00 22.94 168 TYR D C 1
ATOM 5304 O O . TYR D 1 190 ? 19.161 37.647 137.671 1.00 23.39 168 TYR D O 1
ATOM 5313 N N . ILE D 1 191 ? 19.642 39.851 137.680 1.00 23.33 169 ILE D N 1
ATOM 5314 C CA . ILE D 1 191 ? 20.082 39.858 136.290 1.00 24.26 169 ILE D CA 1
ATOM 5315 C C . ILE D 1 191 ? 21.612 39.829 136.229 1.00 26.01 169 ILE D C 1
ATOM 5316 O O . ILE D 1 191 ? 22.299 40.596 136.920 1.00 26.94 169 ILE D O 1
ATOM 5321 N N . ALA D 1 192 ? 22.129 38.958 135.376 1.00 26.51 170 ALA D N 1
ATOM 5322 C CA . ALA D 1 192 ? 23.555 38.663 135.374 1.00 30.08 170 ALA D CA 1
ATOM 5323 C C . ALA D 1 192 ? 24.076 38.730 133.960 1.00 32.49 170 ALA D C 1
ATOM 5324 O O . ALA D 1 192 ? 23.336 38.482 133.011 1.00 30.31 170 ALA D O 1
ATOM 5326 N N . LYS D 1 193 ? 25.354 39.073 133.842 1.00 35.58 171 LYS D N 1
ATOM 5327 C CA . LYS D 1 193 ? 26.079 39.061 132.584 1.00 38.73 171 LYS D CA 1
ATOM 5328 C C . LYS D 1 193 ? 26.743 37.684 132.442 1.00 37.55 171 LYS D C 1
ATOM 5329 O O . LYS D 1 193 ? 27.255 37.151 133.417 1.00 37.91 171 LYS D O 1
ATOM 5335 N N . VAL D 1 194 ? 26.694 37.096 131.252 1.00 36.81 172 VAL D N 1
ATOM 5336 C CA . VAL D 1 194 ? 27.413 35.851 131.004 1.00 40.92 172 VAL D CA 1
ATOM 5337 C C . VAL D 1 194 ? 28.778 36.232 130.445 1.00 44.86 172 VAL D C 1
ATOM 5338 O O . VAL D 1 194 ? 28.862 37.012 129.499 1.00 45.49 172 VAL D O 1
ATOM 5342 N N . VAL D 1 195 ? 29.835 35.699 131.046 1.00 50.25 173 VAL D N 1
ATOM 5343 C CA . VAL D 1 195 ? 31.199 35.980 130.597 1.00 54.31 173 VAL D CA 1
ATOM 5344 C C . VAL D 1 195 ? 31.721 34.749 129.842 1.00 56.97 173 VAL D C 1
ATOM 5345 O O . VAL D 1 195 ? 32.138 33.772 130.465 1.00 55.17 173 VAL D O 1
ATOM 5349 N N . PRO D 1 196 ? 31.672 34.789 128.493 1.00 61.90 174 PRO D N 1
ATOM 5350 C CA . PRO D 1 196 ? 31.994 33.627 127.673 1.00 64.69 174 PRO D CA 1
ATOM 5351 C C . PRO D 1 196 ? 33.495 33.479 127.461 1.00 65.30 174 PRO D C 1
ATOM 5352 O O . PRO D 1 196 ? 34.191 33.016 128.359 1.00 66.30 174 PRO D O 1
#

InterPro domains:
  IPR000836 Phosphoribosyltransferase domain [PF00156] (12-159)
  IPR000836 Phosphoribosyltransferase domain [cd06223] (19-146)
  IPR005904 Hypoxanthine phosphoribosyl transferase [TIGR01203] (7-172)
  IPR029057 Phosphoribosyltransferase-like [G3DSA:3.40.50.2020] (1-176)
  IPR029057 Phosphoribosyltransferase-like [SSF53271] (3-174)
  IPR050408 Hypoxanthine-guanine phosphoribosyltransferase [PTHR43340] (3-172)